Protein AF-0000000071341445 (afdb_homodimer)

Nearest PDB structures (foldseek):
  3dup-assembly1_B  TM=9.628E-01  e=1.852E-35  Rhodospirillum rubrum ATCC 11170
  2fkb-assembly2_B  TM=7.463E-01  e=1.684E-09  Escherichia coli K-12
  2o5f-assembly2_B  TM=7.519E-01  e=2.477E-07  Deinococcus radiodurans R1 = ATCC 13939 = DSM 20539
  3qsj-assembly1_A  TM=7.128E-01  e=9.137E-06  Alicyclobacillus acidocaldarius subsp. acidocaldarius DSM 446
  8zb3-assembly2_F  TM=3.598E-01  e=3.616E-08  Mycobacteroides abscessus

Sequence (594 aa):
MASWSEKMLQLLRRMNNFHLPGSSLESCLRFEVAGEQVGWISPRVESILGRFPAVFRPYGSTITFSSGLDTFESRSVAVDEVLQELRREATFTCLIGWRDEQYAVMPRYCDPPLMYMERAATSLFGVKRYGVHVNGYTQDSSGNLNMWLARRSLTKQTYPGRLDNMAAGGLAAGCSVRHTMVKECEEEACIPPGLAEQARPVGTVSYTYEDDEGIFPECQFVFDLELPLNFQPHIGDGEVQAFYYYPIEKVKDLLVSEEFKPNCAMVVLDFLIRHAIIEPDSEPYYHEFVAGLHRSLMASWSEKMLQLLRRMNNFHLPGSSLESCLRFEVAGEQVGWISPRVESILGRFPAVFRPYGSTITFSSGLDTFESRSVAVDEVLQELRREATFTCLIGWRDEQYAVMPRYCDPPLMYMERAATSLFGVKRYGVHVNGYTQDSSGNLNMWLARRSLTKQTYPGRLDNMAAGGLAAGCSVRHTMVKECEEEACIPPGLAEQARPVGTVSYTYEDDEGIFPECQFVFDLELPLNFQPHIGDGEVQAFYYYPIEKVKDLLVSEEFKPNCAMVVLDFLIRHAIIEPDSEPYYHEFVAGLHRSL

Secondary structure (DSSP, 8-state):
---HHHHHHHHHHHHTGGGSTTSGGGGPEEEEETTEEEEEE-HHHHHHHTT-TTTEEEETTEEEE-TT--SHHHHHHHHHHHHHHHHHTT--GGGGG--S-EEEE-SSTTSPPSEEEEGGGGGGTT--EEEEEEEEEEE-TT--EEEEEEEE-TT-SSSTT-EE-SEEEE--TT--HHHHHHHHHHHHH---HHHHTT-EEEEEEEEEEEETTEEEEEEEEEEEEE--TT------SSSEEEEEEEEHHHHHHHTTTT-B-HHHHHHHHHHHHHTTSS-TTT-TTHHHHHHHTB---/---HHHHHHHHHHHHTGGGSTTSGGGGPEEEEETTEEEEEE-HHHHHHHTT-TTTEEEETTEEEE-TT--SHHHHHHHHHHHHHHHHHTT--GGGGG--S-EEEE-SSTTSPPSEEEEGGGGGGTT--EEEEEEEEEEE-TT--EEEEEEEE-TT-SSSTT-EE-SEEEE--TT--HHHHHHHHHHHHH---HHHHTT-EEEEEEEEEEEETTEEEEEEEEEEEEE--TT------SSSEEEEEEEEHHHHHHHTTTT-B-HHHHHHHHHHHHHTTSS-TTT-TTHHHHHHHTB---

Foldseek 3Di:
DDDLLRLLLVLLCQLFVCPDPPHQVVQWAFEDEPRAGFFTAGPVLVVVCVVPCQAWDDDVRYIYGDPVQNAQVSNQVSVAVVLVVCLVVPVAVLSVPFDVFWAFGDRDPPDHGRYIDGPSCCQNGGGEWEKEAEWEWAADPVRFIKTKWFFFDQPDPPLHRFIAHLFMDTDTPPDDHLRRQLVRCCAAFVDDSVQSSQWDFDAWFWHWHADPRHIYTYIYTYTYGHDDPPDGTDGHNRRTDDMDMGTLVVVSVVLSVPRHDSLRSLSSLVVCVVSVVDPPVVNPCNVVSVDSRHDDD/DDDLLRLLLVLLCQQFVCPDPPHQVVQWAFEDEPRAGFFTAGPVLVVVCVVPCQAWDDDVRYIYGDPVQNAQVSNQVSVAVVLVVCLVVPVAVLSVPFDVFWAFGDRDPPDHGRYIDGPSCCQNGGGEWEKEAEWEWAADPVRFIKTKWFFFDQPDPPLHRFIAHLWMDTDTPPDDHLRRQLVRCCAAFVDDSVQSSQWDFDAWFWHWHADPRHIYTYIYTYTYGHDDPPDGTDGHNRRTDDMDMGTLVVVSVVLSVPRHDSLRSLSSLVVCVVSVVDPPVVNPCSVVSVDSRHDDD

Structure (mmCIF, N/CA/C/O backbone):
data_AF-0000000071341445-model_v1
#
loop_
_entity.id
_entity.type
_entity.pdbx_description
1 polymer 'Nudix hydrolase 24, chloroplastic-like'
#
loop_
_atom_site.group_PDB
_atom_site.id
_atom_site.type_symbol
_atom_site.label_atom_id
_atom_site.label_alt_id
_atom_site.label_comp_id
_atom_site.label_asym_id
_atom_site.label_entity_id
_atom_site.label_seq_id
_atom_site.pdbx_PDB_ins_code
_atom_site.Cartn_x
_atom_site.Cartn_y
_atom_site.Cartn_z
_atom_site.occupancy
_atom_site.B_iso_or_equiv
_atom_site.auth_seq_id
_atom_site.auth_comp_id
_atom_site.auth_asym_id
_atom_site.auth_atom_id
_atom_site.pdbx_PDB_model_num
ATOM 1 N N . MET A 1 1 ? 1.6 15.547 -25.422 1 74.88 1 MET A N 1
ATOM 2 C CA . MET A 1 1 ? 1.187 15.859 -24.062 1 74.88 1 MET A CA 1
ATOM 3 C C . MET A 1 1 ? 1.1 14.602 -23.219 1 74.88 1 MET A C 1
ATOM 5 O O . MET A 1 1 ? 0.694 13.547 -23.703 1 74.88 1 MET A O 1
ATOM 9 N N . ALA A 1 2 ? 1.54 14.609 -21.922 1 88.12 2 ALA A N 1
ATOM 10 C CA . ALA A 1 2 ? 1.554 13.422 -21.078 1 88.12 2 ALA A CA 1
ATOM 11 C C . ALA A 1 2 ? 0.137 12.93 -20.797 1 88.12 2 ALA A C 1
ATOM 13 O O . ALA A 1 2 ? -0.788 13.727 -20.641 1 88.12 2 ALA A O 1
ATOM 14 N N . SER A 1 3 ? -0.118 11.68 -20.922 1 94.88 3 SER A N 1
ATOM 15 C CA . SER A 1 3 ? -1.413 11.062 -20.641 1 94.88 3 SER A CA 1
ATOM 16 C C . SER A 1 3 ? -1.804 11.25 -19.172 1 94.88 3 SER A C 1
ATOM 18 O O . SER A 1 3 ? -0.981 11.656 -18.359 1 94.88 3 SER A O 1
ATOM 20 N N . TRP A 1 4 ? -3.055 11.117 -18.875 1 96.94 4 TRP A N 1
ATOM 21 C CA . TRP A 1 4 ? -3.547 11.148 -17.5 1 96.94 4 TRP A CA 1
ATOM 22 C C . TRP A 1 4 ? -2.709 10.242 -16.594 1 96.94 4 TRP A C 1
ATOM 24 O O . TRP A 1 4 ? -2.277 10.656 -15.523 1 96.94 4 TRP A O 1
ATOM 34 N N . SER A 1 5 ? -2.465 9.023 -17.078 1 97.62 5 SER A N 1
ATOM 35 C CA . SER A 1 5 ? -1.729 8.016 -16.328 1 97.62 5 SER A CA 1
ATOM 36 C C . SER A 1 5 ? -0.308 8.477 -16.031 1 97.62 5 SER A C 1
ATOM 38 O O . SER A 1 5 ? 0.187 8.305 -14.914 1 97.62 5 SER A O 1
ATOM 40 N N . GLU A 1 6 ? 0.341 9.062 -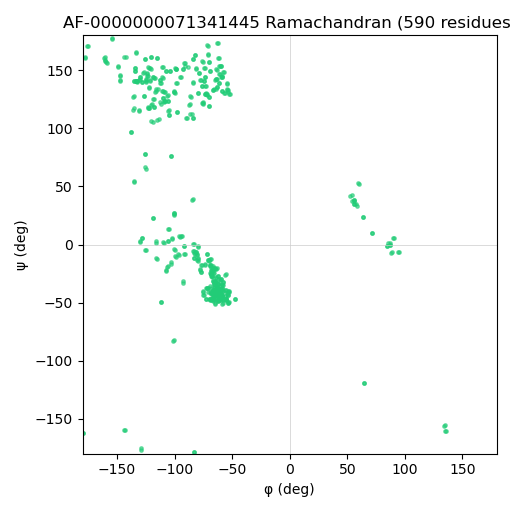16.953 1 97.5 6 GLU A N 1
ATOM 41 C CA . GLU A 1 6 ? 1.712 9.539 -16.781 1 97.5 6 GLU A CA 1
ATOM 42 C C . GLU A 1 6 ? 1.779 10.688 -15.781 1 97.5 6 GLU A C 1
ATOM 44 O O . GLU A 1 6 ? 2.688 10.742 -14.945 1 97.5 6 GLU A O 1
ATOM 49 N N . LYS A 1 7 ? 0.829 11.586 -15.891 1 97.62 7 LYS A N 1
ATOM 50 C CA . LYS A 1 7 ? 0.79 12.719 -14.969 1 97.62 7 LYS A CA 1
ATOM 51 C C . LYS A 1 7 ? 0.553 12.25 -13.531 1 97.62 7 LYS A C 1
ATOM 53 O O . LYS A 1 7 ? 1.172 12.766 -12.602 1 97.62 7 LYS A O 1
ATOM 58 N N . MET A 1 8 ? -0.357 11.281 -13.406 1 97.56 8 MET A N 1
ATOM 59 C CA . MET A 1 8 ? -0.639 10.742 -12.078 1 97.56 8 MET A CA 1
ATOM 60 C C . MET A 1 8 ? 0.59 10.047 -11.5 1 97.56 8 MET A C 1
ATOM 62 O O . MET A 1 8 ? 0.887 10.188 -10.312 1 97.56 8 MET A O 1
ATOM 66 N N . LEU A 1 9 ? 1.291 9.312 -12.344 1 97.44 9 LEU A N 1
ATOM 67 C CA . LEU A 1 9 ? 2.516 8.648 -11.914 1 97.44 9 LEU A CA 1
ATOM 68 C C . LEU A 1 9 ? 3.555 9.664 -11.461 1 97.44 9 LEU A C 1
ATOM 70 O O . LEU A 1 9 ? 4.254 9.445 -10.469 1 97.44 9 LEU A O 1
ATOM 74 N N . GLN A 1 10 ? 3.664 10.742 -12.148 1 96.81 10 GLN A N 1
ATOM 75 C CA . GLN A 1 10 ? 4.605 11.797 -11.789 1 96.81 10 GLN A CA 1
ATOM 76 C C . GLN A 1 10 ? 4.277 12.383 -10.414 1 96.81 10 GLN A C 1
ATOM 78 O O . GLN A 1 10 ? 5.176 12.688 -9.633 1 96.81 10 GLN A O 1
ATOM 83 N N . LEU A 1 11 ? 2.994 12.547 -10.172 1 96.94 11 LEU A N 1
ATOM 84 C CA . LEU A 1 11 ? 2.574 13.031 -8.859 1 96.94 11 LEU A CA 1
ATOM 85 C C . LEU A 1 11 ? 3.02 12.07 -7.766 1 96.94 11 LEU A C 1
ATOM 87 O O . LEU A 1 11 ? 3.572 12.492 -6.746 1 96.94 11 LEU A O 1
ATOM 91 N N . LEU A 1 12 ? 2.811 10.789 -7.984 1 97.31 12 LEU A N 1
ATOM 92 C CA . LEU A 1 12 ? 3.191 9.789 -6.996 1 97.31 12 LEU A CA 1
ATOM 93 C C . LEU A 1 12 ? 4.703 9.781 -6.785 1 97.31 12 LEU A C 1
ATOM 95 O O . LEU A 1 12 ? 5.176 9.672 -5.652 1 97.31 12 LEU A O 1
ATOM 99 N N . ARG A 1 13 ? 5.445 9.906 -7.848 1 97.25 13 ARG A N 1
ATOM 100 C CA . ARG A 1 13 ? 6.898 9.938 -7.75 1 97.25 13 ARG A CA 1
ATOM 101 C C . ARG A 1 13 ? 7.367 11.148 -6.957 1 97.25 13 ARG A C 1
ATOM 103 O O . ARG A 1 13 ? 8.281 11.047 -6.137 1 97.25 13 ARG A O 1
ATOM 110 N N . ARG A 1 14 ? 6.707 12.242 -7.203 1 96.81 14 ARG A N 1
ATOM 111 C CA . ARG A 1 14 ? 7.043 13.461 -6.477 1 96.81 14 ARG A CA 1
ATOM 112 C C . ARG A 1 14 ? 6.801 13.297 -4.98 1 96.81 14 ARG A C 1
ATOM 114 O O . ARG A 1 14 ? 7.637 13.688 -4.164 1 96.81 14 ARG A O 1
ATOM 121 N N . MET A 1 15 ? 5.711 12.641 -4.609 1 97.75 15 MET A N 1
ATOM 122 C CA . MET A 1 15 ? 5.324 12.516 -3.207 1 97.75 15 MET A CA 1
ATOM 123 C C . MET A 1 15 ? 6.113 11.398 -2.527 1 97.75 15 MET A C 1
ATOM 125 O O . MET A 1 15 ? 6.055 11.25 -1.306 1 97.75 15 MET A O 1
ATOM 129 N N . ASN A 1 16 ? 6.875 10.609 -3.326 1 98.38 16 ASN A N 1
ATOM 130 C CA . ASN A 1 16 ? 7.73 9.562 -2.779 1 98.38 16 ASN A CA 1
ATOM 131 C C . ASN A 1 16 ? 9.203 9.812 -3.109 1 98.38 16 ASN A C 1
ATOM 133 O O . ASN A 1 16 ? 10.008 8.883 -3.113 1 98.38 16 ASN A O 1
ATOM 137 N N . ASN A 1 17 ? 9.57 11.008 -3.379 1 98.12 17 ASN A N 1
ATOM 138 C CA . ASN A 1 17 ? 10.875 11.32 -3.953 1 98.12 17 ASN A CA 1
ATOM 139 C C . ASN A 1 17 ? 12 11.07 -2.959 1 98.12 17 ASN A C 1
ATOM 141 O O . ASN A 1 17 ? 13.156 10.891 -3.354 1 98.12 17 ASN A O 1
ATOM 145 N N . PHE A 1 18 ? 11.773 10.977 -1.702 1 98.19 18 PHE A N 1
ATOM 146 C CA . PHE A 1 18 ? 12.805 10.773 -0.686 1 98.19 18 PHE A CA 1
ATOM 147 C C . PHE A 1 18 ? 13.492 9.43 -0.87 1 98.19 18 PHE A C 1
ATOM 149 O O . PHE A 1 18 ? 14.672 9.281 -0.536 1 98.19 18 PHE A O 1
ATOM 156 N N . HIS A 1 19 ? 12.789 8.422 -1.435 1 93.62 19 HIS A N 1
ATOM 157 C CA . HIS A 1 19 ? 13.336 7.082 -1.572 1 93.62 19 HIS A CA 1
ATOM 158 C C . HIS A 1 19 ? 13.812 6.82 -3 1 93.62 19 HIS A C 1
ATOM 160 O O . HIS A 1 19 ? 14.133 5.688 -3.355 1 93.62 19 HIS A O 1
ATOM 166 N N . LEU A 1 20 ? 13.773 7.777 -3.824 1 94.44 20 LEU A N 1
ATOM 167 C CA . LEU A 1 20 ? 14.234 7.648 -5.203 1 94.44 20 LEU A CA 1
ATOM 168 C C . LEU A 1 20 ? 15.711 8.023 -5.324 1 94.44 20 LEU A C 1
ATOM 170 O O . LEU A 1 20 ? 16.25 8.734 -4.465 1 94.44 20 LEU A O 1
ATOM 174 N N . PRO A 1 21 ? 16.328 7.5 -6.355 1 91.69 21 PRO A N 1
ATOM 175 C CA . PRO A 1 21 ? 17.719 7.902 -6.574 1 91.69 21 PRO A CA 1
ATOM 176 C C . PRO A 1 21 ? 17.891 9.414 -6.664 1 91.69 21 PRO A C 1
ATOM 178 O O . PRO A 1 21 ? 17.062 10.102 -7.266 1 91.69 21 PRO A O 1
ATOM 181 N N . GLY A 1 22 ? 18.906 9.859 -6.066 1 92.25 22 GLY A N 1
ATOM 182 C CA . GLY A 1 22 ? 19.188 11.289 -6.105 1 92.25 22 GLY A CA 1
ATOM 183 C C . GLY A 1 22 ? 18.625 12.039 -4.914 1 92.25 22 GLY A C 1
ATOM 184 O O . GLY A 1 22 ? 18.875 13.227 -4.746 1 92.25 22 GLY A O 1
ATOM 185 N N . SER A 1 23 ? 17.859 11.359 -4.082 1 95.56 23 SER A N 1
ATOM 186 C CA . SER A 1 23 ? 17.312 11.984 -2.881 1 95.56 23 SER A CA 1
ATOM 187 C C . SER A 1 23 ? 18.406 12.219 -1.84 1 95.56 23 SER A C 1
ATOM 189 O O . SER A 1 23 ? 19.531 11.766 -2.012 1 95.56 23 SER A O 1
ATOM 191 N N . SER A 1 24 ? 18.109 12.922 -0.779 1 95.38 24 SER A N 1
ATOM 192 C CA . SER A 1 24 ? 19.078 13.219 0.275 1 95.38 24 SER A CA 1
ATOM 193 C C . SER A 1 24 ? 19.25 12.039 1.221 1 95.38 24 SER A C 1
ATOM 195 O O . SER A 1 24 ? 20.062 12.086 2.139 1 95.38 24 SER A O 1
ATOM 197 N N . LEU A 1 25 ? 18.5 10.969 0.991 1 96.12 25 LEU A N 1
ATOM 198 C CA . LEU A 1 25 ? 18.453 9.844 1.92 1 96.12 25 LEU A CA 1
ATOM 199 C C . LEU A 1 25 ? 19.859 9.336 2.217 1 96.12 25 LEU A C 1
ATOM 201 O O . LEU A 1 25 ? 20.203 9.086 3.375 1 96.12 25 LEU A O 1
ATOM 205 N N . GLU A 1 26 ? 20.688 9.273 1.223 1 93.31 26 GLU A N 1
ATOM 206 C CA . GLU A 1 26 ? 22.016 8.695 1.367 1 93.31 26 GLU A CA 1
ATOM 207 C C . GLU A 1 26 ? 22.906 9.555 2.26 1 93.31 26 GLU A C 1
ATOM 209 O O . GLU A 1 26 ? 23.828 9.055 2.9 1 93.31 26 GLU A O 1
ATOM 214 N N . SER A 1 27 ? 22.578 10.828 2.301 1 96.06 27 SER A N 1
ATOM 215 C CA . SER A 1 27 ? 23.406 11.75 3.074 1 96.06 27 SER A CA 1
ATOM 216 C C . SER A 1 27 ? 22.781 12.047 4.434 1 96.06 27 SER A C 1
ATOM 218 O O . SER A 1 27 ? 23.375 12.742 5.258 1 96.06 27 SER A O 1
ATOM 220 N N . CYS A 1 28 ? 21.609 11.539 4.668 1 97.81 28 CYS A N 1
ATOM 221 C CA . CYS A 1 28 ? 20.922 11.828 5.914 1 97.81 28 CYS A CA 1
ATOM 222 C C . CYS A 1 28 ? 21.422 10.93 7.039 1 97.81 28 CYS A C 1
ATOM 224 O O . CYS A 1 28 ? 21.922 9.836 6.789 1 97.81 28 CYS A O 1
ATOM 226 N N . LEU A 1 29 ? 21.328 11.461 8.195 1 97.81 29 LEU A N 1
ATOM 227 C CA . LEU A 1 29 ? 21.562 10.672 9.406 1 97.81 29 LEU A CA 1
ATOM 228 C C . LEU A 1 29 ? 20.234 10.219 10.016 1 97.81 29 LEU A C 1
ATOM 230 O O . LEU A 1 29 ? 19.203 10.875 9.836 1 97.81 29 LEU A O 1
ATOM 234 N N . ARG A 1 30 ? 20.281 9.094 10.688 1 98.06 30 ARG A N 1
ATOM 235 C CA . ARG A 1 30 ? 19.109 8.648 11.43 1 98.06 30 ARG A CA 1
ATOM 236 C C . ARG A 1 30 ? 18.906 9.492 12.688 1 98.06 30 ARG A C 1
ATOM 238 O O . ARG A 1 30 ? 19.859 9.805 13.398 1 98.06 30 ARG A O 1
ATOM 245 N N . PHE A 1 31 ? 17.734 10.008 12.922 1 98.44 31 PHE A N 1
ATOM 246 C CA . PHE A 1 31 ? 17.375 10.602 14.203 1 98.44 31 PHE A CA 1
ATOM 247 C C . PHE A 1 31 ? 16.859 9.539 15.172 1 98.44 31 PHE A C 1
ATOM 249 O O . PHE A 1 31 ? 15.812 8.93 14.938 1 98.44 31 PHE A O 1
ATOM 256 N N . GLU A 1 32 ? 17.594 9.281 16.188 1 97.75 32 GLU A N 1
ATOM 257 C CA . GLU A 1 32 ? 17.266 8.195 17.109 1 97.75 32 GLU A CA 1
ATOM 258 C C . GLU A 1 32 ? 16.953 8.734 18.5 1 97.75 32 GLU A C 1
ATOM 260 O O . GLU A 1 32 ? 17.625 9.641 19 1 97.75 32 GLU A O 1
ATOM 265 N N . VAL A 1 33 ? 15.891 8.273 19.047 1 96.25 33 VAL A N 1
ATOM 266 C CA . VAL A 1 33 ? 15.484 8.57 20.422 1 96.25 33 VAL A CA 1
ATOM 267 C C . VAL A 1 33 ? 15.383 7.27 21.219 1 96.25 33 VAL A C 1
ATOM 269 O O . VAL A 1 33 ? 14.609 6.379 20.875 1 96.25 33 VAL A O 1
ATOM 272 N N . ALA A 1 34 ? 16.156 7.148 22.266 1 92 34 ALA A N 1
ATOM 273 C CA . ALA A 1 34 ? 16.156 5.961 23.125 1 92 34 ALA A CA 1
ATOM 274 C C . ALA A 1 34 ? 16.422 4.703 22.297 1 92 34 ALA A C 1
ATOM 276 O O . ALA A 1 34 ? 15.727 3.695 22.453 1 92 34 ALA A O 1
ATOM 277 N N . GLY A 1 35 ? 17.281 4.812 21.344 1 92.06 35 GLY A N 1
ATOM 278 C CA . GLY A 1 35 ? 17.734 3.674 20.562 1 92.06 35 GLY A CA 1
ATOM 279 C C . GLY A 1 35 ? 16.828 3.346 19.406 1 92.06 35 GLY A C 1
ATOM 280 O O . GLY A 1 35 ? 17.109 2.424 18.625 1 92.06 35 GLY A O 1
ATOM 281 N N . GLU A 1 36 ? 15.781 4.102 19.203 1 96 36 GLU A N 1
ATOM 282 C CA . GLU A 1 36 ? 14.828 3.842 18.141 1 96 36 GLU A CA 1
ATOM 283 C C . GLU A 1 36 ? 14.844 4.965 17.109 1 96 36 GLU A C 1
ATOM 285 O O . GLU A 1 36 ? 14.812 6.145 17.469 1 96 36 GLU A O 1
ATOM 290 N N . GLN A 1 37 ? 14.867 4.609 15.883 1 97.62 37 GLN A N 1
ATOM 291 C CA . GLN A 1 37 ? 14.836 5.629 14.844 1 97.62 37 GLN A CA 1
ATOM 292 C C . GLN A 1 37 ? 13.453 6.258 14.727 1 97.62 37 GLN A C 1
ATOM 294 O O . GLN A 1 37 ? 12.453 5.547 14.594 1 97.62 37 GLN A O 1
ATOM 299 N N . VAL A 1 38 ? 13.406 7.582 14.734 1 98.31 38 VAL A N 1
ATOM 300 C CA . VAL A 1 38 ? 12.117 8.266 14.711 1 98.31 38 VAL A CA 1
ATOM 301 C C . VAL A 1 38 ? 12.07 9.234 13.531 1 98.31 38 VAL A C 1
ATOM 303 O O . VAL A 1 38 ? 11.031 9.836 13.25 1 98.31 38 VAL A O 1
ATOM 306 N N . GLY A 1 39 ? 13.219 9.344 12.836 1 98.31 39 GLY A N 1
ATOM 307 C CA . GLY A 1 39 ? 13.234 10.266 11.711 1 98.31 39 GLY A CA 1
ATOM 308 C C . GLY A 1 39 ? 14.57 10.305 10.984 1 98.31 39 GLY A C 1
ATOM 309 O O . GLY A 1 39 ? 15.367 9.367 11.094 1 98.31 39 GLY A O 1
ATOM 310 N N . TRP A 1 40 ? 14.742 11.391 10.203 1 98.31 40 TRP A N 1
ATOM 311 C CA . TRP A 1 40 ? 15.938 11.617 9.391 1 98.31 40 TRP A CA 1
ATOM 312 C C . TRP A 1 40 ? 16.438 13.047 9.555 1 98.31 40 TRP A C 1
ATOM 314 O O . TRP A 1 40 ? 15.641 13.992 9.609 1 98.31 40 TRP A O 1
ATOM 324 N N . ILE A 1 41 ? 17.719 13.164 9.609 1 98.06 41 ILE A N 1
ATOM 325 C CA . ILE A 1 41 ? 18.328 14.477 9.734 1 98.06 41 ILE A CA 1
ATOM 326 C C . ILE A 1 41 ? 19.203 14.758 8.516 1 98.06 41 ILE A C 1
ATOM 328 O O . ILE A 1 41 ? 20.156 14.023 8.242 1 98.06 41 ILE A O 1
ATOM 332 N N . SER A 1 42 ? 18.875 15.789 7.77 1 97.06 42 SER A N 1
ATOM 333 C CA . SER A 1 42 ? 19.703 16.188 6.633 1 97.06 42 SER A CA 1
ATOM 334 C C . SER A 1 42 ? 21.016 16.797 7.094 1 97.06 42 SER A C 1
ATOM 336 O O . SER A 1 42 ? 21.125 17.25 8.234 1 97.06 42 SER A O 1
ATOM 338 N N . PRO A 1 43 ? 21.969 16.891 6.195 1 95.19 43 PRO A N 1
ATOM 339 C CA . PRO A 1 43 ? 23.25 17.484 6.559 1 95.19 43 PRO A CA 1
ATOM 340 C C . PRO A 1 43 ? 23.125 18.938 7.012 1 95.19 43 PRO A C 1
ATOM 342 O O . PRO A 1 43 ? 23.797 19.359 7.953 1 95.19 43 PRO A O 1
ATOM 345 N N . ARG A 1 44 ? 22.312 19.625 6.395 1 95.44 44 ARG A N 1
ATOM 346 C CA . ARG A 1 44 ? 22.109 21.031 6.766 1 95.44 44 ARG A CA 1
ATOM 347 C C . ARG A 1 44 ? 21.578 21.141 8.195 1 95.44 44 ARG A C 1
ATOM 349 O O . ARG A 1 44 ? 22.078 21.938 8.984 1 95.44 44 ARG A O 1
ATOM 356 N N . VAL A 1 45 ? 20.594 20.375 8.516 1 97.38 45 VAL A N 1
ATOM 357 C CA . VAL A 1 45 ? 20 20.406 9.844 1 97.38 45 VAL A CA 1
ATOM 358 C C . VAL A 1 45 ? 21.016 19.891 10.875 1 97.38 45 VAL A C 1
ATOM 360 O O . VAL A 1 45 ? 21.109 20.438 11.977 1 97.38 45 VAL A O 1
ATOM 363 N N . GLU A 1 46 ? 21.734 18.875 10.484 1 96.94 46 GLU A N 1
ATOM 364 C CA . GLU A 1 46 ? 22.766 18.344 11.367 1 96.94 46 GLU A CA 1
ATOM 365 C C . GLU A 1 46 ? 23.766 19.422 11.773 1 96.94 46 GLU A C 1
ATOM 367 O O . GLU A 1 46 ? 24.125 19.516 12.945 1 96.94 46 GLU A O 1
ATOM 372 N N . SER A 1 47 ? 24.188 20.203 10.805 1 96.62 47 SER A N 1
ATOM 373 C CA . SER A 1 47 ? 25.141 21.281 11.047 1 96.62 47 SER A CA 1
ATOM 374 C C . SER A 1 47 ? 24.594 22.281 12.055 1 96.62 47 SER A C 1
ATOM 376 O O . SER A 1 47 ? 25.312 22.719 12.953 1 96.62 47 SER A O 1
ATOM 378 N N . ILE A 1 48 ? 23.391 22.578 12 1 97.44 48 ILE A N 1
ATOM 379 C CA . ILE A 1 48 ? 22.75 23.562 12.875 1 97.44 48 ILE A CA 1
ATOM 380 C C . ILE A 1 48 ? 22.562 22.953 14.266 1 97.44 48 ILE A C 1
ATOM 382 O O . ILE A 1 48 ? 22.797 23.625 15.273 1 97.44 48 ILE A O 1
ATOM 386 N N . LEU A 1 49 ? 22.156 21.656 14.336 1 97.06 49 LEU A N 1
ATOM 387 C CA . LEU A 1 49 ? 21.938 21 15.617 1 97.06 49 LEU A CA 1
ATOM 388 C C . LEU A 1 49 ? 23.234 20.859 16.406 1 97.06 49 LEU A C 1
ATOM 390 O O . LEU A 1 49 ? 23.219 20.734 17.625 1 97.06 49 LEU A O 1
ATOM 394 N N . GLY A 1 50 ? 24.312 20.953 15.656 1 96.12 50 GLY A N 1
ATOM 395 C CA . GLY A 1 50 ? 25.625 20.906 16.281 1 96.12 50 GLY A CA 1
ATOM 396 C C . GLY A 1 50 ? 25.859 22.078 17.219 1 96.12 50 GLY A C 1
ATOM 397 O O . GLY A 1 50 ? 26.719 22 18.109 1 96.12 50 GLY A O 1
ATOM 398 N N . ARG A 1 51 ? 25.141 23.141 17.078 1 96.69 51 ARG A N 1
ATOM 399 C CA . ARG A 1 51 ? 25.25 24.312 17.922 1 96.69 51 ARG A CA 1
ATOM 400 C C . ARG A 1 51 ? 24.672 24.047 19.312 1 96.69 51 ARG A C 1
ATOM 402 O O . ARG A 1 51 ? 24.859 24.828 20.234 1 96.69 51 ARG A O 1
ATOM 409 N N . PHE A 1 52 ? 24.047 22.922 19.453 1 97.81 52 PHE A N 1
ATOM 410 C CA . PHE A 1 52 ? 23.375 22.594 20.703 1 97.81 52 PHE A CA 1
ATOM 411 C C . PHE A 1 52 ? 23.859 21.25 21.25 1 97.81 52 PHE A C 1
ATOM 413 O O . PHE A 1 52 ? 23.062 20.344 21.469 1 97.81 52 PHE A O 1
ATOM 420 N N . PRO A 1 53 ? 25.094 21.172 21.641 1 95.75 53 PRO A N 1
ATOM 421 C CA . PRO A 1 53 ? 25.672 19.891 22.078 1 95.75 53 PRO A CA 1
ATOM 422 C C . PRO A 1 53 ? 25.094 19.406 23.391 1 95.75 53 PRO A C 1
ATOM 424 O O . PRO A 1 53 ? 25.219 18.219 23.734 1 95.75 53 PRO A O 1
ATOM 427 N N . ALA A 1 54 ? 24.469 20.281 24.125 1 96.62 54 ALA A N 1
ATOM 428 C CA . ALA A 1 54 ? 23.844 19.875 25.375 1 96.62 54 ALA A CA 1
ATOM 429 C C . ALA A 1 54 ? 22.562 19.078 25.109 1 96.62 54 ALA A C 1
ATOM 431 O O . ALA A 1 54 ? 22.078 18.359 25.984 1 96.62 54 ALA A O 1
ATOM 432 N N . VAL A 1 55 ? 22.047 19.172 23.938 1 98.12 55 VAL A N 1
ATOM 433 C CA . VAL A 1 55 ? 20.781 18.531 23.625 1 98.12 55 VAL A CA 1
ATOM 434 C C . VAL A 1 55 ? 21.016 17.375 22.641 1 98.12 55 VAL A C 1
ATOM 436 O O . VAL A 1 55 ? 20.562 16.25 22.875 1 98.12 55 VAL A O 1
ATOM 439 N N . PHE A 1 56 ? 21.75 17.641 21.547 1 97.94 56 PHE A N 1
ATOM 440 C CA . PHE A 1 56 ? 21.938 16.672 20.469 1 97.94 56 PHE A CA 1
ATOM 441 C C . PHE A 1 56 ? 23.391 16.219 20.406 1 97.94 56 PHE A C 1
ATOM 443 O O . PHE A 1 56 ? 24.312 17.016 20.562 1 97.94 56 PHE A O 1
ATOM 450 N N . ARG A 1 57 ? 23.531 14.953 20.141 1 95.12 57 ARG A N 1
ATOM 451 C CA . ARG A 1 57 ? 24.875 14.383 20.016 1 95.12 57 ARG A CA 1
ATOM 452 C C . ARG A 1 57 ? 24.969 13.461 18.812 1 95.12 57 ARG A C 1
ATOM 454 O O . ARG A 1 57 ? 24.109 12.578 18.625 1 95.12 57 ARG A O 1
ATOM 461 N N . PRO A 1 58 ? 25.938 13.688 17.984 1 93 58 PRO A N 1
ATOM 462 C CA . PRO A 1 58 ? 26.172 12.727 16.891 1 93 58 PRO A CA 1
ATOM 463 C C . PRO A 1 58 ? 26.797 11.422 17.391 1 93 58 PRO A C 1
ATOM 465 O O . PRO A 1 58 ? 27.625 11.438 18.297 1 93 58 PRO A O 1
ATOM 468 N N . TYR A 1 59 ? 26.344 10.344 16.938 1 91.31 59 TYR A N 1
ATOM 469 C CA . TYR A 1 59 ? 26.891 9.016 17.203 1 91.31 59 TYR A CA 1
ATOM 470 C C . TYR A 1 59 ? 26.906 8.172 15.93 1 91.31 59 TYR A C 1
ATOM 472 O O . TYR A 1 59 ? 25.938 7.488 15.617 1 91.31 59 TYR A O 1
ATOM 480 N N . GLY A 1 60 ? 28.125 8.156 15.25 1 90.81 60 GLY A N 1
ATOM 481 C CA . GLY A 1 60 ? 28.188 7.453 13.977 1 90.81 60 GLY A CA 1
ATOM 482 C C . GLY A 1 60 ? 27.312 8.07 12.914 1 90.81 60 GLY A C 1
ATOM 483 O O . GLY A 1 60 ? 27.453 9.25 12.586 1 90.81 60 GLY A O 1
ATOM 484 N N . SER A 1 61 ? 26.328 7.25 12.414 1 94 61 SER A N 1
ATOM 485 C CA . SER A 1 61 ? 25.406 7.711 11.375 1 94 61 SER A CA 1
ATOM 486 C C . SER A 1 61 ? 24.062 8.109 11.969 1 94 61 SER A C 1
ATOM 488 O O . SER A 1 61 ? 23.031 8.031 11.297 1 94 61 SER A O 1
ATOM 490 N N . THR A 1 62 ? 24.109 8.508 13.273 1 96.94 62 THR A N 1
ATOM 491 C CA . THR A 1 62 ? 22.875 8.867 13.953 1 96.94 62 THR A CA 1
ATOM 492 C C . THR A 1 62 ? 23.047 10.172 14.734 1 96.94 62 THR A C 1
ATOM 494 O O . THR A 1 62 ? 24.172 10.555 15.07 1 96.94 62 THR A O 1
ATOM 497 N N . ILE A 1 63 ? 22.031 10.93 14.875 1 97.44 63 ILE A N 1
ATOM 498 C CA . ILE A 1 63 ? 21.922 12.008 15.852 1 97.44 63 ILE A CA 1
ATOM 499 C C . ILE A 1 63 ? 20.984 11.578 16.984 1 97.44 63 ILE A C 1
ATOM 501 O O . ILE A 1 63 ? 19.875 11.102 16.734 1 97.44 63 ILE A O 1
ATOM 505 N N . THR A 1 64 ? 21.484 11.617 18.188 1 96.94 64 THR A N 1
ATOM 506 C CA . THR A 1 64 ? 20.703 11.234 19.359 1 96.94 64 THR A CA 1
ATOM 507 C C . THR A 1 64 ? 20.781 12.312 20.438 1 96.94 64 THR A C 1
ATOM 509 O O . THR A 1 64 ? 21.266 13.414 20.172 1 96.94 64 THR A O 1
ATOM 512 N N . PHE A 1 65 ? 20.156 12.039 21.578 1 96.62 65 PHE A N 1
ATOM 513 C CA . PHE A 1 65 ? 20.109 13.008 22.672 1 96.62 65 PHE A CA 1
ATOM 514 C C . PHE A 1 65 ? 21.312 12.852 23.578 1 96.62 65 PHE A C 1
ATOM 516 O O . PHE A 1 65 ? 21.875 11.75 23.719 1 96.62 65 PHE A O 1
ATOM 523 N N . SER A 1 66 ? 21.656 13.922 24.188 1 94.31 66 SER A N 1
ATOM 524 C CA . SER A 1 66 ? 22.672 13.883 25.234 1 94.31 66 SER A CA 1
ATOM 525 C C . SER A 1 66 ? 22.188 13.047 26.422 1 94.31 66 SER A C 1
ATOM 527 O O . SER A 1 66 ? 20.984 12.93 26.656 1 94.31 66 SER A O 1
ATOM 529 N N . SER A 1 67 ? 23.078 12.43 27.156 1 89.62 67 SER A N 1
ATOM 530 C CA . SER A 1 67 ? 22.812 11.438 28.203 1 89.62 67 SER A CA 1
ATOM 531 C C . SER A 1 67 ? 21.875 11.992 29.266 1 89.62 67 SER A 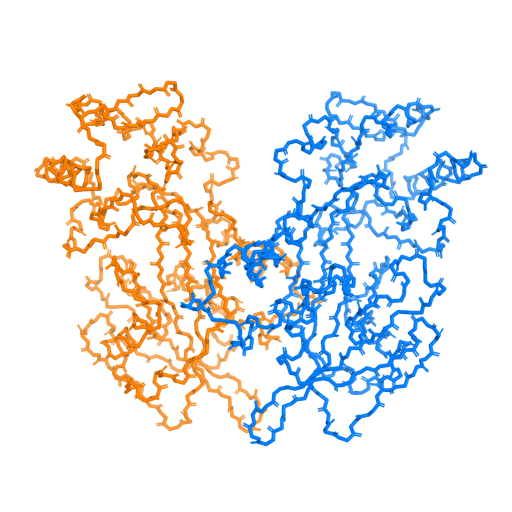C 1
ATOM 533 O O . SER A 1 67 ? 21.109 11.242 29.875 1 89.62 67 SER A O 1
ATOM 535 N N . GLY A 1 68 ? 21.812 13.18 29.469 1 90.38 68 GLY A N 1
ATOM 536 C CA . GLY A 1 68 ? 20.953 13.75 30.5 1 90.38 68 GLY A CA 1
ATOM 537 C C . GLY A 1 68 ? 19.5 13.859 30.078 1 90.38 68 GLY A C 1
ATOM 538 O O . GLY A 1 68 ? 18.609 14.039 30.906 1 90.38 68 GLY A O 1
ATOM 539 N N . LEU A 1 69 ? 19.203 13.688 28.859 1 95.44 69 LEU A N 1
ATOM 540 C CA . LEU A 1 69 ? 17.859 13.797 28.328 1 95.44 69 LEU A CA 1
ATOM 541 C C . LEU A 1 69 ? 17.266 12.422 28.062 1 95.44 69 LEU A C 1
ATOM 543 O O . LEU A 1 69 ? 17.094 12.023 26.906 1 95.44 69 LEU A O 1
ATOM 547 N N . ASP A 1 70 ? 16.828 11.727 29.172 1 94.38 70 ASP A N 1
ATOM 548 C CA . ASP A 1 70 ? 16.453 10.32 29.047 1 94.38 70 ASP A CA 1
ATOM 549 C C . ASP A 1 70 ? 14.969 10.117 29.344 1 94.38 70 ASP A C 1
ATOM 551 O O . ASP A 1 70 ? 14.492 8.984 29.391 1 94.38 70 ASP A O 1
ATOM 555 N N . THR A 1 71 ? 14.289 11.219 29.594 1 96.81 71 THR A N 1
ATOM 556 C CA . THR A 1 71 ? 12.859 11.109 29.828 1 96.81 71 THR A CA 1
ATOM 557 C C . THR A 1 71 ? 12.07 11.828 28.734 1 96.81 71 THR A C 1
ATOM 559 O O . THR A 1 71 ? 12.617 12.688 28.031 1 96.81 71 THR A O 1
ATOM 562 N N . PHE A 1 72 ? 10.789 11.445 28.625 1 97.06 72 PHE A N 1
ATOM 563 C CA . PHE A 1 72 ? 9.859 12.094 27.703 1 97.06 72 PHE A CA 1
ATOM 564 C C . PHE A 1 72 ? 9.844 13.602 27.922 1 97.06 72 PHE A C 1
ATOM 566 O O . PHE A 1 72 ? 9.977 14.367 26.953 1 97.06 72 PHE A O 1
ATOM 573 N N . GLU A 1 73 ? 9.711 14.047 29.125 1 97.5 73 GLU A N 1
ATOM 574 C CA . GLU A 1 73 ? 9.586 15.461 29.469 1 97.5 73 GLU A CA 1
ATOM 575 C C . GLU A 1 73 ? 10.883 16.219 29.172 1 97.5 73 GLU A C 1
ATOM 577 O O . GLU A 1 73 ? 10.859 17.312 28.594 1 97.5 73 GLU A O 1
ATOM 582 N N . SER A 1 74 ? 11.984 15.648 29.594 1 97.81 74 SER A N 1
ATOM 583 C CA . SER A 1 74 ? 13.266 16.328 29.422 1 97.81 74 SER A CA 1
ATOM 584 C C . SER A 1 74 ? 13.578 16.531 27.938 1 97.81 74 SER A C 1
ATOM 586 O O . SER A 1 74 ? 14.062 17.578 27.547 1 97.81 74 SER A O 1
ATOM 588 N N . ARG A 1 75 ? 13.242 15.547 27.141 1 98.12 75 ARG A N 1
ATOM 589 C CA . ARG A 1 75 ? 13.484 15.648 25.703 1 98.12 75 ARG A CA 1
ATOM 590 C C . ARG A 1 75 ? 12.562 16.688 25.062 1 98.12 75 ARG A C 1
ATOM 592 O O . ARG A 1 75 ? 13.016 17.531 24.297 1 98.12 75 ARG A O 1
ATOM 599 N N . SER A 1 76 ? 11.266 16.609 25.422 1 98.31 76 SER A N 1
ATOM 600 C CA . SER A 1 76 ? 10.281 17.516 24.844 1 98.31 76 SER A CA 1
ATOM 601 C C . SER A 1 76 ? 10.625 18.969 25.156 1 98.31 76 SER A C 1
ATOM 603 O O . SER A 1 76 ? 10.57 19.828 24.281 1 98.31 76 SER A O 1
ATOM 605 N N . VAL A 1 77 ? 10.992 19.219 26.375 1 98.12 77 VAL A N 1
ATOM 606 C CA . VAL A 1 77 ? 11.297 20.578 26.812 1 98.12 77 VAL A CA 1
ATOM 607 C C . VAL A 1 77 ? 12.578 21.062 26.141 1 98.12 77 VAL A C 1
ATOM 609 O O . VAL A 1 77 ? 12.625 22.188 25.641 1 98.12 77 VAL A O 1
ATOM 612 N N . ALA A 1 78 ? 13.617 20.219 26.141 1 98.38 78 ALA A N 1
ATOM 613 C CA . ALA A 1 78 ? 14.906 20.594 25.578 1 98.38 78 ALA A CA 1
ATOM 614 C C . ALA A 1 78 ? 14.766 20.922 24.094 1 98.38 78 ALA A C 1
ATOM 616 O O . ALA A 1 78 ? 15.305 21.922 23.609 1 98.38 78 ALA A O 1
ATOM 617 N N . VAL A 1 79 ? 14.078 20.109 23.344 1 98.38 79 VAL A N 1
ATOM 618 C CA . VAL A 1 79 ? 13.898 20.312 21.922 1 98.38 79 VAL A CA 1
ATOM 619 C C . VAL A 1 79 ? 13.078 21.578 21.672 1 98.38 79 VAL A C 1
ATOM 621 O O . VAL A 1 79 ? 13.383 22.359 20.781 1 98.38 79 VAL A O 1
ATOM 624 N N . ASP A 1 80 ? 12.07 21.75 22.484 1 98.38 80 ASP A N 1
ATOM 625 C CA . ASP A 1 80 ? 11.25 22.938 22.344 1 98.38 80 ASP A CA 1
ATOM 626 C C . ASP A 1 80 ? 12.094 24.203 22.531 1 98.38 80 ASP A C 1
ATOM 628 O O . ASP A 1 80 ? 11.922 25.188 21.797 1 98.38 80 ASP A O 1
ATOM 632 N N . GLU A 1 81 ? 12.953 24.203 23.484 1 98.25 81 GLU A N 1
ATOM 633 C CA . GLU A 1 81 ? 13.828 25.344 23.734 1 98.25 81 GLU A CA 1
ATOM 634 C C . GLU A 1 81 ? 14.734 25.625 22.547 1 98.25 81 GLU A C 1
ATOM 636 O O . GLU A 1 81 ? 14.898 26.781 22.141 1 98.25 81 GLU A O 1
ATOM 641 N N . VAL A 1 82 ? 15.258 24.578 22.016 1 98.38 82 VAL A N 1
ATOM 642 C CA . VAL A 1 82 ? 16.109 24.703 20.844 1 98.38 82 VAL A CA 1
ATOM 643 C C . VAL A 1 82 ? 15.305 25.281 19.688 1 98.38 82 VAL A C 1
ATOM 645 O O . VAL A 1 82 ? 15.758 26.203 19.016 1 98.38 82 VAL A O 1
ATOM 648 N N . LEU A 1 83 ? 14.117 24.766 19.484 1 98.44 83 LEU A N 1
ATOM 649 C CA . LEU A 1 83 ? 13.289 25.188 18.359 1 98.44 83 LEU A CA 1
ATOM 650 C C . LEU A 1 83 ? 12.867 26.641 18.5 1 98.44 83 LEU A C 1
ATOM 652 O O . LEU A 1 83 ? 12.797 27.375 17.516 1 98.44 83 LEU A O 1
ATOM 656 N N . GLN A 1 84 ? 12.594 27.031 19.719 1 97.88 84 GLN A N 1
ATOM 657 C CA . GLN A 1 84 ? 12.242 28.422 19.969 1 97.88 84 GLN A CA 1
ATOM 658 C C . GLN A 1 84 ? 13.406 29.359 19.625 1 97.88 84 GLN A C 1
ATOM 660 O O . GLN A 1 84 ? 13.195 30.438 19.062 1 97.88 84 GLN A O 1
ATOM 665 N N . GLU A 1 85 ? 14.547 28.953 20.016 1 97.81 85 GLU A N 1
ATOM 666 C CA . GLU A 1 85 ? 15.727 29.75 19.688 1 97.81 85 GLU A CA 1
ATOM 667 C C . GLU A 1 85 ? 15.906 29.859 18.172 1 97.81 85 GLU A C 1
ATOM 669 O O . GLU A 1 85 ? 16.141 30.938 17.641 1 97.81 85 GLU A O 1
ATOM 674 N N . LEU A 1 86 ? 15.797 28.734 17.516 1 97.88 86 LEU A N 1
ATOM 675 C CA . LEU A 1 86 ? 15.953 28.703 16.062 1 97.88 86 LEU A CA 1
ATOM 676 C C . LEU A 1 86 ? 14.875 29.531 15.383 1 97.88 86 LEU A C 1
ATOM 678 O O . LEU A 1 86 ? 15.117 30.156 14.344 1 97.88 86 LEU A O 1
ATOM 682 N N . ARG A 1 87 ? 13.672 29.438 15.945 1 97.44 87 ARG A N 1
ATOM 683 C CA . ARG A 1 87 ? 12.57 30.25 15.422 1 97.44 87 ARG A CA 1
ATOM 684 C C . ARG A 1 87 ? 12.867 31.734 15.547 1 97.44 87 ARG A C 1
ATOM 686 O O . ARG A 1 87 ? 12.68 32.5 14.594 1 97.44 87 ARG A O 1
ATOM 693 N N . ARG A 1 88 ? 13.359 32.156 16.656 1 96.44 88 ARG A N 1
ATOM 694 C CA . ARG A 1 88 ? 13.703 33.562 16.906 1 96.44 88 ARG A CA 1
ATOM 695 C C . ARG A 1 88 ? 14.797 34.031 15.953 1 96.44 88 ARG A C 1
ATOM 697 O O . ARG A 1 88 ? 14.773 35.188 15.492 1 96.44 88 ARG A O 1
ATOM 704 N N . GLU A 1 89 ? 15.688 33.156 15.609 1 95.88 89 GLU A N 1
ATOM 705 C CA . GLU A 1 89 ? 16.797 33.469 14.711 1 95.88 89 GLU A CA 1
ATOM 706 C C . GLU A 1 89 ? 16.375 33.375 13.25 1 95.88 89 GLU A C 1
ATOM 708 O O . GLU A 1 89 ? 17.141 33.75 12.352 1 95.88 89 GLU A O 1
ATOM 713 N N . ALA A 1 90 ? 15.156 32.938 13.023 1 94.19 90 ALA A N 1
ATOM 714 C CA . ALA A 1 90 ? 14.656 32.719 11.672 1 94.19 90 ALA A CA 1
ATOM 715 C C . ALA A 1 90 ? 15.602 31.828 10.867 1 94.19 90 ALA A C 1
ATOM 717 O O . ALA A 1 90 ? 15.906 32.125 9.711 1 94.19 90 ALA A O 1
ATOM 718 N N . THR A 1 91 ? 16.094 30.797 11.555 1 94.12 91 THR A N 1
ATOM 719 C CA . THR A 1 91 ? 17.062 29.891 10.945 1 94.12 91 THR A CA 1
ATOM 720 C C . THR A 1 91 ? 16.391 29.047 9.852 1 94.12 91 THR A C 1
ATOM 722 O O . THR A 1 91 ? 17.016 28.766 8.828 1 94.12 91 THR A O 1
ATOM 725 N N . PHE A 1 92 ? 15.188 28.609 10.148 1 95.62 92 PHE A N 1
ATOM 726 C CA . PHE A 1 92 ? 14.445 27.766 9.211 1 95.62 92 PHE A CA 1
ATOM 727 C C . PHE A 1 92 ? 13.102 28.422 8.867 1 95.62 92 PHE A C 1
ATOM 729 O O . PHE A 1 92 ? 12.375 28.859 9.75 1 95.62 92 PHE A O 1
ATOM 736 N N . THR A 1 93 ? 12.75 28.438 7.59 1 93.31 93 THR A N 1
ATOM 737 C CA . THR A 1 93 ? 11.523 29.062 7.113 1 93.31 93 THR A CA 1
ATOM 738 C C . THR A 1 93 ? 10.297 28.328 7.656 1 93.31 93 THR A C 1
ATOM 740 O O . THR A 1 93 ? 9.258 28.953 7.91 1 93.31 93 THR A O 1
ATOM 743 N N . CYS A 1 94 ? 10.406 27.031 7.871 1 93.19 94 CYS A N 1
ATOM 744 C CA . CYS A 1 94 ? 9.258 26.266 8.32 1 93.19 94 CYS A CA 1
ATOM 745 C C . CYS A 1 94 ? 8.844 26.656 9.734 1 93.19 94 CYS A C 1
ATOM 747 O O . CYS A 1 94 ? 7.688 26.5 10.109 1 93.19 94 CYS A O 1
ATOM 749 N N . LEU A 1 95 ? 9.734 27.234 10.508 1 95.06 95 LEU A N 1
ATOM 750 C CA . LEU A 1 95 ? 9.438 27.578 11.891 1 95.06 95 LEU A CA 1
ATOM 751 C C . LEU A 1 95 ? 8.648 28.891 11.961 1 95.06 95 LEU A C 1
ATOM 753 O O . LEU A 1 95 ? 8.086 29.219 13.008 1 95.06 95 LEU A O 1
ATOM 757 N N . ILE A 1 96 ? 8.625 29.594 10.852 1 89.62 96 ILE A N 1
ATOM 758 C CA . ILE A 1 96 ? 7.789 30.781 10.766 1 89.62 96 ILE A CA 1
ATOM 759 C C . ILE A 1 96 ? 6.316 30.406 10.906 1 89.62 96 ILE A C 1
ATOM 761 O O . ILE A 1 96 ? 5.535 31.125 11.523 1 89.62 96 ILE A O 1
ATOM 765 N N . GLY A 1 97 ? 5.938 29.266 10.383 1 88.5 97 GLY A N 1
ATOM 766 C CA . GLY A 1 97 ? 4.57 28.781 10.453 1 88.5 97 GLY A CA 1
ATOM 767 C C . GLY A 1 97 ? 4.27 28.031 11.75 1 88.5 97 GLY A C 1
ATOM 768 O O . GLY A 1 97 ? 3.592 27 11.734 1 88.5 97 GLY A O 1
ATOM 769 N N . TRP A 1 98 ? 4.855 28.578 12.844 1 93.38 98 TRP A N 1
ATOM 770 C CA . TRP A 1 98 ? 4.617 28 14.164 1 93.38 98 TRP A CA 1
ATOM 771 C C . TRP A 1 98 ? 3.125 27.891 14.453 1 93.38 98 TRP A C 1
ATOM 773 O O . TRP A 1 98 ? 2.369 28.844 14.195 1 93.38 98 TRP A O 1
ATOM 783 N N . ARG A 1 99 ? 2.574 26.766 14.945 1 90.75 99 ARG A N 1
ATOM 784 C CA . ARG A 1 99 ? 1.142 26.516 15.062 1 90.75 99 ARG A CA 1
ATOM 785 C C . ARG A 1 99 ? 0.731 26.375 16.531 1 90.75 99 ARG A C 1
ATOM 787 O O . ARG A 1 99 ? -0.461 26.359 16.844 1 90.75 99 ARG A O 1
ATOM 794 N N . ASP A 1 100 ? 1.719 26.266 17.406 1 94.44 100 ASP A N 1
ATOM 795 C CA . ASP A 1 100 ? 1.447 25.922 18.797 1 94.44 100 ASP A CA 1
ATOM 796 C C . ASP A 1 100 ? 0.671 24.609 18.891 1 94.44 100 ASP A C 1
ATOM 798 O O . ASP A 1 100 ? -0.342 24.531 19.594 1 94.44 100 ASP A O 1
ATOM 802 N N . GLU A 1 101 ? 0.964 23.656 18.078 1 95.19 101 GLU A N 1
ATOM 803 C CA . GLU A 1 101 ? 0.418 22.312 18.031 1 95.19 101 GLU A CA 1
ATOM 804 C C . GLU A 1 101 ? 1.529 21.266 18.062 1 95.19 101 GLU A C 1
ATOM 806 O O . GLU A 1 101 ? 2.477 21.328 17.281 1 95.19 101 GLU A O 1
ATOM 811 N N . GLN A 1 102 ? 1.386 20.328 18.984 1 97.56 102 GLN A N 1
ATOM 812 C CA . GLN A 1 102 ? 2.426 19.312 19.156 1 97.56 102 GLN A CA 1
ATOM 813 C C . GLN A 1 102 ? 2.064 18.016 18.438 1 97.56 102 GLN A C 1
ATOM 815 O O . GLN A 1 102 ? 0.898 17.625 18.406 1 97.56 102 GLN A O 1
ATOM 820 N N . TYR A 1 103 ? 3.043 17.469 17.844 1 98.12 103 TYR A N 1
ATOM 821 C CA . TYR A 1 103 ? 2.938 16.125 17.281 1 98.12 103 TYR A CA 1
ATOM 822 C C . TYR A 1 103 ? 3.711 15.117 18.109 1 98.12 103 TYR A C 1
ATOM 824 O O . TYR A 1 103 ? 4.699 15.461 18.766 1 98.12 103 TYR A O 1
ATOM 832 N N . ALA A 1 104 ? 3.217 13.898 18.109 1 98.06 104 ALA A N 1
ATOM 833 C CA . ALA A 1 104 ? 3.902 12.82 18.812 1 98.06 104 ALA A CA 1
ATOM 834 C C . ALA A 1 104 ? 5.062 12.281 17.984 1 98.06 104 ALA A C 1
ATOM 836 O O . ALA A 1 104 ? 4.922 12.055 16.781 1 98.06 104 ALA A O 1
ATOM 837 N N . VAL A 1 105 ? 6.176 12.172 18.578 1 98.31 105 VAL A N 1
ATOM 838 C CA . VAL A 1 105 ? 7.352 11.57 17.953 1 98.31 105 VAL A CA 1
ATOM 839 C C . VAL A 1 105 ? 7.484 10.109 18.391 1 98.31 105 VAL A C 1
ATOM 841 O O . VAL A 1 105 ? 7.699 9.828 19.578 1 98.31 105 VAL A O 1
ATOM 844 N N . MET A 1 106 ? 7.336 9.25 17.516 1 97.69 106 MET A N 1
ATOM 845 C CA . MET A 1 106 ? 7.355 7.816 17.797 1 97.69 106 MET A CA 1
ATOM 846 C C . MET A 1 106 ? 7.898 7.031 16.609 1 97.69 106 MET A C 1
ATOM 848 O O . MET A 1 106 ? 7.793 7.473 15.469 1 97.69 106 MET A O 1
ATOM 852 N N . PRO A 1 107 ? 8.492 5.832 16.859 1 97.44 107 PRO A N 1
ATOM 853 C CA . PRO A 1 107 ? 9.008 5.031 15.75 1 97.44 107 PRO A CA 1
ATOM 854 C C . PRO A 1 107 ? 7.898 4.539 14.82 1 97.44 107 PRO A C 1
ATOM 856 O O . PRO A 1 107 ? 8.039 4.625 13.594 1 97.44 107 PRO A O 1
ATOM 859 N N . ARG A 1 108 ? 6.91 3.959 15.391 1 97.12 108 ARG A N 1
ATOM 860 C CA . ARG A 1 108 ? 5.699 3.533 14.695 1 97.12 108 ARG A CA 1
ATOM 861 C C . ARG A 1 108 ? 4.453 4.109 15.352 1 97.12 108 ARG A C 1
ATOM 863 O O . ARG A 1 108 ? 4.473 4.449 16.547 1 97.12 108 ARG A O 1
ATOM 870 N N . TYR A 1 109 ? 3.361 4.137 14.547 1 96.5 109 TYR A N 1
ATOM 871 C CA . TYR A 1 109 ? 2.123 4.695 15.078 1 96.5 109 TYR A CA 1
ATOM 872 C C . TYR A 1 109 ? 1.661 3.922 16.312 1 96.5 109 TYR A C 1
ATOM 874 O O . TYR A 1 109 ? 1.045 4.492 17.219 1 96.5 109 TYR A O 1
ATOM 882 N N . CYS A 1 110 ? 2.018 2.586 16.328 1 94.81 110 CYS A N 1
ATOM 883 C CA . CYS A 1 110 ? 1.564 1.723 17.422 1 94.81 110 CYS A CA 1
ATOM 884 C C . CYS A 1 110 ? 2.449 1.884 18.656 1 94.81 110 CYS A C 1
ATOM 886 O O . CYS A 1 110 ? 2.123 1.379 19.734 1 94.81 110 CYS A O 1
ATOM 888 N N . ASP A 1 111 ? 3.49 2.588 18.594 1 96.44 111 ASP A N 1
ATOM 889 C CA . ASP A 1 111 ? 4.445 2.715 19.703 1 96.44 111 ASP A CA 1
ATOM 890 C C . ASP A 1 111 ? 4.109 3.918 20.578 1 96.44 111 ASP A C 1
ATOM 892 O O . ASP A 1 111 ? 3.506 4.887 20.109 1 96.44 111 ASP A O 1
ATOM 896 N N . PRO A 1 112 ? 4.438 3.832 21.812 1 95.81 112 PRO A N 1
ATOM 897 C CA . PRO A 1 112 ? 4.273 5.023 22.641 1 95.81 112 PRO A CA 1
ATOM 898 C C . PRO A 1 112 ? 5.164 6.184 22.203 1 95.81 112 PRO A C 1
ATOM 900 O O . PRO A 1 112 ? 6.305 5.965 21.797 1 95.81 112 PRO A O 1
ATOM 903 N N . PRO A 1 113 ? 4.625 7.414 22.281 1 97.38 113 PRO A N 1
ATOM 904 C CA . PRO A 1 113 ? 5.465 8.562 21.938 1 97.38 113 PRO A CA 1
ATOM 905 C C . PRO A 1 113 ? 6.699 8.68 22.828 1 97.38 113 PRO A C 1
ATOM 907 O O . PRO A 1 113 ? 6.629 8.398 24.031 1 97.38 113 PRO A O 1
ATOM 910 N N . LEU A 1 114 ? 7.82 9.18 22.266 1 98 114 LEU A N 1
ATOM 911 C CA . LEU A 1 114 ? 9.078 9.359 22.969 1 98 114 LEU A CA 1
ATOM 912 C C . LEU A 1 114 ? 9.297 10.828 23.328 1 98 114 LEU A C 1
ATOM 914 O O . LEU A 1 114 ? 10.141 11.148 24.172 1 98 114 LEU A O 1
ATOM 918 N N . MET A 1 115 ? 8.57 11.672 22.703 1 98 115 MET A N 1
ATOM 919 C CA . MET A 1 115 ? 8.531 13.109 22.984 1 98 115 MET A CA 1
ATOM 920 C C . MET A 1 115 ? 7.48 13.797 22.125 1 98 115 MET A C 1
ATOM 922 O O . MET A 1 115 ? 6.887 13.172 21.234 1 98 115 MET A O 1
ATOM 926 N N . TYR A 1 116 ? 7.234 15.023 22.406 1 98.31 116 TYR A N 1
ATOM 927 C CA . TYR A 1 116 ? 6.395 15.883 21.578 1 98.31 116 TYR A CA 1
ATOM 928 C C . TYR A 1 116 ? 7.227 16.953 20.875 1 98.31 116 TYR A C 1
ATOM 930 O O . TYR A 1 116 ? 8.305 17.312 21.359 1 98.31 116 TYR A O 1
ATOM 938 N N . MET A 1 117 ? 6.777 17.375 19.797 1 98.12 117 MET A N 1
ATOM 939 C CA . MET A 1 117 ? 7.48 18.375 19 1 98.12 117 MET A CA 1
ATOM 940 C C . MET A 1 117 ? 6.492 19.281 18.25 1 98.12 117 MET A C 1
ATOM 942 O O . MET A 1 117 ? 5.457 18.812 17.781 1 98.12 117 MET A O 1
ATOM 946 N N . GLU A 1 118 ? 6.848 20.516 18.219 1 98.06 118 GLU A N 1
ATOM 947 C CA . GLU A 1 118 ? 6.039 21.453 17.438 1 98.06 118 GLU A CA 1
ATOM 948 C C . GLU A 1 118 ? 5.875 20.969 16 1 98.06 118 GLU A C 1
ATOM 950 O O . GLU A 1 118 ? 6.855 20.609 15.344 1 98.06 118 GLU A O 1
ATOM 955 N N . ARG A 1 119 ? 4.672 20.969 15.5 1 96.69 119 ARG A N 1
ATOM 956 C CA . ARG A 1 119 ? 4.328 20.422 14.195 1 96.69 119 ARG A CA 1
ATOM 957 C C . ARG A 1 119 ? 5.172 21.062 13.094 1 96.69 119 ARG A C 1
ATOM 959 O O . ARG A 1 119 ? 5.621 20.375 12.172 1 96.69 119 ARG A O 1
ATOM 966 N N . ALA A 1 120 ? 5.43 22.328 13.172 1 95.75 120 ALA A N 1
ATOM 967 C CA . ALA A 1 120 ? 6.137 23.062 12.125 1 95.75 120 ALA A CA 1
ATOM 968 C C . ALA A 1 120 ? 7.59 22.625 12.031 1 95.75 120 ALA A C 1
ATOM 970 O O . ALA A 1 120 ? 8.258 22.875 11.023 1 95.75 120 ALA A O 1
ATOM 971 N N . ALA A 1 121 ? 8.109 21.969 13.039 1 97.94 121 ALA A N 1
ATOM 972 C CA . ALA A 1 121 ? 9.531 21.609 13.109 1 97.94 121 ALA A CA 1
ATOM 973 C C . ALA A 1 121 ? 9.75 20.156 12.695 1 97.94 121 ALA A C 1
ATOM 975 O O . ALA A 1 121 ? 10.891 19.75 12.461 1 97.94 121 ALA A O 1
ATOM 976 N N . THR A 1 122 ? 8.68 19.406 12.539 1 98.12 122 THR A N 1
ATOM 977 C CA . THR A 1 122 ? 8.805 17.953 12.375 1 98.12 122 THR A CA 1
ATOM 978 C C . THR A 1 122 ? 9.562 17.625 11.086 1 98.12 122 THR A C 1
ATOM 980 O O . THR A 1 122 ? 10.297 16.641 11.031 1 98.12 122 THR A O 1
ATOM 983 N N . SER A 1 123 ? 9.43 18.438 10.062 1 97.94 123 SER A N 1
ATOM 984 C CA . SER A 1 123 ? 10.078 18.188 8.781 1 97.94 123 SER A CA 1
ATOM 985 C C . SER A 1 123 ? 11.594 18.312 8.891 1 97.94 123 SER A C 1
ATOM 987 O O . SER A 1 123 ? 12.328 17.688 8.125 1 97.94 123 SER A O 1
ATOM 989 N N . LEU A 1 124 ? 12.094 19.109 9.844 1 98.25 124 LEU A N 1
ATOM 990 C CA . LEU A 1 124 ? 13.523 19.281 10.055 1 98.25 124 LEU A CA 1
ATOM 991 C C . LEU A 1 124 ? 14.148 17.984 10.586 1 98.25 124 LEU A C 1
ATOM 993 O O . LEU A 1 124 ? 15.328 17.719 10.344 1 98.25 124 LEU A O 1
ATOM 997 N N . PHE A 1 125 ? 13.297 17.219 11.258 1 98.5 125 PHE A N 1
ATOM 998 C CA . PHE A 1 125 ? 13.797 16.016 11.914 1 98.5 125 PHE A CA 1
ATOM 999 C C . PHE A 1 125 ? 13.297 14.758 11.211 1 98.5 125 PHE A C 1
ATOM 1001 O O . PHE A 1 125 ? 13.531 13.641 11.672 1 98.5 125 PHE A O 1
ATOM 1008 N N . GLY A 1 126 ? 12.531 14.945 10.102 1 98.38 126 GLY A N 1
ATOM 1009 C CA . GLY A 1 126 ? 11.992 13.812 9.367 1 98.38 126 GLY A CA 1
ATOM 1010 C C . GLY A 1 126 ? 11.125 12.906 10.219 1 98.38 126 GLY A C 1
ATOM 1011 O O . GLY A 1 126 ? 11.164 11.688 10.078 1 98.38 126 GLY A O 1
ATOM 1012 N N . VAL A 1 127 ? 10.438 13.5 11.117 1 97.94 127 VAL A N 1
ATOM 1013 C CA . VAL A 1 127 ? 9.531 12.789 12.008 1 97.94 127 VAL A CA 1
ATOM 1014 C C . VAL A 1 127 ? 8.234 12.461 11.258 1 97.94 127 VAL A C 1
ATOM 1016 O O . VAL A 1 127 ? 7.73 13.281 10.492 1 97.94 127 VAL A O 1
ATOM 1019 N N . LYS A 1 128 ? 7.695 11.219 11.555 1 98.19 128 LYS A N 1
ATOM 1020 C CA . LYS A 1 128 ? 6.465 10.781 10.906 1 98.19 128 LYS A CA 1
ATOM 1021 C C . LYS A 1 128 ? 5.277 11.633 11.344 1 98.19 128 LYS A C 1
ATOM 1023 O O . LYS A 1 128 ? 5.129 11.945 12.523 1 98.19 128 LYS A O 1
ATOM 1028 N N . ARG A 1 129 ? 4.539 12.039 10.367 1 97.94 129 ARG A N 1
ATOM 1029 C CA . ARG A 1 129 ? 3.322 12.812 10.602 1 97.94 129 ARG A CA 1
ATOM 1030 C C . ARG A 1 129 ? 2.08 12 10.25 1 97.94 129 ARG A C 1
ATOM 1032 O O . ARG A 1 129 ? 2.082 11.242 9.273 1 97.94 129 ARG A O 1
ATOM 1039 N N . TYR A 1 130 ? 1.075 12.211 11.016 1 98.31 130 TYR A N 1
ATOM 1040 C CA . TYR A 1 130 ? -0.179 11.5 10.805 1 98.31 130 TYR A CA 1
ATOM 1041 C C . TYR A 1 130 ? -1.338 12.469 10.633 1 98.31 130 TYR A C 1
ATOM 1043 O O . TYR A 1 130 ? -1.331 13.562 11.211 1 98.31 130 TYR A O 1
ATOM 1051 N N . GLY A 1 131 ? -2.285 12.148 9.867 1 98.38 131 GLY A N 1
ATOM 1052 C CA . GLY A 1 131 ? -3.475 12.953 9.633 1 98.38 131 GLY A CA 1
ATOM 1053 C C . GLY A 1 131 ? -4.676 12.133 9.195 1 98.38 131 GLY A C 1
ATOM 1054 O O . GLY A 1 131 ? -4.602 10.906 9.125 1 98.38 131 GLY A O 1
ATOM 1055 N N . VAL A 1 132 ? -5.793 12.805 9.031 1 98.75 132 VAL A N 1
ATOM 1056 C CA . VAL A 1 132 ? -7.035 12.18 8.586 1 98.75 132 VAL A CA 1
ATOM 1057 C C . VAL A 1 132 ? -7.559 12.898 7.344 1 98.75 132 VAL A C 1
ATOM 1059 O O . VAL A 1 132 ? -7.422 14.117 7.219 1 98.75 132 VAL A O 1
ATOM 1062 N N . HIS A 1 133 ? -8.055 12.188 6.441 1 98.88 133 HIS A N 1
ATOM 1063 C CA . HIS A 1 133 ? -8.727 12.711 5.262 1 98.88 133 HIS A CA 1
ATOM 1064 C C . HIS A 1 133 ? -10.102 12.062 5.078 1 98.88 133 HIS A C 1
ATOM 1066 O O . HIS A 1 133 ? -10.258 10.859 5.285 1 98.88 133 HIS A O 1
ATOM 1072 N N . VAL A 1 134 ? -11.086 12.836 4.695 1 98.88 134 VAL A N 1
ATOM 1073 C CA . VAL A 1 134 ? -12.453 12.344 4.52 1 98.88 134 VAL A CA 1
ATOM 1074 C C . VAL A 1 134 ? -12.914 12.617 3.088 1 98.88 134 VAL A C 1
ATOM 1076 O O . VAL A 1 134 ? -12.961 13.766 2.648 1 98.88 134 VAL A O 1
ATOM 1079 N N . ASN A 1 135 ? -13.188 11.586 2.389 1 98.88 135 ASN A N 1
ATOM 1080 C CA . ASN A 1 135 ? -13.883 11.703 1.112 1 98.88 135 ASN A CA 1
ATOM 1081 C C . ASN A 1 135 ? -15.391 11.773 1.302 1 98.88 135 ASN A C 1
ATOM 1083 O O . ASN A 1 135 ? -16.016 10.789 1.71 1 98.88 135 ASN A O 1
ATOM 1087 N N . GLY A 1 136 ? -15.977 12.906 1.074 1 98.75 136 GLY A N 1
ATOM 1088 C CA . GLY A 1 136 ? -17.422 13.008 1.022 1 98.75 136 GLY A CA 1
ATOM 1089 C C . GLY A 1 136 ? -18 12.727 -0.354 1 98.75 136 GLY A C 1
ATOM 1090 O O . GLY A 1 136 ? -17.625 13.375 -1.333 1 98.75 136 GLY A O 1
ATOM 1091 N N . TYR A 1 137 ? -18.859 11.711 -0.476 1 98.56 137 TYR A N 1
ATOM 1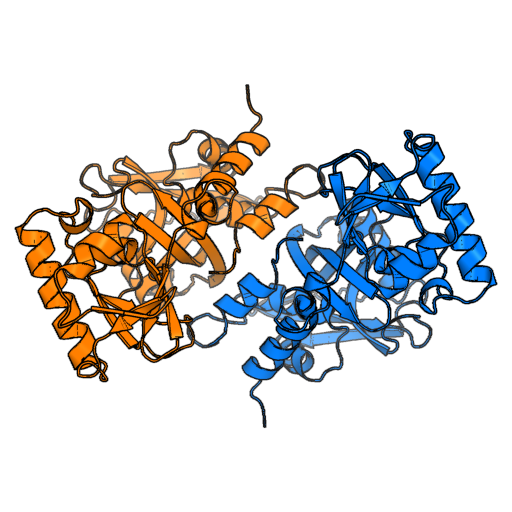092 C CA . TYR A 1 137 ? -19.375 11.352 -1.794 1 98.56 137 TYR A CA 1
ATOM 1093 C C . TYR A 1 137 ? -20.844 10.93 -1.713 1 98.56 137 TYR A C 1
ATOM 1095 O O . TYR A 1 137 ? -21.375 10.727 -0.62 1 98.56 137 TYR A O 1
ATOM 1103 N N . THR A 1 138 ? -21.5 10.938 -2.787 1 97.38 138 THR A N 1
ATOM 1104 C CA . THR A 1 138 ? -22.844 10.422 -2.928 1 97.38 138 THR A CA 1
ATOM 1105 C C . THR A 1 138 ? -22.953 9.484 -4.129 1 97.38 138 THR A C 1
ATOM 1107 O O . THR A 1 138 ? -22.188 9.602 -5.082 1 97.38 138 THR A O 1
ATOM 1110 N N . GLN A 1 139 ? -23.672 8.516 -3.967 1 94.31 139 GLN A N 1
ATOM 1111 C CA . GLN A 1 139 ? -24.062 7.645 -5.07 1 94.31 139 GLN A CA 1
ATOM 1112 C C . GLN A 1 139 ? -25.547 7.754 -5.371 1 94.31 139 GLN A C 1
ATOM 1114 O O . GLN A 1 139 ? -26.391 7.516 -4.496 1 94.31 139 GLN A O 1
ATOM 1119 N N . ASP A 1 140 ? -25.906 8.125 -6.57 1 89.62 140 ASP A N 1
ATOM 1120 C CA . ASP A 1 140 ? -27.328 8.281 -6.895 1 89.62 140 ASP A CA 1
ATOM 1121 C C . ASP A 1 140 ? -27.953 6.938 -7.25 1 89.62 140 ASP A C 1
ATOM 1123 O O . ASP A 1 140 ? -27.297 5.898 -7.188 1 89.62 140 ASP A O 1
ATOM 1127 N N . SER A 1 141 ? -29.234 7.008 -7.578 1 87.56 141 SER A N 1
ATOM 1128 C CA . SER A 1 141 ? -30 5.785 -7.805 1 87.56 141 SER A CA 1
ATOM 1129 C C . SER A 1 141 ? -29.5 5.035 -9.031 1 87.56 141 SER A C 1
ATOM 1131 O O . SER A 1 141 ? -29.703 3.828 -9.156 1 87.56 141 SER A O 1
ATOM 1133 N N . SER A 1 142 ? -28.812 5.719 -9.906 1 88.44 142 SER A N 1
ATOM 1134 C CA . SER A 1 142 ? -28.297 5.098 -11.117 1 88.44 142 SER A CA 1
ATOM 1135 C C . SER A 1 142 ? -26.875 4.57 -10.898 1 88.44 142 SER A C 1
ATOM 1137 O O . SER A 1 142 ? -26.266 3.994 -11.805 1 88.44 142 SER A O 1
ATOM 1139 N N . GLY A 1 143 ? -26.375 4.777 -9.727 1 87.31 143 GLY A N 1
ATOM 1140 C CA . GLY A 1 143 ? -25.047 4.273 -9.406 1 87.31 143 GLY A CA 1
ATOM 1141 C C . GLY A 1 143 ? -23.938 5.262 -9.719 1 87.31 143 GLY A C 1
ATOM 1142 O O . GLY A 1 143 ? -22.766 4.953 -9.555 1 87.31 143 GLY A O 1
ATOM 1143 N N . ASN A 1 144 ? -24.344 6.441 -10.117 1 92.88 144 ASN A N 1
ATOM 1144 C CA . ASN A 1 144 ? -23.344 7.465 -10.422 1 92.88 144 ASN A CA 1
ATOM 1145 C C . ASN A 1 144 ? -22.75 8.07 -9.148 1 92.88 144 ASN A C 1
ATOM 1147 O O . ASN A 1 144 ? -23.484 8.344 -8.195 1 92.88 144 ASN A O 1
ATOM 1151 N N . LEU A 1 145 ? -21.453 8.219 -9.18 1 96.94 145 LEU A N 1
ATOM 1152 C CA . LEU A 1 145 ? -20.734 8.734 -8.016 1 96.94 145 LEU A CA 1
ATOM 1153 C C . LEU A 1 145 ? -20.422 10.219 -8.18 1 96.94 145 LEU A C 1
ATOM 1155 O O . LEU A 1 145 ? -20.016 10.656 -9.25 1 96.94 145 LEU A O 1
ATOM 1159 N N . ASN A 1 146 ? -20.734 10.977 -7.207 1 97.88 146 ASN A N 1
ATOM 1160 C CA . ASN A 1 146 ? -20.328 12.367 -7.07 1 97.88 146 ASN A CA 1
ATOM 1161 C C . ASN A 1 146 ? -19.516 12.602 -5.797 1 97.88 146 ASN A C 1
ATOM 1163 O O . ASN A 1 146 ? -19.688 11.875 -4.816 1 97.88 146 ASN A O 1
ATOM 1167 N N . MET A 1 147 ? -18.656 13.547 -5.832 1 98.44 147 MET A N 1
ATOM 1168 C CA . MET A 1 147 ? -17.781 13.789 -4.691 1 98.44 147 MET A CA 1
ATOM 1169 C C . MET A 1 147 ? -17.75 15.266 -4.328 1 98.44 147 MET A C 1
ATOM 1171 O O . MET A 1 147 ? -17.781 16.125 -5.207 1 98.44 147 MET A O 1
ATOM 1175 N N . TRP A 1 148 ? -17.75 15.555 -3.102 1 98.5 148 TRP A N 1
ATOM 1176 C CA . TRP A 1 148 ? -17.547 16.906 -2.578 1 98.5 148 TRP A CA 1
ATOM 1177 C C . TRP A 1 148 ? -16.062 17.219 -2.42 1 98.5 148 TRP A C 1
ATOM 1179 O O . TRP A 1 148 ? -15.312 16.438 -1.823 1 98.5 148 TRP A O 1
ATOM 1189 N N . LEU A 1 149 ? -15.633 18.312 -2.979 1 98.38 149 LEU A N 1
ATOM 1190 C CA . LEU A 1 149 ? -14.273 18.828 -2.811 1 98.38 149 LEU A CA 1
ATOM 1191 C C . LEU A 1 149 ? -14.289 20.188 -2.109 1 98.38 149 LEU A C 1
ATOM 1193 O O . LEU A 1 149 ? -15.219 20.969 -2.289 1 98.38 149 LEU A O 1
ATOM 1197 N N . ALA A 1 150 ? -13.359 20.391 -1.316 1 98.31 150 ALA A N 1
ATOM 1198 C CA . ALA A 1 150 ? -13.156 21.719 -0.718 1 98.31 150 ALA A CA 1
ATOM 1199 C C . ALA A 1 150 ? -12.062 22.484 -1.451 1 98.31 150 ALA A C 1
ATOM 1201 O O . ALA A 1 150 ? -11.203 21.891 -2.102 1 98.31 150 ALA A O 1
ATOM 1202 N N . ARG A 1 151 ? -12.125 23.719 -1.447 1 98 151 ARG A N 1
ATOM 1203 C CA . ARG A 1 151 ? -11.039 24.594 -1.857 1 98 151 ARG A CA 1
ATOM 1204 C C . ARG A 1 151 ? -10.438 25.312 -0.657 1 98 151 ARG A C 1
ATOM 1206 O O . ARG A 1 151 ? -11.148 25.984 0.094 1 98 151 ARG A O 1
ATOM 1213 N N . ARG A 1 152 ? -9.188 25.172 -0.467 1 97.94 152 ARG A N 1
ATOM 1214 C CA . ARG A 1 152 ? -8.492 25.766 0.663 1 97.94 152 ARG A CA 1
ATOM 1215 C C . ARG A 1 152 ? -8.523 27.297 0.58 1 97.94 152 ARG A C 1
ATOM 1217 O O . ARG A 1 152 ? -8.391 27.859 -0.503 1 97.94 152 ARG A O 1
ATOM 1224 N N . SER A 1 153 ? -8.672 27.922 1.719 1 97.12 153 SER A N 1
ATOM 1225 C CA . SER A 1 153 ? -8.617 29.375 1.785 1 97.12 153 SER A CA 1
ATOM 1226 C C . SER A 1 153 ? -7.27 29.906 1.308 1 97.12 153 SER A C 1
ATOM 1228 O O . SER A 1 153 ? -6.25 29.234 1.431 1 97.12 153 SER A O 1
ATOM 1230 N N . LEU A 1 154 ? -7.285 31.172 0.81 1 96 154 LEU A N 1
ATOM 1231 C CA . LEU A 1 154 ? -6.059 31.797 0.336 1 96 154 LEU A CA 1
ATOM 1232 C C . LEU A 1 154 ? -5.137 32.125 1.502 1 96 154 LEU A C 1
ATOM 1234 O O . LEU A 1 154 ? -3.947 32.406 1.305 1 96 154 LEU A O 1
ATOM 1238 N N . THR A 1 155 ? -5.66 32.062 2.701 1 91.81 155 THR A N 1
ATOM 1239 C CA . THR A 1 155 ? -4.887 32.469 3.875 1 91.81 155 THR A CA 1
ATOM 1240 C C . THR A 1 155 ? -4.164 31.25 4.469 1 91.81 155 THR A C 1
ATOM 1242 O O . THR A 1 155 ? -3.355 31.391 5.391 1 91.81 155 THR A O 1
ATOM 1245 N N . LYS A 1 156 ? -4.496 30.062 3.93 1 90.94 156 LYS A N 1
ATOM 1246 C CA . LYS A 1 156 ? -3.801 28.891 4.422 1 90.94 156 LYS A CA 1
ATOM 1247 C C . LYS A 1 156 ? -2.293 29 4.215 1 90.94 156 LYS A C 1
ATOM 1249 O O . LYS A 1 156 ? -1.84 29.516 3.189 1 90.94 156 LYS A O 1
ATOM 1254 N N . GLN A 1 157 ? -1.553 28.5 5.105 1 83.88 157 GLN A N 1
ATOM 1255 C CA . GLN A 1 157 ? -0.096 28.562 5.055 1 83.88 157 GLN A CA 1
ATOM 1256 C C . GLN A 1 157 ? 0.454 27.656 3.951 1 83.88 157 GLN A C 1
ATOM 1258 O O . GLN A 1 157 ? 1.451 28 3.309 1 83.88 157 GLN A O 1
ATOM 1263 N N . THR A 1 158 ? -0.191 26.531 3.793 1 87.31 158 THR A N 1
ATOM 1264 C CA . THR A 1 158 ? 0.289 25.562 2.818 1 87.31 158 THR A CA 1
ATOM 1265 C C . THR A 1 158 ? -0.76 25.312 1.738 1 87.31 158 THR A C 1
ATOM 1267 O O . THR A 1 158 ? -1.924 25.047 2.045 1 87.31 158 THR A O 1
ATOM 1270 N N . TYR A 1 159 ? -0.318 25.516 0.443 1 94 159 TYR A N 1
ATOM 1271 C CA . TYR A 1 159 ? -1.123 25.25 -0.745 1 94 159 TYR A CA 1
ATOM 1272 C C . TYR A 1 159 ? -2.396 26.094 -0.738 1 94 159 TYR A C 1
ATOM 1274 O O . TYR A 1 159 ? -3.498 25.562 -0.897 1 94 159 TYR A O 1
ATOM 1282 N N . PRO A 1 160 ? -2.266 27.359 -0.567 1 95.94 160 PRO A N 1
ATOM 1283 C CA . PRO A 1 160 ? -3.449 28.219 -0.583 1 95.94 160 PRO A CA 1
ATOM 1284 C C . PRO A 1 160 ? -4.219 28.141 -1.898 1 95.94 160 PRO A C 1
ATOM 1286 O O . PRO A 1 160 ? -3.615 28.125 -2.973 1 95.94 160 PRO A O 1
ATOM 1289 N N . GLY A 1 161 ? -5.492 27.984 -1.816 1 97.06 161 GLY A N 1
ATOM 1290 C CA . GLY A 1 161 ? -6.359 28.031 -2.98 1 97.06 161 GLY A CA 1
ATOM 1291 C C . GLY A 1 161 ? -6.453 26.719 -3.719 1 97.06 161 GLY A C 1
ATOM 1292 O O . GLY A 1 161 ? -7.215 26.594 -4.68 1 97.06 161 GLY A O 1
ATOM 1293 N N . ARG A 1 162 ? -5.77 25.719 -3.283 1 97.75 162 ARG A N 1
ATOM 1294 C CA . ARG A 1 162 ? -5.793 24.422 -3.961 1 97.75 162 ARG A CA 1
ATOM 1295 C C . ARG A 1 162 ? -6.996 23.594 -3.52 1 97.75 162 ARG A C 1
ATOM 1297 O O . ARG A 1 162 ? -7.625 23.891 -2.504 1 97.75 162 ARG A O 1
ATOM 1304 N N . LEU A 1 163 ? -7.316 22.656 -4.336 1 98.12 163 LEU A N 1
ATOM 1305 C CA . LEU A 1 163 ? -8.398 21.734 -4.008 1 98.12 163 LEU A CA 1
ATOM 1306 C C . LEU A 1 163 ? -7.969 20.75 -2.924 1 98.12 163 LEU A C 1
ATOM 1308 O O . LEU A 1 163 ? -6.805 20.344 -2.875 1 98.12 163 LEU A O 1
ATOM 1312 N N . ASP A 1 164 ? -8.883 20.406 -2.062 1 98.06 164 ASP A N 1
ATOM 1313 C CA . ASP A 1 164 ? -8.719 19.516 -0.915 1 98.06 164 ASP A CA 1
ATOM 1314 C C . ASP A 1 164 ? -9.852 18.5 -0.843 1 98.06 164 ASP A C 1
ATOM 1316 O O . ASP A 1 164 ? -10.82 18.594 -1.607 1 98.06 164 ASP A O 1
ATOM 1320 N N . ASN A 1 165 ? -9.688 17.453 -0.042 1 98.31 165 ASN A N 1
ATOM 1321 C CA . ASN A 1 165 ? -10.82 16.594 0.306 1 98.31 165 ASN A CA 1
ATOM 1322 C C . ASN A 1 165 ? -11.883 17.375 1.087 1 98.31 165 ASN A C 1
ATOM 1324 O O . ASN A 1 165 ? -11.688 18.547 1.414 1 98.31 165 ASN A O 1
ATOM 1328 N N . MET A 1 166 ? -13 16.75 1.337 1 98.38 166 MET A N 1
ATOM 1329 C CA . MET A 1 166 ? -14.109 17.438 2.002 1 98.38 166 MET A CA 1
ATOM 1330 C C . MET A 1 166 ? -13.68 17.969 3.363 1 98.38 166 MET A C 1
ATOM 1332 O O . MET A 1 166 ? -14.031 19.078 3.74 1 98.38 166 MET A O 1
ATOM 1336 N N . ALA A 1 167 ? -12.969 17.156 4.066 1 98.19 167 ALA A N 1
ATOM 1337 C CA . ALA A 1 167 ? -12.344 17.531 5.332 1 98.19 167 ALA A CA 1
ATOM 1338 C C . ALA A 1 167 ? -11.023 16.781 5.535 1 98.19 167 ALA A C 1
ATOM 1340 O O . ALA A 1 167 ? -10.875 15.641 5.098 1 98.19 167 ALA A O 1
ATOM 1341 N N . ALA A 1 168 ? -10.109 17.438 6.133 1 98.25 168 ALA A N 1
ATOM 1342 C CA . ALA A 1 168 ? -8.812 16.844 6.43 1 98.25 168 ALA A CA 1
ATOM 1343 C C . ALA A 1 168 ? -8.086 17.609 7.523 1 98.25 168 ALA A C 1
ATOM 1345 O O . ALA A 1 168 ? -8.336 18.812 7.723 1 98.25 168 ALA A O 1
ATOM 1346 N N . GLY A 1 169 ? -7.145 16.938 8.188 1 96.94 169 GLY A N 1
ATOM 1347 C CA . GLY A 1 169 ? -6.348 17.609 9.195 1 96.94 169 GLY A CA 1
ATOM 1348 C C . GLY A 1 169 ? -5.289 16.719 9.82 1 96.94 169 GLY A C 1
ATOM 1349 O O . GLY A 1 169 ? -5.383 15.492 9.75 1 96.94 169 GLY A O 1
ATOM 1350 N N . GLY A 1 170 ? -4.355 17.344 10.406 1 96.88 170 GLY A N 1
ATOM 1351 C CA . GLY A 1 170 ? -3.301 16.625 11.094 1 96.88 170 GLY A CA 1
ATOM 1352 C C . GLY A 1 170 ? -3.752 16.016 12.414 1 96.88 170 GLY A C 1
ATOM 1353 O O . GLY A 1 170 ? -4.707 16.5 13.031 1 96.88 170 GLY A O 1
ATOM 1354 N N . LEU A 1 171 ? -3.133 14.977 12.766 1 97.69 171 LEU A N 1
ATOM 1355 C CA . LEU A 1 171 ? -3.395 14.32 14.039 1 97.69 171 LEU A CA 1
ATOM 1356 C C . LEU A 1 171 ? -2.492 14.891 15.133 1 97.69 171 LEU A C 1
ATOM 1358 O O . LEU A 1 171 ? -1.297 14.586 15.172 1 97.69 171 LEU A O 1
ATOM 1362 N N . ALA A 1 172 ? -3.053 15.617 16.016 1 95.88 172 ALA A N 1
ATOM 1363 C CA . ALA A 1 172 ? -2.305 16.203 17.125 1 95.88 172 ALA A CA 1
ATOM 1364 C C . ALA A 1 172 ? -1.982 15.156 18.188 1 95.88 172 ALA A C 1
ATOM 1366 O O . ALA A 1 172 ? -2.67 14.141 18.297 1 95.88 172 ALA A O 1
ATOM 1367 N N . ALA A 1 173 ? -0.979 15.453 18.938 1 95 173 ALA A N 1
ATOM 1368 C CA . ALA A 1 173 ? -0.58 14.547 20 1 95 173 ALA A CA 1
ATOM 1369 C C . ALA A 1 173 ? -1.741 14.281 20.969 1 95 173 ALA A C 1
ATOM 1371 O O . ALA A 1 173 ? -2.439 15.211 21.375 1 95 173 ALA A O 1
ATOM 1372 N N . GLY A 1 174 ? -1.942 13.008 21.219 1 92.44 174 GLY A N 1
ATOM 1373 C CA . GLY A 1 174 ? -2.928 12.641 22.219 1 92.44 174 GLY A CA 1
ATOM 1374 C C . GLY A 1 174 ? -4.328 12.484 21.656 1 92.44 174 GLY A C 1
ATOM 1375 O O . GLY A 1 174 ? -5.246 12.07 22.359 1 92.44 174 GLY A O 1
ATOM 1376 N N . CYS A 1 175 ? -4.586 12.789 20.438 1 95.31 175 CYS A N 1
ATOM 1377 C CA . CYS A 1 175 ? -5.91 12.688 19.828 1 95.31 175 CYS A CA 1
ATOM 1378 C C . CYS A 1 175 ? -6.07 11.359 19.094 1 95.31 175 CYS A C 1
ATOM 1380 O O . CYS A 1 175 ? -5.105 10.828 18.531 1 95.31 175 CYS A O 1
ATOM 1382 N N . SER A 1 176 ? -7.262 10.852 19.156 1 97.31 176 SER A N 1
ATOM 1383 C CA . SER A 1 176 ? -7.551 9.641 18.391 1 97.31 176 SER A CA 1
ATOM 1384 C C . SER A 1 176 ? -7.871 9.969 16.938 1 97.31 176 SER A C 1
ATOM 1386 O O . SER A 1 176 ? -8.18 11.117 16.609 1 97.31 176 SER A O 1
ATOM 1388 N N . VAL A 1 177 ? -7.801 8.969 16.109 1 98.5 177 VAL A N 1
ATOM 1389 C CA . VAL A 1 177 ? -8.047 9.133 14.688 1 98.5 177 VAL A CA 1
ATOM 1390 C C . VAL A 1 177 ? -9.508 9.523 14.461 1 98.5 177 VAL A C 1
ATOM 1392 O O . VAL A 1 177 ? -9.789 10.508 13.766 1 98.5 177 VAL A O 1
ATOM 1395 N N . ARG A 1 178 ? -10.43 8.875 15.07 1 98.31 178 ARG A N 1
ATOM 1396 C CA . ARG A 1 178 ? -11.852 9.125 14.891 1 98.31 178 ARG A CA 1
ATOM 1397 C C . ARG A 1 178 ? -12.242 10.5 15.422 1 98.31 178 ARG A C 1
ATOM 1399 O O . ARG A 1 178 ? -13 11.227 14.773 1 98.31 178 ARG A O 1
ATOM 1406 N N . HIS A 1 179 ? -11.75 10.797 16.578 1 97.88 179 HIS A N 1
ATOM 1407 C CA . HIS A 1 179 ? -12.031 12.117 17.141 1 97.88 179 HIS A CA 1
ATOM 1408 C C . HIS A 1 179 ? -11.555 13.227 16.219 1 97.88 179 HIS A C 1
ATOM 1410 O O . HIS A 1 179 ? -12.281 14.195 15.984 1 97.88 179 HIS A O 1
ATOM 1416 N N . THR A 1 180 ? -10.336 13.055 15.758 1 98.25 180 THR A N 1
ATOM 1417 C CA . THR A 1 180 ? -9.781 14.055 14.852 1 98.25 180 THR A CA 1
ATOM 1418 C C . THR A 1 180 ? -10.633 14.172 13.586 1 98.25 180 THR A C 1
ATOM 1420 O O . THR A 1 180 ? -10.93 15.281 13.133 1 98.25 180 THR A O 1
ATOM 1423 N N . MET A 1 181 ? -11.055 13.039 13.07 1 98.69 181 MET A N 1
ATOM 1424 C CA . MET A 1 181 ? -11.875 13.016 11.867 1 98.69 181 MET A CA 1
ATOM 1425 C C . MET A 1 181 ? -13.188 13.766 12.086 1 98.69 181 MET A C 1
ATOM 1427 O O . MET A 1 181 ? -13.547 14.633 11.289 1 98.69 181 MET A O 1
ATOM 1431 N N . VAL A 1 182 ? -13.859 13.516 13.172 1 98.62 182 VAL A N 1
ATOM 1432 C CA . VAL A 1 182 ? -15.141 14.156 13.477 1 98.62 182 VAL A CA 1
ATOM 1433 C C . VAL A 1 182 ? -14.93 15.656 13.688 1 98.62 182 VAL A C 1
ATOM 1435 O O . VAL A 1 182 ? -15.703 16.469 13.172 1 98.62 182 VAL A O 1
ATOM 1438 N N . LYS A 1 183 ? -13.906 15.984 14.414 1 97.94 183 LYS A N 1
ATOM 1439 C CA . LYS A 1 183 ? -13.578 17.375 14.68 1 97.94 183 LYS A CA 1
ATOM 1440 C C . LYS A 1 183 ? -13.352 18.156 13.383 1 97.94 183 LYS A C 1
ATOM 1442 O O . LYS A 1 183 ? -13.906 19.234 13.195 1 97.94 183 LYS A O 1
ATOM 1447 N N . GLU A 1 184 ? -12.5 17.625 12.469 1 98.12 184 GLU A N 1
ATOM 1448 C CA . GLU A 1 184 ? -12.195 18.297 11.203 1 98.12 184 GLU A CA 1
ATOM 1449 C C . GLU A 1 184 ? -13.445 18.453 10.344 1 98.12 184 GLU A C 1
ATOM 1451 O O . GLU A 1 184 ? -13.625 19.453 9.664 1 98.12 184 GLU A O 1
ATOM 1456 N N . CYS A 1 185 ? -14.336 17.453 10.352 1 98.31 185 CYS A N 1
ATOM 1457 C CA . CYS A 1 185 ? -15.594 17.516 9.617 1 98.31 185 CYS A CA 1
ATOM 1458 C C . CYS A 1 185 ? -16.453 18.688 10.109 1 98.31 185 CYS A C 1
ATOM 1460 O O . CYS A 1 185 ? -17.016 19.422 9.305 1 98.31 185 CYS A O 1
ATOM 1462 N N . GLU A 1 186 ? -16.5 18.812 11.383 1 97.62 186 GLU A N 1
ATOM 1463 C CA . GLU A 1 186 ? -17.281 19.906 11.977 1 97.62 186 GLU A CA 1
ATOM 1464 C C . GLU A 1 186 ? -16.641 21.266 11.703 1 97.62 186 GLU A C 1
ATOM 1466 O O . GLU A 1 186 ? -17.328 22.188 11.273 1 97.62 186 GLU A O 1
ATOM 1471 N N . GLU A 1 187 ? -15.336 21.406 11.906 1 97.25 187 GLU A N 1
ATOM 1472 C CA . GLU A 1 187 ? -14.625 22.672 11.797 1 97.25 187 GLU A CA 1
ATOM 1473 C C . GLU A 1 187 ? -14.586 23.156 10.352 1 97.25 187 GLU A C 1
ATOM 1475 O O . GLU A 1 187 ? -14.805 24.344 10.086 1 97.25 187 GLU A O 1
ATOM 1480 N N . GLU A 1 188 ? -14.328 22.234 9.406 1 97.25 188 GLU A N 1
ATOM 1481 C CA . GLU A 1 188 ? -14.07 22.672 8.031 1 97.25 188 GLU A CA 1
ATOM 1482 C C . GLU A 1 188 ? -15.352 22.672 7.207 1 97.25 188 GLU A C 1
ATOM 1484 O O . GLU A 1 188 ? -15.523 23.516 6.324 1 97.25 188 GLU A O 1
ATOM 1489 N N . ALA A 1 189 ? -16.312 21.766 7.488 1 97.62 189 ALA A N 1
ATOM 1490 C CA . ALA A 1 189 ? -17.438 21.594 6.578 1 97.62 189 ALA A CA 1
ATOM 1491 C C . ALA A 1 189 ? -18.766 21.641 7.332 1 97.62 189 ALA A C 1
ATOM 1493 O O . ALA A 1 189 ? -19.828 21.375 6.754 1 97.62 189 ALA A O 1
ATOM 1494 N N . CYS A 1 190 ? -18.781 21.875 8.656 1 97.56 190 CYS A N 1
ATOM 1495 C CA . CYS A 1 190 ? -19.953 21.969 9.508 1 97.56 190 CYS A CA 1
ATOM 1496 C C . CYS A 1 190 ? -20.812 20.703 9.391 1 97.56 190 CYS A C 1
ATOM 1498 O O . CYS A 1 190 ? -22.031 20.781 9.344 1 97.56 190 CYS A O 1
ATOM 1500 N N . ILE A 1 191 ? -20.203 19.578 9.219 1 97.75 191 ILE A N 1
ATOM 1501 C CA . ILE A 1 191 ? -20.891 18.297 9.25 1 97.75 191 ILE A CA 1
ATOM 1502 C C . ILE A 1 191 ? -21.234 17.922 10.688 1 97.75 191 ILE A C 1
ATOM 1504 O O . ILE A 1 191 ? -20.344 17.828 11.539 1 97.75 191 ILE A O 1
ATOM 1508 N N . PRO A 1 192 ? -22.5 17.703 10.977 1 96.62 192 PRO A N 1
ATOM 1509 C CA . PRO A 1 192 ? -22.844 17.328 12.344 1 96.62 192 PRO A CA 1
ATOM 1510 C C . PRO A 1 192 ? -22.172 16.047 12.797 1 96.62 192 PRO A C 1
ATOM 1512 O O . PRO A 1 192 ? -22.016 15.109 12.008 1 96.62 192 PRO A O 1
ATOM 1515 N N . PRO A 1 193 ? -21.797 15.977 14.039 1 97.12 193 PRO A N 1
ATOM 1516 C CA . PRO A 1 193 ? -21.094 14.797 14.555 1 97.12 193 PRO A CA 1
ATOM 1517 C C . PRO A 1 193 ? -21.828 13.492 14.258 1 97.12 193 PRO A C 1
ATOM 1519 O O . PRO A 1 193 ? -21.203 12.484 13.93 1 97.12 193 PRO A O 1
ATOM 1522 N N . GLY A 1 194 ? -23.172 13.5 14.391 1 96.88 194 GLY A N 1
ATOM 1523 C CA . GLY A 1 194 ? -23.938 12.297 14.109 1 96.88 194 GLY A CA 1
ATOM 1524 C C . GLY A 1 194 ? -23.734 11.781 12.695 1 96.88 194 GLY A C 1
ATOM 1525 O O . GLY A 1 194 ? -23.656 10.57 12.484 1 96.88 194 GLY A O 1
ATOM 1526 N N . LEU A 1 195 ? -23.672 12.688 11.719 1 97.44 195 LEU A N 1
ATOM 1527 C CA . LEU A 1 195 ? -23.438 12.32 10.328 1 97.44 195 LEU A CA 1
ATOM 1528 C C . LEU A 1 195 ? -21.969 11.961 10.109 1 97.44 195 LEU A C 1
ATOM 1530 O O . LEU A 1 195 ? -21.656 10.969 9.453 1 97.44 195 LEU A O 1
ATOM 1534 N N . ALA A 1 196 ? -21.031 12.75 10.68 1 98.25 196 ALA A N 1
ATOM 1535 C CA . ALA A 1 196 ? -19.594 12.508 10.547 1 98.25 196 ALA A CA 1
ATOM 1536 C C . ALA A 1 196 ? -19.219 11.125 11.078 1 98.25 196 ALA A C 1
ATOM 1538 O O . ALA A 1 196 ? -18.344 10.461 10.516 1 98.25 196 ALA A O 1
ATOM 1539 N N . GLU A 1 197 ? -19.891 10.68 12.094 1 97.81 197 GLU A N 1
ATOM 1540 C CA . GLU A 1 197 ? -19.594 9.406 12.742 1 97.81 197 GLU A CA 1
ATOM 1541 C C . GLU A 1 197 ? -19.938 8.234 11.836 1 97.81 197 GLU A C 1
ATOM 1543 O O . GLU A 1 197 ? -19.516 7.102 12.094 1 97.81 197 GLU A O 1
ATOM 1548 N N . GLN A 1 198 ? -20.641 8.484 10.781 1 97.31 198 GLN A N 1
ATOM 1549 C CA . GLN A 1 198 ? -20.984 7.426 9.836 1 97.31 198 GLN A CA 1
ATOM 1550 C C . GLN A 1 198 ? -19.844 7.188 8.844 1 97.31 198 GLN A C 1
ATOM 1552 O O . GLN A 1 198 ? -19.891 6.23 8.07 1 97.31 198 GLN A O 1
ATOM 1557 N N . ALA A 1 199 ? -18.812 8.062 8.891 1 98.5 199 ALA A N 1
ATOM 1558 C CA . ALA A 1 199 ? -17.656 7.859 8.016 1 98.5 199 ALA A CA 1
ATOM 1559 C C . ALA A 1 199 ? -16.969 6.531 8.32 1 98.5 199 ALA A C 1
ATOM 1561 O O . ALA A 1 199 ? -16.828 6.152 9.484 1 98.5 199 ALA A O 1
ATOM 1562 N N . ARG A 1 200 ? -16.562 5.836 7.32 1 98.25 200 ARG A N 1
ATOM 1563 C CA . ARG A 1 200 ? -15.93 4.527 7.469 1 98.25 200 ARG A CA 1
ATOM 1564 C C . ARG A 1 200 ? -14.438 4.605 7.156 1 98.25 200 ARG A C 1
ATOM 1566 O O . ARG A 1 200 ? -14.047 5.074 6.086 1 98.25 200 ARG A O 1
ATOM 1573 N N . PRO A 1 201 ? -13.594 4.168 8.164 1 98.81 201 PRO A N 1
ATOM 1574 C CA . PRO A 1 201 ? -12.18 4.051 7.809 1 98.81 201 PRO A CA 1
ATOM 1575 C C . PRO A 1 201 ? -11.922 3.006 6.723 1 98.81 201 PRO A C 1
ATOM 1577 O O . PRO A 1 201 ? -12.484 1.91 6.773 1 98.81 201 PRO A O 1
ATOM 1580 N N . VAL A 1 202 ? -11.109 3.344 5.758 1 98.81 202 VAL A N 1
ATOM 1581 C CA . VAL A 1 202 ? -10.969 2.455 4.609 1 98.81 202 VAL A CA 1
ATOM 1582 C C . VAL A 1 202 ? -9.492 2.156 4.359 1 98.81 202 VAL A C 1
ATOM 1584 O O . VAL A 1 202 ? -9.141 1.533 3.354 1 98.81 202 VAL A O 1
ATOM 1587 N N . GLY A 1 203 ? -8.586 2.59 5.184 1 98.75 203 GLY A N 1
ATOM 1588 C CA . GLY A 1 203 ? -7.156 2.361 5.031 1 98.75 203 GLY A CA 1
ATOM 1589 C C . GLY A 1 203 ? -6.324 3.602 5.285 1 98.75 203 GLY A C 1
ATOM 1590 O O . GLY A 1 203 ? -6.758 4.516 5.992 1 98.75 203 GLY A O 1
ATOM 1591 N N . THR A 1 204 ? -5.09 3.6 4.793 1 98.88 204 THR A N 1
ATOM 1592 C CA . THR A 1 204 ? -4.176 4.734 4.895 1 98.88 204 THR A CA 1
ATOM 1593 C C . THR A 1 204 ? -3.488 5 3.561 1 98.88 204 THR A C 1
ATOM 1595 O O . THR A 1 204 ? -3.422 4.113 2.705 1 98.88 204 THR A O 1
ATOM 1598 N N . VAL A 1 205 ? -3.139 6.164 3.338 1 98.88 205 VAL A N 1
ATOM 1599 C CA . VAL A 1 205 ? -2.189 6.578 2.311 1 98.88 205 VAL A CA 1
ATOM 1600 C C . VAL A 1 205 ? -0.896 7.059 2.963 1 98.88 205 VAL A C 1
ATOM 1602 O O . VAL A 1 205 ? -0.926 7.879 3.883 1 98.88 205 VAL A O 1
ATOM 1605 N N . SER A 1 206 ? 0.259 6.504 2.562 1 98.81 206 SER A N 1
ATOM 1606 C CA . SER A 1 206 ? 1.527 6.852 3.195 1 98.81 206 SER A CA 1
ATOM 1607 C C . SER A 1 206 ? 2.615 7.094 2.156 1 98.81 206 SER A C 1
ATOM 1609 O O . SER A 1 206 ? 2.67 6.41 1.134 1 98.81 206 SER A O 1
ATOM 1611 N N . TYR A 1 207 ? 3.428 8.047 2.379 1 98.75 207 TYR A N 1
ATOM 1612 C CA . TYR A 1 207 ? 4.465 8.516 1.468 1 98.75 207 TYR A CA 1
ATOM 1613 C C . TYR A 1 207 ? 5.527 9.312 2.215 1 98.75 207 TYR A C 1
ATOM 1615 O O . TYR A 1 207 ? 5.305 9.734 3.354 1 98.75 207 TYR A O 1
ATOM 1623 N N . THR A 1 208 ? 6.691 9.477 1.641 1 98.75 208 THR A N 1
ATOM 1624 C CA . THR A 1 208 ? 7.742 10.359 2.145 1 98.75 208 THR A CA 1
ATOM 1625 C C . THR A 1 208 ? 8.281 11.25 1.028 1 98.75 208 THR A C 1
ATOM 1627 O O . THR A 1 208 ? 8.797 10.75 0.026 1 98.75 208 THR A O 1
ATOM 1630 N N . TYR A 1 209 ? 8.086 12.477 1.149 1 98.31 209 TYR A N 1
ATOM 1631 C CA . TYR A 1 209 ? 8.695 13.391 0.192 1 98.31 209 TYR A CA 1
ATOM 1632 C C . TYR A 1 209 ? 9.617 14.383 0.896 1 98.31 209 TYR A C 1
ATOM 1634 O O . TYR A 1 209 ? 9.602 14.492 2.123 1 98.31 209 TYR A O 1
ATOM 1642 N N . GLU A 1 210 ? 10.469 14.977 0.192 1 97.94 210 GLU A N 1
ATOM 1643 C CA . GLU A 1 210 ? 11.344 16.031 0.695 1 97.94 210 GLU A CA 1
ATOM 1644 C C . GLU A 1 210 ? 11.305 17.266 -0.211 1 97.94 210 GLU A C 1
ATOM 1646 O O . GLU A 1 210 ? 11.008 17.156 -1.404 1 97.94 210 GLU A O 1
ATOM 1651 N N . ASP A 1 211 ? 11.375 18.359 0.287 1 95.19 211 ASP A N 1
ATOM 1652 C CA . ASP A 1 211 ? 11.531 19.641 -0.419 1 95.19 211 ASP A CA 1
ATOM 1653 C C . ASP A 1 211 ? 12.43 20.594 0.363 1 95.19 211 ASP A C 1
ATOM 1655 O O . ASP A 1 211 ? 13.234 20.156 1.188 1 95.19 211 ASP A O 1
ATOM 1659 N N . ASP A 1 212 ? 12.344 21.906 0.089 1 92.44 212 ASP A N 1
ATOM 1660 C CA . ASP A 1 212 ? 13.242 22.875 0.701 1 92.44 212 ASP A CA 1
ATOM 1661 C C . ASP A 1 212 ? 12.945 23.031 2.189 1 92.44 212 ASP A C 1
ATOM 1663 O O . ASP A 1 212 ? 13.773 23.547 2.941 1 92.44 212 ASP A O 1
ATOM 1667 N N . GLU A 1 213 ? 11.773 22.5 2.58 1 93.38 213 GLU A N 1
ATOM 1668 C CA . GLU A 1 213 ? 11.367 22.672 3.969 1 93.38 213 GLU A CA 1
ATOM 1669 C C . GLU A 1 213 ? 11.734 21.469 4.816 1 93.38 213 GLU A C 1
ATOM 1671 O O . GLU A 1 213 ? 11.594 21.484 6.039 1 93.38 213 GLU A O 1
ATOM 1676 N N . GLY A 1 214 ? 12.188 20.391 4.168 1 96.69 214 GLY A N 1
ATOM 1677 C CA . GLY A 1 214 ? 12.656 19.25 4.93 1 96.69 214 GLY A CA 1
ATOM 1678 C C . GLY A 1 214 ? 12.133 17.922 4.398 1 96.69 214 GLY A C 1
ATOM 1679 O O . GLY A 1 214 ? 11.945 17.766 3.191 1 96.69 214 GLY A O 1
ATOM 1680 N N . ILE A 1 215 ? 12.086 16.922 5.293 1 98.31 215 ILE A N 1
ATOM 1681 C CA . ILE A 1 215 ? 11.656 15.57 4.984 1 98.31 215 ILE A CA 1
ATOM 1682 C C . ILE A 1 215 ? 10.297 15.305 5.625 1 98.31 215 ILE A C 1
ATOM 1684 O O . ILE A 1 215 ? 10.102 15.562 6.816 1 98.31 215 ILE A O 1
ATOM 1688 N N . PHE A 1 216 ? 9.352 14.766 4.832 1 98.31 216 PHE A N 1
ATOM 1689 C CA . PHE A 1 216 ? 7.973 14.641 5.289 1 98.31 216 PHE A CA 1
ATOM 1690 C C . PHE A 1 216 ? 7.488 13.195 5.156 1 98.31 216 PHE A C 1
ATOM 1692 O O . PHE A 1 216 ? 6.781 12.859 4.207 1 98.31 216 PHE A O 1
ATOM 1699 N N . PRO A 1 217 ? 7.852 12.297 6.051 1 98.56 217 PRO A N 1
ATOM 1700 C CA . PRO A 1 217 ? 7.145 11.016 6.125 1 98.56 217 PRO A CA 1
ATOM 1701 C C . PRO A 1 217 ? 5.727 11.148 6.668 1 98.56 217 PRO A C 1
ATOM 1703 O O . PRO A 1 217 ? 5.535 11.602 7.801 1 98.56 217 PRO A O 1
ATOM 1706 N N . GLU A 1 218 ? 4.715 10.773 5.879 1 98.56 218 GLU A N 1
ATOM 1707 C CA . GLU A 1 218 ? 3.338 11.031 6.297 1 98.56 218 GLU A CA 1
ATOM 1708 C C . GLU A 1 218 ? 2.471 9.789 6.105 1 98.56 218 GLU A C 1
ATOM 1710 O O . GLU A 1 218 ? 2.652 9.039 5.148 1 98.56 218 GLU A O 1
ATOM 1715 N N . CYS A 1 219 ? 1.629 9.547 7.004 1 98.69 219 CYS A N 1
ATOM 1716 C CA . CYS A 1 219 ? 0.555 8.562 6.934 1 98.69 219 CYS A CA 1
ATOM 1717 C C . CYS A 1 219 ? -0.802 9.219 7.156 1 98.69 219 CYS A C 1
ATOM 1719 O O . CYS A 1 219 ? -1.052 9.797 8.219 1 98.69 219 CYS A O 1
ATOM 1721 N N . GLN A 1 220 ? -1.658 9.172 6.191 1 98.88 220 GLN A N 1
ATOM 1722 C CA . GLN A 1 220 ? -2.998 9.75 6.258 1 98.88 220 GLN A CA 1
ATOM 1723 C C . GLN A 1 220 ? -4.055 8.664 6.422 1 98.88 220 GLN A C 1
ATOM 1725 O O . GLN A 1 220 ? -4.199 7.797 5.562 1 98.88 220 GLN A O 1
ATOM 1730 N N . PHE A 1 221 ? -4.742 8.664 7.535 1 98.94 221 PHE A N 1
ATOM 1731 C CA . PHE A 1 221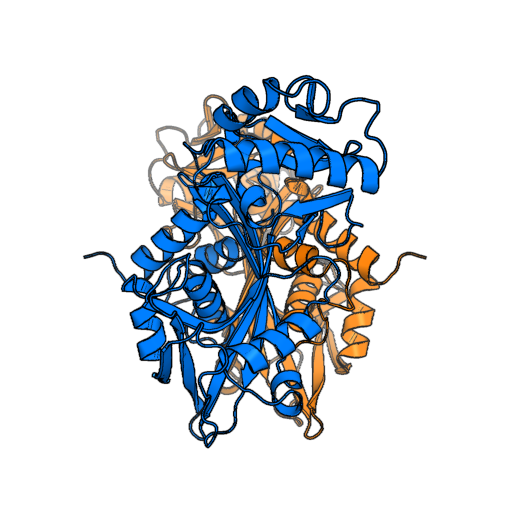 ? -5.891 7.777 7.691 1 98.94 221 PHE A CA 1
ATOM 1732 C C . PHE A 1 221 ? -7.059 8.258 6.836 1 98.94 221 PHE A C 1
ATOM 1734 O O . PHE A 1 221 ? -7.453 9.422 6.91 1 98.94 221 PHE A O 1
ATOM 1741 N N . VAL A 1 222 ? -7.633 7.395 6.055 1 98.94 222 VAL A N 1
ATOM 1742 C CA . VAL A 1 222 ? -8.609 7.785 5.043 1 98.94 222 VAL A CA 1
ATOM 1743 C C . VAL A 1 222 ? -10 7.289 5.445 1 98.94 222 VAL A C 1
ATOM 1745 O O . VAL A 1 222 ? -10.164 6.133 5.84 1 98.94 222 VAL A O 1
ATOM 1748 N N . PHE A 1 223 ? -10.984 8.156 5.367 1 98.94 223 PHE A N 1
ATOM 1749 C CA . PHE A 1 223 ? -12.383 7.836 5.625 1 98.94 223 PHE A CA 1
ATOM 1750 C C . PHE A 1 223 ? -13.242 8.148 4.406 1 98.94 223 PHE A C 1
ATOM 1752 O O . PHE A 1 223 ? -12.992 9.125 3.695 1 98.94 223 PHE A O 1
ATOM 1759 N N . ASP A 1 224 ? -14.18 7.32 4.16 1 98.81 224 ASP A N 1
ATOM 1760 C CA . ASP A 1 224 ? -15.242 7.613 3.203 1 98.81 224 ASP A CA 1
ATOM 1761 C C . ASP A 1 224 ? -16.547 7.918 3.916 1 98.81 224 ASP A C 1
ATOM 1763 O O . ASP A 1 224 ? -16.969 7.176 4.809 1 98.81 224 ASP A O 1
ATOM 1767 N N . LEU A 1 225 ? -17.125 8.977 3.594 1 98.75 225 LEU A N 1
ATOM 1768 C CA . LEU A 1 225 ? -18.422 9.375 4.141 1 98.75 225 LEU A CA 1
ATOM 1769 C C . LEU A 1 225 ? -19.469 9.508 3.035 1 98.75 225 LEU A C 1
ATOM 1771 O O . LEU A 1 225 ? -19.406 10.445 2.234 1 98.75 225 LEU A O 1
ATOM 1775 N N . GLU A 1 226 ? -20.375 8.586 2.92 1 97.5 226 GLU A N 1
ATOM 1776 C CA . GLU A 1 226 ? -21.5 8.711 1.989 1 97.5 226 GLU A CA 1
ATOM 1777 C C . GLU A 1 226 ? -22.547 9.68 2.521 1 97.5 226 GLU A C 1
ATOM 1779 O O . GLU A 1 226 ? -23.109 9.469 3.602 1 97.5 226 GLU A O 1
ATOM 1784 N N . LEU A 1 227 ? -22.812 10.688 1.789 1 97.5 227 LEU A N 1
ATOM 1785 C CA . LEU A 1 227 ? -23.703 11.758 2.227 1 97.5 227 LEU A CA 1
ATOM 1786 C C . LEU A 1 227 ? -25.062 11.641 1.545 1 97.5 227 LEU A C 1
ATOM 1788 O O . LEU A 1 227 ? -25.156 11.148 0.419 1 97.5 227 LEU A O 1
ATOM 1792 N N . PRO A 1 228 ? -26.109 12.086 2.252 1 94.31 228 PRO A N 1
ATOM 1793 C CA . PRO A 1 228 ? -27.406 12.164 1.583 1 94.31 228 PRO A CA 1
ATOM 1794 C C . PRO A 1 228 ? -27.391 13.086 0.364 1 94.31 228 PRO A C 1
ATOM 1796 O O . PRO A 1 228 ? -26.625 14.047 0.319 1 94.31 228 PRO A O 1
ATOM 1799 N N . LEU A 1 229 ? -28.281 12.812 -0.562 1 92.12 229 LEU A N 1
ATOM 1800 C CA . LEU A 1 229 ? -28.328 13.562 -1.813 1 92.12 229 LEU A CA 1
ATOM 1801 C C . LEU A 1 229 ? -28.641 15.031 -1.557 1 92.12 229 LEU A C 1
ATOM 1803 O O . LEU A 1 229 ? -28.203 15.898 -2.32 1 92.12 229 LEU A O 1
ATOM 1807 N N . ASN A 1 230 ? -29.344 15.359 -0.459 1 91.44 230 ASN A N 1
ATOM 1808 C CA . ASN A 1 230 ? -29.75 16.734 -0.181 1 91.44 230 ASN A CA 1
ATOM 1809 C C . ASN A 1 230 ? -28.766 17.422 0.751 1 91.44 230 ASN A C 1
ATOM 1811 O O . ASN A 1 230 ? -28.969 18.578 1.141 1 91.44 230 ASN A O 1
ATOM 1815 N N . PHE A 1 231 ? -27.672 16.781 1.028 1 94.81 231 PHE A N 1
ATOM 1816 C CA . PHE A 1 231 ? -26.688 17.359 1.938 1 94.81 231 PHE A CA 1
ATOM 1817 C C . PHE A 1 231 ? -25.922 18.484 1.258 1 94.81 231 PHE A C 1
ATOM 1819 O O . PHE A 1 231 ? -25.609 18.406 0.07 1 94.81 231 PHE A O 1
ATOM 1826 N N . GLN A 1 232 ? -25.656 19.562 2.029 1 95.44 232 GLN A N 1
ATOM 1827 C CA . GLN A 1 232 ? -24.812 20.672 1.591 1 95.44 232 GLN A CA 1
ATOM 1828 C C . GLN A 1 232 ? -23.844 21.094 2.689 1 95.44 232 GLN A C 1
ATOM 1830 O O . GLN A 1 232 ? -24.266 21.531 3.764 1 95.44 232 GLN A O 1
ATOM 1835 N N . PRO A 1 233 ? -22.609 20.922 2.404 1 96.56 233 PRO A N 1
ATOM 1836 C CA . PRO A 1 233 ? -21.656 21.391 3.412 1 96.56 233 PRO A CA 1
ATOM 1837 C C . PRO A 1 233 ? -21.609 22.922 3.52 1 96.56 233 PRO A C 1
ATOM 1839 O O . PRO A 1 233 ? -21.969 23.625 2.574 1 96.56 233 PRO A O 1
ATOM 1842 N N . HIS A 1 234 ? -21.172 23.406 4.664 1 96.75 234 HIS A N 1
ATOM 1843 C CA . HIS A 1 234 ? -20.984 24.844 4.918 1 96.75 234 HIS A CA 1
ATOM 1844 C C . HIS A 1 234 ? -19.578 25.125 5.434 1 96.75 234 HIS A C 1
ATOM 1846 O O . HIS A 1 234 ? -19 24.312 6.145 1 96.75 234 HIS A O 1
ATOM 1852 N N . ILE A 1 235 ? -19.141 26.297 5.051 1 96 235 ILE A N 1
ATOM 1853 C CA . ILE A 1 235 ? -17.828 26.719 5.496 1 96 235 ILE A CA 1
ATOM 1854 C C . ILE A 1 235 ? -17.844 27.016 6.992 1 96 235 ILE A C 1
ATOM 1856 O O . ILE A 1 235 ? -18.688 27.781 7.461 1 96 235 ILE A O 1
ATOM 1860 N N . GLY A 1 236 ? -16.969 26.438 7.727 1 93.88 236 GLY A N 1
ATOM 1861 C CA . GLY A 1 236 ? -16.969 26.578 9.172 1 93.88 236 GLY A CA 1
ATOM 1862 C C . GLY A 1 236 ? -15.93 27.562 9.672 1 93.88 236 GLY A C 1
ATOM 1863 O O . GLY A 1 236 ? -16.172 28.781 9.703 1 93.88 236 GLY A O 1
ATOM 1864 N N . ASP A 1 237 ? -14.727 27.25 9.844 1 91.44 237 ASP A N 1
ATOM 1865 C CA . ASP A 1 237 ? -13.719 28.016 10.555 1 91.44 237 ASP A CA 1
ATOM 1866 C C . ASP A 1 237 ? -12.922 28.906 9.594 1 91.44 237 ASP A C 1
ATOM 1868 O O . ASP A 1 237 ? -11.883 29.453 9.961 1 91.44 237 ASP A O 1
ATOM 1872 N N . GLY A 1 238 ? -13.328 28.969 8.375 1 91.19 238 GLY A N 1
ATOM 1873 C CA . GLY A 1 238 ? -12.695 29.859 7.418 1 91.19 238 GLY A CA 1
ATOM 1874 C C . GLY A 1 238 ? -11.492 29.234 6.73 1 91.19 238 GLY A C 1
ATOM 1875 O O . GLY A 1 238 ? -10.891 29.859 5.852 1 91.19 238 GLY A O 1
ATOM 1876 N N . GLU A 1 239 ? -11.094 28.016 7.004 1 93.31 239 GLU A N 1
ATOM 1877 C CA . GLU A 1 239 ? -9.961 27.359 6.375 1 93.31 239 GLU A CA 1
ATOM 1878 C C . GLU A 1 239 ? -10.312 26.875 4.973 1 93.31 239 GLU A C 1
ATOM 1880 O O . GLU A 1 239 ? -9.422 26.547 4.184 1 93.31 239 GLU A O 1
ATOM 1885 N N . VAL A 1 240 ? -11.578 26.812 4.75 1 96.31 240 VAL A N 1
ATOM 1886 C CA . VAL A 1 240 ? -12.117 26.453 3.445 1 96.31 240 VAL A CA 1
ATOM 1887 C C . VAL A 1 240 ? -12.82 27.672 2.826 1 96.31 240 VAL A C 1
ATOM 1889 O O . VAL A 1 240 ? -13.484 28.438 3.527 1 96.31 240 VAL A O 1
ATOM 1892 N N . GLN A 1 241 ? -12.641 27.875 1.554 1 96.81 241 GLN A N 1
ATOM 1893 C CA . GLN A 1 241 ? -13.273 29.047 0.957 1 96.81 241 GLN A CA 1
ATOM 1894 C C . GLN A 1 241 ? -14.453 28.641 0.078 1 96.81 241 GLN A C 1
ATOM 1896 O O . GLN A 1 241 ? -15.336 29.469 -0.194 1 96.81 241 GLN A O 1
ATOM 1901 N N . ALA A 1 242 ? -14.477 27.422 -0.384 1 97.69 242 ALA A N 1
ATOM 1902 C CA . ALA A 1 242 ? -15.594 26.984 -1.212 1 97.69 242 ALA A CA 1
ATOM 1903 C C . ALA A 1 242 ? -15.688 25.453 -1.22 1 97.69 242 ALA A C 1
ATOM 1905 O O . ALA A 1 242 ? -14.711 24.766 -0.924 1 97.69 242 ALA A O 1
ATOM 1906 N N . PHE A 1 243 ? -16.875 25 -1.514 1 98.25 243 PHE A N 1
ATOM 1907 C CA . PHE A 1 243 ? -17.109 23.578 -1.771 1 98.25 243 PHE A CA 1
ATOM 1908 C C . PHE A 1 243 ? -17.625 23.375 -3.186 1 98.25 243 PHE A C 1
ATOM 1910 O O . PHE A 1 243 ? -18.375 24.203 -3.707 1 98.25 243 PHE A O 1
ATOM 1917 N N . TYR A 1 244 ? -17.219 22.297 -3.803 1 98.06 244 TYR A N 1
ATOM 1918 C CA . TYR A 1 244 ? -17.688 21.891 -5.121 1 98.06 244 TYR A CA 1
ATOM 1919 C C . TYR A 1 244 ? -18.25 20.484 -5.086 1 98.06 244 TYR A C 1
ATOM 1921 O O . TYR A 1 244 ? -17.781 19.625 -4.332 1 98.06 244 TYR A O 1
ATOM 1929 N N . TYR A 1 245 ? -19.266 20.328 -5.805 1 97.69 245 TYR A N 1
ATOM 1930 C CA . TYR A 1 245 ? -19.891 19.016 -5.996 1 97.69 245 TYR A CA 1
ATOM 1931 C C . TYR A 1 245 ? -19.75 18.562 -7.438 1 97.69 245 TYR A C 1
ATOM 1933 O O . TYR A 1 245 ? -20.422 19.078 -8.336 1 97.69 245 TYR A O 1
ATOM 1941 N N . TYR A 1 246 ? -18.875 17.547 -7.691 1 97.75 246 TYR A N 1
ATOM 1942 C CA . TYR A 1 246 ? -18.531 17.172 -9.062 1 97.75 246 TYR A CA 1
ATOM 1943 C C . TYR A 1 246 ? -18.828 15.695 -9.305 1 97.75 246 TYR A C 1
ATOM 1945 O O . TYR A 1 246 ? -18.641 14.859 -8.414 1 97.75 246 TYR A O 1
ATOM 1953 N N . PRO A 1 247 ? -19.281 15.367 -10.609 1 97.94 247 PRO A N 1
ATOM 1954 C CA . PRO A 1 247 ? -19.234 13.953 -10.992 1 97.94 247 PRO A CA 1
ATOM 1955 C C . PRO A 1 247 ? -17.828 13.367 -10.891 1 97.94 247 PRO A C 1
ATOM 1957 O O . PRO A 1 247 ? -16.844 14.062 -11.141 1 97.94 247 PRO A O 1
ATOM 1960 N N . ILE A 1 248 ? -17.734 12.148 -10.602 1 98.31 248 ILE A N 1
ATOM 1961 C CA . ILE A 1 248 ? -16.469 11.508 -10.273 1 98.31 248 ILE A CA 1
ATOM 1962 C C . ILE A 1 248 ? -15.516 11.617 -11.461 1 98.31 248 ILE A C 1
ATOM 1964 O O . ILE A 1 248 ? -14.297 11.727 -11.281 1 98.31 248 ILE A O 1
ATOM 1968 N N . GLU A 1 249 ? -16.031 11.648 -12.672 1 97.5 249 GLU A N 1
ATOM 1969 C CA . GLU A 1 249 ? -15.188 11.758 -13.852 1 97.5 249 GLU A CA 1
ATOM 1970 C C . GLU A 1 249 ? -14.484 13.109 -13.906 1 97.5 249 GLU A C 1
ATOM 1972 O O . GLU A 1 249 ? -13.328 13.195 -14.328 1 97.5 249 GLU A O 1
ATOM 1977 N N . LYS A 1 250 ? -15.203 14.117 -13.539 1 97.69 250 LYS A N 1
ATOM 1978 C CA . LYS A 1 250 ? -14.578 15.438 -13.469 1 97.69 250 LYS A CA 1
ATOM 1979 C C . LYS A 1 250 ? -13.5 15.484 -12.391 1 97.69 250 LYS A C 1
ATOM 1981 O O . LYS A 1 250 ? -12.438 16.078 -12.594 1 97.69 250 LYS A O 1
ATOM 1986 N N . VAL A 1 251 ? -13.766 14.867 -11.266 1 98.06 251 VAL A N 1
ATOM 1987 C CA . VAL A 1 251 ? -12.781 14.797 -10.188 1 98.06 251 VAL A CA 1
ATOM 1988 C C . VAL A 1 251 ? -11.523 14.102 -10.695 1 98.06 251 VAL A C 1
ATOM 1990 O O . VAL A 1 251 ? -10.406 14.57 -10.453 1 98.06 251 VAL A O 1
ATOM 1993 N N . LYS A 1 252 ? -11.703 12.977 -11.391 1 97.44 252 LYS A N 1
ATOM 1994 C CA . LYS A 1 252 ? -10.586 12.234 -11.977 1 97.44 252 LYS A CA 1
ATOM 1995 C C . LYS A 1 252 ? -9.734 13.133 -12.867 1 97.44 252 LYS A C 1
ATOM 1997 O O . LYS A 1 252 ? -8.5 13.109 -12.781 1 97.44 252 LYS A O 1
ATOM 2002 N N . ASP A 1 253 ? -10.359 13.945 -13.641 1 96.44 253 ASP A N 1
ATOM 2003 C CA . ASP A 1 253 ? -9.648 14.836 -14.555 1 96.44 253 ASP A CA 1
ATOM 2004 C C . ASP A 1 253 ? -8.898 15.922 -13.789 1 96.44 253 ASP A C 1
ATOM 2006 O O . ASP A 1 253 ? -7.785 16.297 -14.164 1 96.44 253 ASP A O 1
ATOM 2010 N N . LEU A 1 254 ? -9.453 16.391 -12.719 1 96.06 254 LEU A N 1
ATOM 2011 C CA . LEU A 1 254 ? -8.867 17.469 -11.93 1 96.06 254 LEU A CA 1
ATOM 2012 C C . LEU A 1 254 ? -7.598 17 -11.227 1 96.06 254 LEU A C 1
ATOM 2014 O O . LEU A 1 254 ? -6.742 17.812 -10.875 1 96.06 254 LEU A O 1
ATOM 2018 N N . LEU A 1 255 ? -7.473 15.734 -10.992 1 95.12 255 LEU A N 1
ATOM 2019 C CA . LEU A 1 255 ? -6.344 15.188 -10.25 1 95.12 255 LEU A CA 1
ATOM 2020 C C . LEU A 1 255 ? -5.023 15.547 -10.922 1 95.12 255 LEU A C 1
ATOM 2022 O O . LEU A 1 255 ? -4.016 15.766 -10.25 1 95.12 255 LEU A O 1
ATOM 2026 N N . VAL A 1 256 ? -5.047 15.641 -12.258 1 91.75 256 VAL A N 1
ATOM 2027 C CA . VAL A 1 256 ? -3.783 15.805 -12.969 1 91.75 256 VAL A CA 1
ATOM 2028 C C . VAL A 1 256 ? -3.643 17.234 -13.453 1 91.75 256 VAL A C 1
ATOM 2030 O O . VAL A 1 256 ? -2.729 17.562 -14.227 1 91.75 256 VAL A O 1
ATOM 2033 N N . SER A 1 257 ? -4.598 18.172 -13.141 1 88.69 257 SER A N 1
ATOM 2034 C CA . SER A 1 257 ? -4.531 19.578 -13.531 1 88.69 257 SER A CA 1
ATOM 2035 C C . SER A 1 257 ? -3.682 20.391 -12.562 1 88.69 257 SER A C 1
ATOM 2037 O O . SER A 1 257 ? -3.459 21.578 -12.766 1 88.69 257 SER A O 1
ATOM 2039 N N . GLU A 1 258 ? -3.08 19.891 -11.523 1 83.56 258 GLU A N 1
ATOM 2040 C CA . GLU A 1 258 ? -2.264 20.562 -10.508 1 83.56 258 GLU A CA 1
ATOM 2041 C C . GLU A 1 258 ? -3.119 21.438 -9.594 1 83.56 258 GLU A C 1
ATOM 2043 O O . GLU A 1 258 ? -2.592 22.266 -8.852 1 83.56 258 GLU A O 1
ATOM 2048 N N . GLU A 1 259 ? -4.391 21.344 -9.68 1 93.69 259 GLU A N 1
ATOM 2049 C CA . GLU A 1 259 ? -5.289 22.125 -8.836 1 93.69 259 GLU A CA 1
ATOM 2050 C C . GLU A 1 259 ? -5.371 21.531 -7.426 1 93.69 259 GLU A C 1
ATOM 2052 O O . GLU A 1 259 ? -5.699 22.234 -6.469 1 93.69 259 GLU A O 1
ATOM 2057 N N . PHE A 1 260 ? -5.098 20.297 -7.238 1 96.38 260 PHE A N 1
ATOM 2058 C CA . PHE A 1 260 ? -5.215 19.625 -5.949 1 96.38 260 PHE A CA 1
ATOM 2059 C C . PHE A 1 260 ? -3.967 19.844 -5.105 1 96.38 260 PHE A C 1
ATOM 2061 O O . PHE A 1 260 ? -2.852 19.859 -5.629 1 96.38 260 PHE A O 1
ATOM 2068 N N . LYS A 1 261 ? -4.188 20.078 -3.82 1 97.06 261 LYS A N 1
ATOM 2069 C CA . LYS A 1 261 ? -3.088 19.734 -2.924 1 97.06 261 LYS A CA 1
ATOM 2070 C C . LYS A 1 261 ? -2.611 18.297 -3.15 1 97.06 261 LYS A C 1
ATOM 2072 O O . LYS A 1 261 ? -3.418 17.375 -3.164 1 97.06 261 LYS A O 1
ATOM 2077 N N . PRO A 1 262 ? -1.339 18.094 -3.312 1 97.12 262 PRO A N 1
ATOM 2078 C CA . PRO A 1 262 ? -0.836 16.797 -3.801 1 97.12 262 PRO A CA 1
ATOM 2079 C C . PRO A 1 262 ? -1.298 15.625 -2.945 1 97.12 262 PRO A C 1
ATOM 2081 O O . PRO A 1 262 ? -1.717 14.594 -3.48 1 97.12 262 PRO A O 1
ATOM 2084 N N . ASN A 1 263 ? -1.214 15.695 -1.621 1 97.38 263 ASN A N 1
ATOM 2085 C CA . ASN A 1 263 ? -1.599 14.555 -0.795 1 97.38 263 ASN A CA 1
ATOM 2086 C C . ASN A 1 263 ? -3.096 14.281 -0.885 1 97.38 263 ASN A C 1
ATOM 2088 O O . ASN A 1 263 ? -3.527 13.125 -0.779 1 97.38 263 ASN A O 1
ATOM 2092 N N . CYS A 1 264 ? -3.914 15.328 -1.08 1 98.38 264 CYS A N 1
ATOM 2093 C CA . CYS A 1 264 ? -5.348 15.148 -1.275 1 98.38 264 CYS A CA 1
ATOM 2094 C C . CYS A 1 264 ? -5.629 14.414 -2.58 1 98.38 264 CYS A C 1
ATOM 2096 O O . CYS A 1 264 ? -6.539 13.586 -2.646 1 98.38 264 CYS A O 1
ATOM 2098 N N . ALA A 1 265 ? -4.836 14.789 -3.574 1 98.38 265 ALA A N 1
ATOM 2099 C CA . ALA A 1 265 ? -4.961 14.086 -4.848 1 98.38 265 ALA A CA 1
ATOM 2100 C C . ALA A 1 265 ? -4.672 12.594 -4.68 1 98.38 265 ALA A C 1
ATOM 2102 O O . ALA A 1 265 ? -5.355 11.758 -5.273 1 98.38 265 ALA A O 1
ATOM 2103 N N . MET A 1 266 ? -3.709 12.25 -3.879 1 98.5 266 MET A N 1
ATOM 2104 C CA . MET A 1 266 ? -3.375 10.852 -3.625 1 98.5 266 MET A CA 1
ATOM 2105 C C . MET A 1 266 ? -4.527 10.133 -2.936 1 98.5 266 MET A C 1
ATOM 2107 O O . MET A 1 266 ? -4.848 8.992 -3.275 1 98.5 266 MET A O 1
ATOM 2111 N N . VAL A 1 267 ? -5.137 10.789 -2.01 1 98.81 267 VAL A N 1
ATOM 2112 C CA . VAL A 1 267 ? -6.266 10.211 -1.288 1 98.81 267 VAL A CA 1
ATOM 2113 C C . VAL A 1 267 ? -7.426 9.977 -2.25 1 98.81 267 VAL A C 1
ATOM 2115 O O . VAL A 1 267 ? -8.102 8.945 -2.176 1 98.81 267 VAL A O 1
ATOM 2118 N N . VAL A 1 268 ? -7.648 10.914 -3.178 1 98.75 268 VAL A N 1
ATOM 2119 C CA . VAL A 1 268 ? -8.703 10.75 -4.172 1 98.75 268 VAL A CA 1
ATOM 2120 C C . VAL A 1 268 ? -8.359 9.602 -5.113 1 98.75 268 VAL A C 1
ATOM 2122 O O . VAL A 1 268 ? -9.227 8.828 -5.504 1 98.75 268 VAL A O 1
ATOM 2125 N N . LEU A 1 269 ? -7.102 9.516 -5.512 1 98.81 269 LEU A N 1
ATOM 2126 C CA . LEU A 1 269 ? -6.684 8.398 -6.344 1 98.81 269 LEU A CA 1
ATOM 2127 C C . LEU A 1 269 ? -7.016 7.066 -5.676 1 98.81 269 LEU A C 1
ATOM 2129 O O . LEU A 1 269 ? -7.535 6.152 -6.324 1 98.81 269 LEU A O 1
ATOM 2133 N N . ASP A 1 270 ? -6.676 6.961 -4.422 1 98.88 270 ASP A N 1
ATOM 2134 C CA . ASP A 1 270 ? -7.02 5.773 -3.646 1 98.88 270 ASP A CA 1
ATOM 2135 C C . ASP A 1 270 ? -8.516 5.477 -3.729 1 98.88 270 ASP A C 1
ATOM 2137 O O . ASP A 1 270 ? -8.914 4.32 -3.889 1 98.88 270 ASP A O 1
ATOM 2141 N N . PHE A 1 271 ? -9.344 6.496 -3.615 1 98.88 271 PHE A N 1
ATOM 2142 C CA . PHE A 1 271 ? -10.789 6.371 -3.703 1 98.88 271 PHE A CA 1
ATOM 2143 C C . PHE A 1 271 ? -11.203 5.84 -5.07 1 98.88 271 PHE A C 1
ATOM 2145 O O . PHE A 1 271 ? -12.039 4.938 -5.164 1 98.88 271 PHE A O 1
ATOM 2152 N N . LEU A 1 272 ? -10.656 6.426 -6.137 1 98.75 272 LEU A N 1
ATOM 2153 C CA . LEU A 1 272 ? -10.992 6.031 -7.5 1 98.75 272 LEU A CA 1
ATOM 2154 C C . LEU A 1 272 ? -10.68 4.555 -7.73 1 98.75 272 LEU A C 1
ATOM 2156 O O . LEU A 1 272 ? -11.422 3.865 -8.438 1 98.75 272 LEU A O 1
ATOM 2160 N N . ILE A 1 273 ? -9.625 4.062 -7.121 1 98.75 273 ILE A N 1
ATOM 2161 C CA . ILE A 1 273 ? -9.227 2.666 -7.27 1 98.75 273 ILE A CA 1
ATOM 2162 C C . ILE A 1 273 ? -10.195 1.769 -6.5 1 98.75 273 ILE A C 1
ATOM 2164 O O . ILE A 1 273 ? -10.742 0.817 -7.059 1 98.75 273 ILE A O 1
ATOM 2168 N N . ARG A 1 274 ? -10.492 2.117 -5.277 1 98.56 274 ARG A N 1
ATOM 2169 C CA . ARG A 1 274 ? -11.336 1.287 -4.418 1 98.56 274 ARG A CA 1
ATOM 2170 C C . ARG A 1 274 ? -12.758 1.21 -4.957 1 98.56 274 ARG A C 1
ATOM 2172 O O . ARG A 1 274 ? -13.469 0.231 -4.711 1 98.56 274 ARG A O 1
ATOM 2179 N N . HIS A 1 275 ? -13.141 2.213 -5.734 1 97.88 275 HIS A N 1
ATOM 2180 C CA . HIS A 1 275 ? -14.508 2.275 -6.23 1 97.88 275 HIS A CA 1
ATOM 2181 C C . HIS A 1 275 ? -14.578 1.904 -7.707 1 97.88 275 HIS A C 1
ATOM 2183 O O . HIS A 1 275 ? -15.562 2.207 -8.383 1 97.88 275 HIS A O 1
ATOM 2189 N N . ALA A 1 276 ? -13.5 1.33 -8.25 1 97.56 276 ALA A N 1
ATOM 2190 C CA . ALA A 1 276 ? -13.43 0.713 -9.578 1 97.56 276 ALA A CA 1
ATOM 2191 C C . ALA A 1 276 ? -13.672 1.742 -10.672 1 97.56 276 ALA A C 1
ATOM 2193 O O . ALA A 1 276 ? -14.227 1.417 -11.727 1 97.56 276 ALA A O 1
ATOM 2194 N N . ILE A 1 277 ? -13.391 3.035 -10.305 1 97.94 277 ILE A N 1
ATOM 2195 C CA . ILE A 1 277 ? -13.398 4.051 -11.352 1 97.94 277 ILE A CA 1
ATOM 2196 C C . ILE A 1 277 ? -12.164 3.881 -12.242 1 97.94 277 ILE A C 1
ATOM 2198 O O . ILE A 1 277 ? -12.219 4.145 -13.445 1 97.94 277 ILE A O 1
ATOM 2202 N N . ILE A 1 278 ? -11.039 3.529 -11.609 1 97.25 278 ILE A N 1
ATOM 2203 C CA . ILE A 1 278 ? -9.812 3.109 -12.273 1 97.25 278 ILE A CA 1
ATOM 2204 C C . ILE A 1 278 ? -9.703 1.586 -12.242 1 97.25 278 ILE A C 1
ATOM 2206 O O . ILE A 1 278 ? -9.875 0.966 -11.188 1 97.25 278 ILE A O 1
ATOM 2210 N N . GLU A 1 279 ? -9.406 0.989 -13.43 1 97.81 279 GLU A N 1
ATOM 2211 C CA . GLU A 1 279 ? -9.398 -0.468 -13.516 1 97.81 279 GLU A CA 1
ATOM 2212 C C . GLU A 1 279 ? -8.039 -0.985 -13.984 1 97.81 279 GLU A C 1
ATOM 2214 O O . GLU A 1 279 ? -7.344 -0.313 -14.75 1 97.81 279 GLU A O 1
ATOM 2219 N N . PRO A 1 280 ? -7.691 -2.176 -13.594 1 98.19 280 PRO A N 1
ATOM 2220 C CA . PRO A 1 280 ? -6.355 -2.697 -13.898 1 98.19 280 PRO A CA 1
ATOM 2221 C C . PRO A 1 280 ? -6.125 -2.912 -15.391 1 98.19 280 PRO A C 1
ATOM 2223 O O . PRO A 1 280 ? -5.008 -2.73 -15.875 1 98.19 280 PRO A O 1
ATOM 2226 N N . ASP A 1 281 ? -7.133 -3.301 -16.188 1 97.88 281 ASP A N 1
ATOM 2227 C CA . ASP A 1 281 ? -6.941 -3.609 -17.594 1 97.88 281 ASP A CA 1
ATOM 2228 C C . ASP A 1 281 ? -6.832 -2.334 -18.438 1 97.88 281 ASP A C 1
ATOM 2230 O O . ASP A 1 281 ? -6.27 -2.348 -19.531 1 97.88 281 ASP A O 1
ATOM 2234 N N . SER A 1 282 ? -7.355 -1.206 -17.906 1 97.31 282 SER A N 1
ATOM 2235 C CA . SER A 1 282 ? -7.336 0.028 -18.688 1 97.31 282 SER A CA 1
ATOM 2236 C C . SER A 1 282 ? -6.289 1 -18.156 1 97.31 282 SER A C 1
ATOM 2238 O O . SER A 1 282 ? -5.922 1.959 -18.844 1 97.31 282 SER A O 1
ATOM 2240 N N . GLU A 1 283 ? -5.832 0.875 -16.984 1 98 283 GLU A N 1
ATOM 2241 C CA . GLU A 1 283 ? -4.816 1.741 -16.391 1 98 283 GLU A CA 1
ATOM 2242 C C . GLU A 1 283 ? -3.457 1.046 -16.328 1 98 283 GLU A C 1
ATOM 2244 O O . GLU A 1 283 ? -3.236 0.167 -15.5 1 98 283 GLU A O 1
ATOM 2249 N N . PRO A 1 284 ? -2.543 1.515 -17.109 1 96.81 284 PRO A N 1
ATOM 2250 C CA . PRO A 1 284 ? -1.267 0.803 -17.219 1 96.81 284 PRO A CA 1
ATOM 2251 C C . PRO A 1 284 ? -0.472 0.81 -15.914 1 96.81 284 PRO A C 1
ATOM 2253 O O . PRO A 1 284 ? 0.234 -0.156 -15.617 1 96.81 284 PRO A O 1
ATOM 2256 N N . TYR A 1 285 ? -0.582 1.875 -15.125 1 98.12 285 TYR A N 1
ATOM 2257 C CA . TYR A 1 285 ? 0.23 2 -13.914 1 98.12 285 TYR A CA 1
ATOM 2258 C C . TYR A 1 285 ? -0.576 1.635 -12.672 1 98.12 285 TYR A C 1
ATOM 2260 O O . TYR A 1 285 ? -0.321 2.156 -11.586 1 98.12 285 TYR A O 1
ATOM 2268 N N . TYR A 1 286 ? -1.608 0.753 -12.867 1 98.56 286 TYR A N 1
ATOM 2269 C CA . TYR A 1 286 ? -2.535 0.406 -11.797 1 98.56 286 TYR A CA 1
ATOM 2270 C C . TYR A 1 286 ? -1.786 -0.075 -10.555 1 98.56 286 TYR A C 1
ATOM 2272 O O . TYR A 1 286 ? -1.989 0.447 -9.461 1 98.56 286 TYR A O 1
ATOM 2280 N N . HIS A 1 287 ? -0.877 -1.009 -10.727 1 98.12 287 HIS A N 1
ATOM 2281 C CA . HIS A 1 287 ? -0.117 -1.529 -9.594 1 98.12 287 HIS A CA 1
ATOM 2282 C C . HIS A 1 287 ? 0.794 -0.459 -9 1 98.12 287 HIS A C 1
ATOM 2284 O O . HIS A 1 287 ? 0.92 -0.351 -7.781 1 98.12 287 HIS A O 1
ATOM 2290 N N . GLU A 1 288 ? 1.492 0.339 -9.844 1 97.94 288 GLU A N 1
ATOM 2291 C CA . GLU A 1 288 ? 2.367 1.408 -9.367 1 97.94 288 GLU A CA 1
ATOM 2292 C C . GLU A 1 288 ? 1.594 2.426 -8.531 1 97.94 288 GLU A C 1
ATOM 2294 O O . GLU A 1 288 ? 2.119 2.961 -7.555 1 97.94 288 GLU A O 1
ATOM 2299 N N . PHE A 1 289 ? 0.348 2.654 -8.992 1 98.69 289 PHE A N 1
ATOM 2300 C CA . PHE A 1 289 ? -0.493 3.572 -8.234 1 98.69 289 PHE A CA 1
ATOM 2301 C C . PHE A 1 289 ? -0.74 3.041 -6.824 1 98.69 289 PHE A C 1
ATOM 2303 O O . PHE A 1 289 ? -0.491 3.74 -5.84 1 98.69 289 PHE A O 1
ATOM 2310 N N . VAL A 1 290 ? -1.137 1.749 -6.73 1 98.81 290 VAL A N 1
ATOM 2311 C CA . VAL A 1 290 ? -1.524 1.179 -5.445 1 98.81 290 VAL A CA 1
ATOM 2312 C C . VAL A 1 290 ? -0.307 1.1 -4.527 1 98.81 290 VAL A C 1
ATOM 2314 O O . VAL A 1 290 ? -0.355 1.552 -3.381 1 98.81 290 VAL A O 1
ATOM 2317 N N . ALA A 1 291 ? 0.788 0.585 -5.02 1 98.06 291 ALA A N 1
ATOM 2318 C CA . ALA A 1 291 ? 2 0.475 -4.215 1 98.06 291 ALA A CA 1
ATOM 2319 C C . ALA A 1 291 ? 2.514 1.854 -3.807 1 98.06 291 ALA A C 1
ATOM 2321 O O . ALA A 1 291 ? 2.986 2.039 -2.684 1 98.06 291 ALA A O 1
ATOM 2322 N N . GLY A 1 292 ? 2.387 2.805 -4.734 1 98.25 292 GLY A N 1
ATOM 2323 C CA . GLY A 1 292 ? 2.865 4.152 -4.473 1 98.25 292 GLY A CA 1
ATOM 2324 C C . GLY A 1 292 ? 2.055 4.883 -3.418 1 98.25 292 GLY A C 1
ATOM 2325 O O . GLY A 1 292 ? 2.545 5.82 -2.7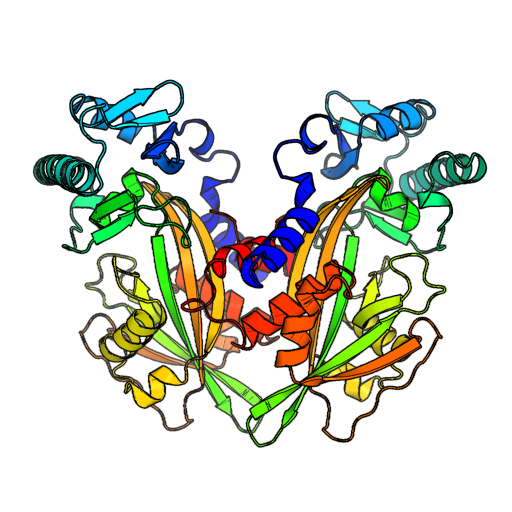89 1 98.25 292 GLY A O 1
ATOM 2326 N N . LEU A 1 293 ? 0.845 4.465 -3.209 1 98.81 293 LEU A N 1
ATOM 2327 C CA . LEU A 1 293 ? -0.047 5.098 -2.242 1 98.81 293 LEU A CA 1
ATOM 2328 C C . LEU A 1 293 ? 0.214 4.566 -0.836 1 98.81 293 LEU A C 1
ATOM 2330 O O . LEU A 1 293 ? -0.283 5.125 0.145 1 98.81 293 LEU A O 1
ATOM 2334 N N . HIS A 1 294 ? 1.026 3.453 -0.721 1 98.69 294 HIS A N 1
ATOM 2335 C CA . HIS A 1 294 ? 1.111 2.76 0.56 1 98.69 294 HIS A CA 1
ATOM 2336 C C . HIS A 1 294 ? 2.555 2.414 0.904 1 98.69 294 HIS A C 1
ATOM 2338 O O . HIS A 1 294 ? 2.854 1.276 1.275 1 98.69 294 HIS A O 1
ATOM 2344 N N . ARG A 1 295 ? 3.383 3.406 0.896 1 97.56 295 ARG A N 1
ATOM 2345 C CA . ARG A 1 295 ? 4.805 3.203 1.163 1 97.56 295 ARG A CA 1
ATOM 2346 C C . ARG A 1 295 ? 5.062 3.061 2.66 1 97.56 295 ARG A C 1
ATOM 2348 O O . ARG A 1 295 ? 4.371 3.668 3.477 1 97.56 295 ARG A O 1
ATOM 2355 N N . SER A 1 296 ? 6.039 2.283 2.957 1 94.56 296 SER A N 1
ATOM 2356 C CA . SER A 1 296 ? 6.496 2.217 4.34 1 94.56 296 SER A CA 1
ATOM 2357 C C . SER A 1 296 ? 7.184 3.512 4.758 1 94.56 296 SER A C 1
ATOM 2359 O O . SER A 1 296 ? 7.836 4.168 3.941 1 94.56 296 SER A O 1
ATOM 2361 N N . LEU A 1 297 ? 7.035 3.758 5.984 1 95.12 297 LEU A N 1
ATOM 2362 C CA . LEU A 1 297 ? 7.645 4.973 6.508 1 95.12 297 LEU A CA 1
ATOM 2363 C C . LEU A 1 297 ? 8.898 4.652 7.312 1 95.12 297 LEU A C 1
ATOM 2365 O O . LEU A 1 297 ? 8.961 3.619 7.984 1 95.12 297 LEU A O 1
ATOM 2369 N N . MET B 1 1 ? -0.709 -15.836 25.344 1 75.12 1 MET B N 1
ATOM 2370 C CA . MET B 1 1 ? -1.014 -16.156 23.953 1 75.12 1 MET B CA 1
ATOM 2371 C C . MET B 1 1 ? -1.018 -14.906 23.094 1 75.12 1 MET B C 1
ATOM 2373 O O . MET B 1 1 ? -1.451 -13.836 23.547 1 75.12 1 MET B O 1
ATOM 2377 N N . ALA B 1 2 ? -0.449 -14.93 21.875 1 87.75 2 ALA B N 1
ATOM 2378 C CA . ALA B 1 2 ? -0.348 -13.75 21.031 1 87.75 2 ALA B CA 1
ATOM 2379 C C . ALA B 1 2 ? -1.73 -13.242 20.625 1 87.75 2 ALA B C 1
ATOM 2381 O O . ALA B 1 2 ? -2.648 -14.031 20.391 1 87.75 2 ALA B O 1
ATOM 2382 N N . SER B 1 3 ? -1.971 -12 20.719 1 94.75 3 SER B N 1
ATOM 2383 C CA . SER B 1 3 ? -3.23 -11.375 20.328 1 94.75 3 SER B CA 1
ATOM 2384 C C . SER B 1 3 ? -3.498 -11.555 18.844 1 94.75 3 SER B C 1
ATOM 2386 O O . SER B 1 3 ? -2.613 -11.977 18.094 1 94.75 3 SER B O 1
ATOM 2388 N N . TRP B 1 4 ? -4.719 -11.406 18.438 1 96.88 4 TRP B N 1
ATOM 2389 C CA . TRP B 1 4 ? -5.094 -11.43 17.031 1 96.88 4 TRP B CA 1
ATOM 2390 C C . TRP B 1 4 ? -4.176 -10.539 16.203 1 96.88 4 TRP B C 1
ATOM 2392 O O . TRP B 1 4 ? -3.662 -10.961 15.156 1 96.88 4 TRP B O 1
ATOM 2402 N N . SER B 1 5 ? -3.959 -9.32 16.703 1 97.56 5 SER B N 1
ATOM 2403 C CA . SER B 1 5 ? -3.152 -8.328 16 1 97.56 5 SER B CA 1
ATOM 2404 C C . SER B 1 5 ? -1.717 -8.805 15.82 1 97.56 5 SER B C 1
ATOM 2406 O O . SER B 1 5 ? -1.13 -8.633 14.75 1 97.56 5 SER B O 1
ATOM 2408 N N . GLU B 1 6 ? -1.155 -9.391 16.797 1 97.5 6 GLU B N 1
ATOM 2409 C CA . GLU B 1 6 ? 0.219 -9.883 16.734 1 97.5 6 GLU B CA 1
ATOM 2410 C C . GLU B 1 6 ? 0.357 -11.039 15.75 1 97.5 6 GLU B C 1
ATOM 2412 O O . GLU B 1 6 ? 1.332 -11.102 15 1 97.5 6 GLU B O 1
ATOM 2417 N N . LYS B 1 7 ? -0.606 -11.922 15.789 1 97.56 7 LYS B N 1
ATOM 2418 C CA . LYS B 1 7 ? -0.581 -13.055 14.867 1 97.56 7 LYS B CA 1
ATOM 2419 C C . LYS B 1 7 ? -0.693 -12.586 13.422 1 97.56 7 LYS B C 1
ATOM 2421 O O . LYS B 1 7 ? -0.004 -13.109 12.539 1 97.56 7 LYS B O 1
ATOM 2426 N N . MET B 1 8 ? -1.571 -11.609 13.219 1 97.5 8 MET B N 1
ATOM 2427 C CA . MET B 1 8 ? -1.735 -11.07 11.867 1 97.5 8 MET B CA 1
ATOM 2428 C C . MET B 1 8 ? -0.455 -10.391 11.398 1 97.5 8 MET B C 1
ATOM 2430 O O . MET B 1 8 ? -0.063 -10.539 10.234 1 97.5 8 MET B O 1
ATOM 2434 N N . LEU B 1 9 ? 0.184 -9.656 12.289 1 97.44 9 LEU B N 1
ATOM 2435 C CA . LEU B 1 9 ? 1.448 -9.008 11.969 1 97.44 9 LEU B CA 1
ATOM 2436 C C . LEU B 1 9 ? 2.512 -10.039 11.602 1 97.44 9 LEU B C 1
ATOM 2438 O O . LEU B 1 9 ? 3.291 -9.82 10.672 1 97.44 9 LEU B O 1
ATOM 2442 N N . GLN B 1 10 ? 2.541 -11.125 12.289 1 96.75 10 GLN B N 1
ATOM 2443 C CA . GLN B 1 10 ? 3.498 -12.188 12 1 96.75 10 GLN B CA 1
ATOM 2444 C C . GLN B 1 10 ? 3.275 -12.766 10.609 1 96.75 10 GLN B C 1
ATOM 2446 O O . GLN B 1 10 ? 4.234 -13.086 9.898 1 96.75 10 GLN B O 1
ATOM 2451 N N . LEU B 1 11 ? 2.018 -12.922 10.258 1 96.88 11 LEU B N 1
ATOM 2452 C CA . LEU B 1 11 ? 1.7 -13.398 8.922 1 96.88 11 LEU B CA 1
ATOM 2453 C C . LEU B 1 11 ? 2.242 -12.445 7.863 1 96.88 11 LEU B C 1
ATOM 2455 O O . LEU B 1 11 ? 2.871 -12.875 6.891 1 96.88 11 LEU B O 1
ATOM 2459 N N . LEU B 1 12 ? 2.037 -11.164 8.07 1 97.25 12 LEU B N 1
ATOM 2460 C CA . LEU B 1 12 ? 2.51 -10.164 7.109 1 97.25 12 LEU B CA 1
ATOM 2461 C C . LEU B 1 12 ? 4.031 -10.172 7.027 1 97.25 12 LEU B C 1
ATOM 2463 O O . LEU B 1 12 ? 4.598 -10.07 5.934 1 97.25 12 LEU B O 1
ATOM 2467 N N . ARG B 1 13 ? 4.684 -10.297 8.141 1 97.25 13 ARG B N 1
ATOM 2468 C CA . ARG B 1 13 ? 6.145 -10.352 8.164 1 97.25 13 ARG B CA 1
ATOM 2469 C C . ARG B 1 13 ? 6.66 -11.57 7.41 1 97.25 13 ARG B C 1
ATOM 2471 O O . ARG B 1 13 ? 7.641 -11.477 6.668 1 97.25 13 ARG B O 1
ATOM 2478 N N . ARG B 1 14 ? 5.969 -12.656 7.602 1 96.81 14 ARG B N 1
ATOM 2479 C CA . ARG B 1 14 ? 6.348 -13.875 6.906 1 96.81 14 ARG B CA 1
ATOM 2480 C C . ARG B 1 14 ? 6.23 -13.711 5.395 1 96.81 14 ARG B C 1
ATOM 2482 O O . ARG B 1 14 ? 7.125 -14.117 4.648 1 96.81 14 ARG B O 1
ATOM 2489 N N . MET B 1 15 ? 5.188 -13.047 4.934 1 97.75 15 MET B N 1
ATOM 2490 C CA . MET B 1 15 ? 4.918 -12.906 3.506 1 97.75 15 MET B CA 1
ATOM 2491 C C . MET B 1 15 ? 5.77 -11.797 2.895 1 97.75 15 MET B C 1
ATOM 2493 O O . MET B 1 15 ? 5.816 -11.648 1.672 1 97.75 15 MET B O 1
ATOM 2497 N N . ASN B 1 16 ? 6.477 -11.016 3.752 1 98.38 16 ASN B N 1
ATOM 2498 C CA . ASN B 1 16 ? 7.383 -9.977 3.279 1 98.38 16 ASN B CA 1
ATOM 2499 C C . ASN B 1 16 ? 8.82 -10.25 3.723 1 98.38 16 ASN B C 1
ATOM 2501 O O . ASN B 1 16 ? 9.641 -9.328 3.773 1 98.38 16 ASN B O 1
ATOM 2505 N N . ASN B 1 17 ? 9.148 -11.445 4.016 1 98.12 17 ASN B N 1
ATOM 2506 C CA . ASN B 1 17 ? 10.398 -11.781 4.699 1 98.12 17 ASN B CA 1
ATOM 2507 C C . ASN B 1 17 ? 11.609 -11.531 3.801 1 98.12 17 ASN B C 1
ATOM 2509 O O . ASN B 1 17 ? 12.727 -11.367 4.289 1 98.12 17 ASN B O 1
ATOM 2513 N N . PHE B 1 18 ? 11.492 -11.438 2.535 1 98.19 18 PHE B N 1
ATOM 2514 C CA . PHE B 1 18 ? 12.594 -11.25 1.606 1 98.19 18 PHE B CA 1
ATOM 2515 C C . PHE B 1 18 ? 13.281 -9.906 1.848 1 98.19 18 PHE B C 1
ATOM 2517 O O . PHE B 1 18 ? 14.484 -9.766 1.607 1 98.19 18 PHE B O 1
ATOM 2524 N N . HIS B 1 19 ? 12.547 -8.898 2.359 1 93.62 19 HIS B N 1
ATOM 2525 C CA . HIS B 1 19 ? 13.102 -7.562 2.545 1 93.62 19 HIS B CA 1
ATOM 2526 C C . HIS B 1 19 ? 13.461 -7.312 4.004 1 93.62 19 HIS B C 1
ATOM 2528 O O . HIS B 1 19 ? 13.773 -6.184 4.387 1 93.62 19 HIS B O 1
ATOM 2534 N N . LEU B 1 20 ? 13.344 -8.273 4.812 1 94.5 20 LEU B N 1
ATOM 2535 C CA . LEU B 1 20 ? 13.688 -8.148 6.227 1 94.5 20 LEU B CA 1
ATOM 2536 C C . LEU B 1 20 ? 15.141 -8.547 6.469 1 94.5 20 LEU B C 1
ATOM 2538 O O . LEU B 1 20 ? 15.742 -9.258 5.656 1 94.5 20 LEU B O 1
ATOM 2542 N N . PRO B 1 21 ? 15.68 -8.023 7.543 1 91.75 21 PRO B N 1
ATOM 2543 C CA . PRO B 1 21 ? 17.047 -8.438 7.875 1 91.75 21 PRO B CA 1
ATOM 2544 C C . PRO B 1 21 ? 17.188 -9.953 7.977 1 91.75 21 PRO B C 1
ATOM 2546 O O . PRO B 1 21 ? 16.297 -10.633 8.508 1 91.75 21 PRO B O 1
ATOM 2549 N N . GLY B 1 22 ? 18.234 -10.414 7.461 1 92.25 22 GLY B N 1
ATOM 2550 C CA . GLY B 1 22 ? 18.5 -11.844 7.516 1 92.25 22 GLY B CA 1
ATOM 2551 C C . GLY B 1 22 ? 18.031 -12.578 6.277 1 92.25 22 GLY B C 1
ATOM 2552 O O . GLY B 1 22 ? 18.297 -13.773 6.121 1 92.25 22 GLY B O 1
ATOM 2553 N N . SER B 1 23 ? 17.344 -11.898 5.395 1 95.56 23 SER B N 1
ATOM 2554 C CA . SER B 1 23 ? 16.906 -12.508 4.148 1 95.56 23 SER B CA 1
ATOM 2555 C C . SER B 1 23 ? 18.062 -12.75 3.201 1 95.56 23 SER B C 1
ATOM 2557 O O . SER B 1 23 ? 19.188 -12.312 3.465 1 95.56 23 SER B O 1
ATOM 2559 N N . SER B 1 24 ? 17.859 -13.453 2.123 1 95.38 24 SER B N 1
ATOM 2560 C CA . SER B 1 24 ? 18.906 -13.758 1.152 1 95.38 24 SER B CA 1
ATOM 2561 C C . SER B 1 24 ? 19.156 -12.578 0.224 1 95.38 24 SER B C 1
ATOM 2563 O O . SER B 1 24 ? 20.047 -12.633 -0.624 1 95.38 24 SER B O 1
ATOM 2565 N N . LEU B 1 25 ? 18.406 -11.508 0.396 1 96.06 25 LEU B N 1
ATOM 2566 C CA . LEU B 1 25 ? 18.469 -10.383 -0.529 1 96.06 25 LEU B CA 1
ATOM 2567 C C . LEU B 1 25 ? 19.891 -9.891 -0.709 1 96.06 25 LEU B C 1
ATOM 2569 O O . LEU B 1 25 ? 20.328 -9.648 -1.835 1 96.06 25 LEU B O 1
ATOM 2573 N N . GLU B 1 26 ? 20.641 -9.844 0.346 1 93.31 26 GLU B N 1
ATOM 2574 C CA . GLU B 1 26 ? 21.984 -9.281 0.312 1 93.31 26 GLU B CA 1
ATOM 2575 C C . GLU B 1 26 ? 22.922 -10.156 -0.505 1 93.31 26 GLU B C 1
ATOM 2577 O O . GLU B 1 26 ? 23.906 -9.664 -1.069 1 93.31 26 GLU B O 1
ATOM 2582 N N . SER B 1 27 ? 22.578 -11.422 -0.577 1 96 27 SER B N 1
ATOM 2583 C CA . SER B 1 27 ? 23.469 -12.352 -1.282 1 96 27 SER B CA 1
ATOM 2584 C C . SER B 1 27 ? 22.938 -12.641 -2.688 1 96 27 SER B C 1
ATOM 2586 O O . SER B 1 27 ? 23.594 -13.336 -3.465 1 96 27 SER B O 1
ATOM 2588 N N . CYS B 1 28 ? 21.812 -12.133 -3.02 1 97.81 28 CYS B N 1
ATOM 2589 C CA . CYS B 1 28 ? 21.219 -12.406 -4.32 1 97.81 28 CYS B CA 1
ATOM 2590 C C . CYS B 1 28 ? 21.812 -11.516 -5.398 1 97.81 28 CYS B C 1
ATOM 2592 O O . CYS B 1 28 ? 22.312 -10.422 -5.105 1 97.81 28 CYS B O 1
ATOM 2594 N N . LEU B 1 29 ? 21.812 -12.031 -6.555 1 97.81 29 LEU B N 1
ATOM 2595 C CA . LEU B 1 29 ? 22.141 -11.25 -7.738 1 97.81 29 LEU B CA 1
ATOM 2596 C C . LEU B 1 29 ? 20.891 -10.781 -8.461 1 97.81 29 LEU B C 1
ATOM 2598 O O . LEU B 1 29 ? 19.828 -11.414 -8.359 1 97.81 29 LEU B O 1
ATOM 2602 N N . ARG B 1 30 ? 21 -9.664 -9.125 1 98.06 30 ARG B N 1
ATOM 2603 C CA . ARG B 1 30 ? 19.891 -9.195 -9.961 1 98.06 30 ARG B CA 1
ATOM 2604 C C . ARG B 1 30 ? 19.781 -10.039 -11.227 1 98.06 30 ARG B C 1
ATOM 2606 O O . ARG B 1 30 ? 20.781 -10.359 -11.867 1 98.06 30 ARG B O 1
ATOM 2613 N N . PHE B 1 31 ? 18.641 -10.539 -11.555 1 98.44 31 PHE B N 1
ATOM 2614 C CA . PHE B 1 31 ? 18.359 -11.125 -12.859 1 98.44 31 PHE B CA 1
ATOM 2615 C C . PHE B 1 31 ? 17.953 -10.055 -13.859 1 98.44 31 PHE B C 1
ATOM 2617 O O . PHE B 1 31 ? 16.891 -9.438 -13.719 1 98.44 31 PHE B O 1
ATOM 2624 N N . GLU B 1 32 ? 18.75 -9.812 -14.828 1 97.75 32 GLU B N 1
ATOM 2625 C CA . GLU B 1 32 ? 18.516 -8.727 -15.773 1 97.75 32 GLU B CA 1
ATOM 2626 C C . GLU B 1 32 ? 18.312 -9.266 -17.188 1 97.75 32 GLU B C 1
ATOM 2628 O O . GLU B 1 32 ? 19.016 -10.172 -17.625 1 97.75 32 GLU B O 1
ATOM 2633 N N . VAL B 1 33 ? 17.297 -8.805 -17.812 1 96.25 33 VAL B N 1
ATOM 2634 C CA . VAL B 1 33 ? 17 -9.094 -19.203 1 96.25 33 VAL B CA 1
ATOM 2635 C C . VAL B 1 33 ? 16.984 -7.797 -20.016 1 96.25 33 VAL B C 1
ATOM 2637 O O . VAL B 1 33 ? 16.188 -6.895 -19.734 1 96.25 33 VAL B O 1
ATOM 2640 N N . ALA B 1 34 ? 17.828 -7.688 -21.016 1 92.06 34 ALA B N 1
ATOM 2641 C CA . ALA B 1 34 ? 17.922 -6.504 -21.859 1 92.06 34 ALA B CA 1
ATOM 2642 C C . ALA B 1 34 ? 18.141 -5.246 -21.031 1 92.06 34 ALA B C 1
ATOM 2644 O O . ALA B 1 34 ? 17.469 -4.23 -21.234 1 92.06 34 ALA B O 1
ATOM 2645 N N . GLY B 1 35 ? 18.906 -5.355 -20 1 92.06 35 GLY B N 1
ATOM 2646 C CA . GLY B 1 35 ? 19.312 -4.215 -19.203 1 92.06 35 GLY B CA 1
ATOM 2647 C C . GLY B 1 35 ? 18.328 -3.873 -18.109 1 92.06 35 GLY B C 1
ATOM 2648 O O . GLY B 1 35 ? 18.547 -2.949 -17.312 1 92.06 35 GLY B O 1
ATOM 2649 N N . GLU B 1 36 ? 17.266 -4.621 -17.984 1 96 36 GLU B N 1
ATOM 2650 C CA . GLU B 1 36 ? 16.234 -4.348 -17 1 96 36 GLU B CA 1
ATOM 2651 C C . GLU B 1 36 ? 16.141 -5.473 -15.969 1 96 36 GLU B C 1
ATOM 2653 O O . GLU B 1 36 ? 16.125 -6.652 -16.328 1 96 36 GLU B O 1
ATOM 2658 N N . GLN B 1 37 ? 16.078 -5.105 -14.742 1 97.62 37 GLN B N 1
ATOM 2659 C CA . GLN B 1 37 ? 15.945 -6.125 -13.711 1 97.62 37 GLN B CA 1
ATOM 2660 C C . GLN B 1 37 ? 14.547 -6.738 -13.711 1 97.62 37 GLN B C 1
ATOM 2662 O O . GLN B 1 37 ? 13.547 -6.016 -13.664 1 97.62 37 GLN B O 1
ATOM 2667 N N . VAL B 1 38 ? 14.492 -8.062 -13.711 1 98.31 38 VAL B N 1
ATOM 2668 C CA . VAL B 1 38 ? 13.195 -8.727 -13.789 1 98.31 38 VAL B CA 1
ATOM 2669 C C . VAL B 1 38 ? 13.047 -9.695 -12.625 1 98.31 38 VAL B C 1
ATOM 2671 O O . VAL B 1 38 ? 11.977 -10.281 -12.43 1 98.31 38 VAL B O 1
ATOM 2674 N N . GLY B 1 39 ? 14.133 -9.82 -11.836 1 98.31 39 GLY B N 1
ATOM 2675 C CA . GLY B 1 39 ? 14.047 -10.742 -10.711 1 98.31 39 GLY B CA 1
ATOM 2676 C C . GLY B 1 39 ? 15.312 -10.797 -9.883 1 98.31 39 GLY B C 1
ATOM 2677 O O . GLY B 1 39 ? 16.125 -9.867 -9.922 1 98.31 39 GLY B O 1
ATOM 2678 N N . TRP B 1 40 ? 15.414 -11.883 -9.094 1 98.31 40 TRP B N 1
ATOM 2679 C CA . TRP B 1 40 ? 16.531 -12.133 -8.195 1 98.31 40 TRP B CA 1
ATOM 2680 C C . TRP B 1 40 ? 17.031 -13.57 -8.312 1 98.31 40 TRP B C 1
ATOM 2682 O O . TRP B 1 40 ? 16.234 -14.5 -8.438 1 98.31 40 TRP B O 1
ATOM 2692 N N . ILE B 1 41 ? 18.312 -13.695 -8.258 1 98.06 41 ILE B N 1
ATOM 2693 C CA . ILE B 1 41 ? 18.922 -15.023 -8.336 1 98.06 41 ILE B CA 1
ATOM 2694 C C . ILE B 1 41 ? 19.688 -15.312 -7.055 1 98.06 41 ILE B C 1
ATOM 2696 O O . ILE B 1 41 ? 20.625 -14.586 -6.703 1 98.06 41 ILE B O 1
ATOM 2700 N N . SER B 1 42 ? 19.281 -16.344 -6.34 1 97 42 SER B N 1
ATOM 2701 C CA . SER B 1 42 ? 20 -16.75 -5.141 1 97 42 SER B CA 1
ATOM 2702 C C . SER B 1 42 ? 21.344 -17.375 -5.496 1 97 42 SER B C 1
ATOM 2704 O O . SER B 1 42 ? 21.547 -17.828 -6.625 1 97 42 SER B O 1
ATOM 2706 N N . PRO B 1 43 ? 22.219 -17.469 -4.52 1 95.12 43 PRO B N 1
ATOM 2707 C CA . PRO B 1 43 ? 23.531 -18.094 -4.777 1 95.12 43 PRO B CA 1
ATOM 2708 C C . PRO B 1 43 ? 23.422 -19.547 -5.238 1 95.12 43 PRO B C 1
ATOM 2710 O O . PRO B 1 43 ? 24.172 -19.969 -6.125 1 95.12 43 PRO B O 1
ATOM 2713 N N . ARG B 1 44 ? 22.562 -20.219 -4.699 1 95.44 44 ARG B N 1
ATOM 2714 C CA . ARG B 1 44 ? 22.359 -21.609 -5.086 1 95.44 44 ARG B CA 1
ATOM 2715 C C . ARG B 1 44 ? 21.953 -21.719 -6.555 1 95.44 44 ARG B C 1
ATOM 2717 O O . ARG B 1 44 ? 22.516 -22.531 -7.301 1 95.44 44 ARG B O 1
ATOM 2724 N N . VAL B 1 45 ? 21.016 -20.938 -6.957 1 97.31 45 VAL B N 1
ATOM 2725 C CA . VAL B 1 45 ? 20.531 -20.969 -8.328 1 97.31 45 VAL B CA 1
ATOM 2726 C C . VAL B 1 45 ? 21.625 -20.469 -9.273 1 97.31 45 VAL B C 1
ATOM 2728 O O . VAL B 1 45 ? 21.797 -21 -10.367 1 97.31 45 VAL B O 1
ATOM 2731 N N . GLU B 1 46 ? 22.312 -19.453 -8.82 1 96.94 46 GLU B N 1
ATOM 2732 C CA . GLU B 1 46 ? 23.422 -18.938 -9.609 1 96.94 46 GLU B CA 1
ATOM 2733 C C . GLU B 1 46 ? 24.422 -20.031 -9.938 1 96.94 46 GLU B C 1
ATOM 2735 O O . GLU B 1 46 ? 24.891 -20.125 -11.078 1 96.94 46 GLU B O 1
ATOM 2740 N N . SER B 1 47 ? 24.766 -20.812 -8.945 1 96.56 47 SER B N 1
ATOM 2741 C CA . SER B 1 47 ? 25.734 -21.891 -9.117 1 96.56 47 SER B CA 1
ATOM 2742 C C . SER B 1 47 ? 25.25 -22.891 -10.164 1 96.56 47 SER B C 1
ATOM 2744 O O . SER B 1 47 ? 26.031 -23.344 -11.008 1 96.56 47 SER B O 1
ATOM 2746 N N . ILE B 1 48 ? 24.047 -23.172 -10.203 1 97.38 48 ILE B N 1
ATOM 2747 C CA . ILE B 1 48 ? 23.484 -24.141 -11.125 1 97.38 48 ILE B CA 1
ATOM 2748 C C . ILE B 1 48 ? 23.406 -23.547 -12.531 1 97.38 48 ILE B C 1
ATOM 2750 O O . ILE B 1 48 ? 23.719 -24.219 -13.516 1 97.38 48 ILE B O 1
ATOM 2754 N N . LEU B 1 49 ? 23.016 -22.234 -12.633 1 97.06 49 LEU B N 1
ATOM 2755 C CA . LEU B 1 49 ? 22.906 -21.578 -13.93 1 97.06 49 LEU B CA 1
ATOM 2756 C C . LEU B 1 49 ? 24.266 -21.469 -14.602 1 97.06 49 LEU B C 1
ATOM 2758 O O . LEU B 1 49 ? 24.359 -21.344 -15.828 1 97.06 49 LEU B O 1
ATOM 2762 N N . GLY B 1 50 ? 25.281 -21.562 -13.781 1 96.06 50 GLY B N 1
ATOM 2763 C CA . GLY B 1 50 ? 26.625 -21.531 -14.305 1 96.06 50 GLY B CA 1
ATOM 2764 C C . GLY B 1 50 ? 26.938 -22.703 -15.219 1 96.06 50 GLY B C 1
ATOM 2765 O O . GLY B 1 50 ? 27.859 -22.641 -16.031 1 96.06 50 GLY B O 1
ATOM 2766 N N . ARG B 1 51 ? 26.203 -23.75 -15.117 1 96.62 51 ARG B N 1
ATOM 2767 C CA . ARG B 1 51 ? 26.359 -24.938 -15.961 1 96.62 51 ARG B CA 1
ATOM 2768 C C . ARG B 1 51 ? 25.891 -24.656 -17.391 1 96.62 51 ARG B C 1
ATOM 2770 O O . ARG B 1 51 ? 26.141 -25.438 -18.297 1 96.62 51 ARG B O 1
ATOM 2777 N N . PHE B 1 52 ? 25.297 -23.531 -17.578 1 97.81 52 PHE B N 1
ATOM 2778 C CA . PHE B 1 52 ? 24.734 -23.188 -18.875 1 97.81 52 PHE B CA 1
ATOM 2779 C C . PHE B 1 52 ? 25.281 -21.859 -19.391 1 97.81 52 PHE B C 1
ATOM 2781 O O . PHE B 1 52 ? 24.516 -20.938 -19.656 1 97.81 52 PHE B O 1
ATOM 2788 N N . PRO B 1 53 ? 26.531 -21.781 -19.672 1 95.69 53 PRO B N 1
ATOM 2789 C CA . PRO B 1 53 ? 27.172 -20.516 -20.047 1 95.69 53 PRO B CA 1
ATOM 2790 C C . PRO B 1 53 ? 26.703 -20.016 -21.422 1 95.69 53 PRO B C 1
ATOM 2792 O O . PRO B 1 53 ? 26.875 -18.828 -21.734 1 95.69 53 PRO B O 1
ATOM 2795 N N . ALA B 1 54 ? 26.125 -20.906 -22.203 1 96.62 54 ALA B N 1
ATOM 2796 C CA . ALA B 1 54 ? 25.594 -20.484 -23.5 1 96.62 54 ALA B CA 1
ATOM 2797 C C . ALA B 1 54 ? 24.312 -19.672 -23.344 1 96.62 54 ALA B C 1
ATOM 2799 O O . ALA B 1 54 ? 23.906 -18.953 -24.25 1 96.62 54 ALA B O 1
ATOM 2800 N N . VAL B 1 55 ? 23.719 -19.766 -22.203 1 98.12 55 VAL B N 1
ATOM 2801 C CA . VAL B 1 55 ? 22.438 -19.109 -22 1 98.12 55 VAL B CA 1
ATOM 2802 C C . VAL B 1 55 ? 22.594 -17.953 -21 1 98.12 55 VAL B C 1
ATOM 2804 O O . VAL B 1 55 ? 22.172 -16.828 -21.266 1 98.12 55 VAL B O 1
ATOM 2807 N N . PHE B 1 56 ? 23.234 -18.234 -19.844 1 97.94 56 PHE B N 1
ATOM 2808 C CA . PHE B 1 56 ? 23.344 -17.266 -18.766 1 97.94 56 PHE B CA 1
ATOM 2809 C C . PHE B 1 56 ? 24.797 -16.828 -18.578 1 97.94 56 PHE B C 1
ATOM 2811 O O . PHE B 1 56 ? 25.719 -17.641 -18.656 1 97.94 56 PHE B O 1
ATOM 2818 N N . ARG B 1 57 ? 24.938 -15.555 -18.297 1 95.06 57 ARG B N 1
ATOM 2819 C CA . ARG B 1 57 ? 26.266 -15 -18.078 1 95.06 57 ARG B CA 1
ATOM 2820 C C . ARG B 1 57 ? 26.266 -14.078 -16.859 1 95.06 57 ARG B C 1
ATOM 2822 O O . ARG B 1 57 ? 25.422 -13.188 -16.734 1 95.06 57 ARG B O 1
ATOM 2829 N N . PRO B 1 58 ? 27.156 -14.328 -15.945 1 93 58 PRO B N 1
ATOM 2830 C CA . PRO B 1 58 ? 27.312 -13.375 -14.844 1 93 58 PRO B CA 1
ATOM 2831 C C . PRO B 1 58 ? 28 -12.07 -15.281 1 93 58 PRO B C 1
ATOM 2833 O O . PRO B 1 58 ? 28.906 -12.094 -16.125 1 93 58 PRO B O 1
ATOM 2836 N N . TYR B 1 59 ? 27.531 -10.984 -14.867 1 91.25 59 TYR B N 1
ATOM 2837 C CA . TYR B 1 59 ? 28.109 -9.656 -15.078 1 91.25 59 TYR B CA 1
ATOM 2838 C C . TYR B 1 59 ? 28.031 -8.82 -13.812 1 91.25 59 TYR B C 1
ATOM 2840 O O . TYR B 1 59 ? 27.047 -8.117 -13.578 1 91.25 59 TYR B O 1
ATOM 2848 N N . GLY B 1 60 ? 29.203 -8.82 -13.031 1 90.81 60 GLY B N 1
ATOM 2849 C CA . GLY B 1 60 ? 29.172 -8.117 -11.758 1 90.81 60 GLY B CA 1
ATOM 2850 C C . GLY B 1 60 ? 28.203 -8.719 -10.766 1 90.81 60 GLY B C 1
ATOM 2851 O O . GLY B 1 60 ? 28.297 -9.898 -10.422 1 90.81 60 GLY B O 1
ATOM 2852 N N . SER B 1 61 ? 27.188 -7.875 -10.359 1 94 61 SER B N 1
ATOM 2853 C CA . SER B 1 61 ? 26.172 -8.32 -9.406 1 94 61 SER B CA 1
ATOM 2854 C C . SER B 1 61 ? 24.875 -8.711 -10.102 1 94 61 SER B C 1
ATOM 2856 O O . SER B 1 61 ? 23.797 -8.625 -9.516 1 94 61 SER B O 1
ATOM 2858 N N . THR B 1 62 ? 25.031 -9.109 -11.391 1 96.94 62 THR B N 1
ATOM 2859 C CA . THR B 1 62 ? 23.844 -9.461 -12.164 1 96.94 62 THR B CA 1
ATOM 2860 C C . THR B 1 62 ? 24.062 -10.766 -12.93 1 96.94 62 THR B C 1
ATOM 2862 O O . THR B 1 62 ? 25.203 -11.156 -13.172 1 96.94 62 THR B O 1
ATOM 2865 N N . ILE B 1 63 ? 23.062 -11.508 -13.156 1 97.44 63 ILE B N 1
ATOM 2866 C CA . ILE B 1 63 ? 23.016 -12.578 -14.148 1 97.44 63 ILE B CA 1
ATOM 2867 C C . ILE B 1 63 ? 22.172 -12.141 -15.344 1 97.44 63 ILE B C 1
ATOM 2869 O O . ILE B 1 63 ? 21.062 -11.656 -15.18 1 97.44 63 ILE B O 1
ATOM 2873 N N . THR B 1 64 ? 22.766 -12.188 -16.5 1 96.94 64 THR B N 1
ATOM 2874 C CA . THR B 1 64 ? 22.078 -11.805 -17.719 1 96.94 64 THR B CA 1
ATOM 2875 C C . THR B 1 64 ? 22.234 -12.891 -18.781 1 96.94 64 THR B C 1
ATOM 2877 O O . THR B 1 64 ? 22.688 -13.992 -18.5 1 96.94 64 THR B O 1
ATOM 2880 N N . PHE B 1 65 ? 21.719 -12.594 -20 1 96.62 65 PHE B N 1
ATOM 2881 C CA . PHE B 1 65 ? 21.75 -13.57 -21.078 1 96.62 65 PHE B CA 1
ATOM 2882 C C . PHE B 1 65 ? 23.031 -13.422 -21.906 1 96.62 65 PHE B C 1
ATOM 2884 O O . PHE B 1 65 ? 23.594 -12.328 -21.984 1 96.62 65 PHE B O 1
ATOM 2891 N N . SER B 1 66 ? 23.406 -14.5 -22.484 1 94.25 66 SER B N 1
ATOM 2892 C CA . SER B 1 66 ? 24.484 -14.477 -23.453 1 94.25 66 SER B CA 1
ATOM 2893 C C . SER B 1 66 ? 24.109 -13.633 -24.672 1 94.25 66 SER B C 1
ATOM 2895 O O . SER B 1 66 ? 22.938 -13.508 -25 1 94.25 66 SER B O 1
ATOM 2897 N N . SER B 1 67 ? 25.078 -13.023 -25.328 1 89.69 67 SER B N 1
ATOM 2898 C CA . SER B 1 67 ? 24.906 -12.031 -26.391 1 89.69 67 SER B CA 1
ATOM 2899 C C . SER B 1 67 ? 24.047 -12.578 -27.516 1 89.69 67 SER B C 1
ATOM 2901 O O . SER B 1 67 ? 23.344 -11.82 -28.188 1 89.69 67 SER B O 1
ATOM 2903 N N . GLY B 1 68 ? 23.969 -13.766 -27.734 1 90.31 68 GLY B N 1
ATOM 2904 C CA . GLY B 1 68 ? 23.188 -14.328 -28.828 1 90.31 68 GLY B CA 1
ATOM 2905 C C . GLY B 1 68 ? 21.703 -14.414 -28.516 1 90.31 68 GLY B C 1
ATOM 2906 O O . GLY B 1 68 ? 20.875 -14.586 -29.422 1 90.31 68 GLY B O 1
ATOM 2907 N N . LEU B 1 69 ? 21.328 -14.234 -27.344 1 95.38 69 LEU B N 1
ATOM 2908 C CA . LEU B 1 69 ? 19.938 -14.328 -26.906 1 95.38 69 LEU B CA 1
ATOM 2909 C C . LEU B 1 69 ? 19.344 -12.938 -26.703 1 95.38 69 LEU B C 1
ATOM 2911 O O . LEU B 1 69 ? 19.094 -12.531 -25.562 1 95.38 69 LEU B O 1
ATOM 2915 N N . ASP B 1 70 ? 19 -12.242 -27.828 1 94.31 70 ASP B N 1
ATOM 2916 C CA . ASP B 1 70 ? 18.641 -10.836 -27.75 1 94.31 70 ASP B CA 1
ATOM 2917 C C . ASP B 1 70 ? 17.188 -10.609 -28.156 1 94.31 70 ASP B C 1
ATOM 2919 O O . ASP B 1 70 ? 16.719 -9.469 -28.25 1 94.31 70 ASP B O 1
ATOM 2923 N N . THR B 1 71 ? 16.516 -11.703 -28.469 1 96.81 71 THR B N 1
ATOM 2924 C CA . THR B 1 71 ? 15.109 -11.57 -28.812 1 96.81 71 THR B CA 1
ATOM 2925 C C . THR B 1 71 ? 14.227 -12.281 -27.797 1 96.81 71 THR B C 1
ATOM 2927 O O . THR B 1 71 ? 14.695 -13.148 -27.047 1 96.81 71 THR B O 1
ATOM 2930 N N . PHE B 1 72 ? 12.953 -11.883 -27.781 1 97.06 72 PHE B N 1
ATOM 2931 C CA . PHE B 1 72 ? 11.938 -12.516 -26.938 1 97.06 72 PHE B CA 1
ATOM 2932 C C . PHE B 1 72 ? 11.93 -14.031 -27.156 1 97.06 72 PHE B C 1
ATOM 2934 O O . PHE B 1 72 ? 11.969 -14.797 -26.188 1 97.06 72 PHE B O 1
ATOM 2941 N N . GLU B 1 73 ? 11.891 -14.477 -28.359 1 97.56 73 GLU B N 1
ATOM 2942 C CA . GLU B 1 73 ? 11.773 -15.891 -28.719 1 97.56 73 GLU B CA 1
ATOM 2943 C C . GLU B 1 73 ? 13.039 -16.656 -28.328 1 97.56 73 GLU B C 1
ATOM 2945 O O . GLU B 1 73 ? 12.953 -17.75 -27.766 1 97.56 73 GLU B O 1
ATOM 2950 N N . SER B 1 74 ? 14.164 -16.094 -28.656 1 97.81 74 SER B N 1
ATOM 2951 C CA . SER B 1 74 ? 15.422 -16.781 -28.375 1 97.81 74 SER B CA 1
ATOM 2952 C C . SER B 1 74 ? 15.617 -17 -26.891 1 97.81 74 SER B C 1
ATOM 2954 O O . SER B 1 74 ? 16.047 -18.062 -26.453 1 97.81 74 SER B O 1
ATOM 2956 N N . ARG B 1 75 ? 15.234 -16.016 -26.109 1 98.12 75 ARG B N 1
ATOM 2957 C CA . ARG B 1 75 ? 15.352 -16.125 -24.656 1 98.12 75 ARG B CA 1
ATOM 2958 C C . ARG B 1 75 ? 14.375 -17.156 -24.094 1 98.12 75 ARG B C 1
ATOM 2960 O O . ARG B 1 75 ? 14.758 -18.016 -23.297 1 98.12 75 ARG B O 1
ATOM 2967 N N . SER B 1 76 ? 13.117 -17.047 -24.547 1 98.31 76 SER B N 1
ATOM 2968 C CA . SER B 1 76 ? 12.078 -17.953 -24.062 1 98.31 76 SER B CA 1
ATOM 2969 C C . SER B 1 76 ? 12.422 -19.406 -24.344 1 98.31 76 SER B C 1
ATOM 2971 O O . SER B 1 76 ? 12.297 -20.266 -23.469 1 98.31 76 SER B O 1
ATOM 2973 N N . VAL B 1 77 ? 12.883 -19.656 -25.531 1 98.12 77 VAL B N 1
ATOM 2974 C CA . VAL B 1 77 ? 13.211 -21.016 -25.953 1 98.12 77 VAL B CA 1
ATOM 2975 C C . VAL B 1 77 ? 14.422 -21.516 -25.172 1 98.12 77 VAL B C 1
ATOM 2977 O O . VAL B 1 77 ? 14.422 -22.641 -24.672 1 98.12 77 VAL B O 1
ATOM 2980 N N . ALA B 1 78 ? 15.469 -20.703 -25.094 1 98.38 78 ALA B N 1
ATOM 2981 C CA . ALA B 1 78 ? 16.703 -21.094 -24.422 1 98.38 78 ALA B CA 1
ATOM 2982 C C . ALA B 1 78 ? 16.453 -21.422 -22.953 1 98.38 78 ALA B C 1
ATOM 2984 O O . ALA B 1 78 ? 16.938 -22.422 -22.438 1 98.38 78 ALA B O 1
ATOM 2985 N N . VAL B 1 79 ? 15.711 -20.594 -22.266 1 98.31 79 VAL B N 1
ATOM 2986 C CA . VAL B 1 79 ? 15.414 -20.797 -20.859 1 98.31 79 VAL B CA 1
ATOM 2987 C C . VAL B 1 79 ? 14.562 -22.047 -20.672 1 98.31 79 VAL B C 1
ATOM 2989 O O . VAL B 1 79 ? 14.789 -22.844 -19.75 1 98.31 79 VAL B O 1
ATOM 2992 N N . ASP B 1 80 ? 13.617 -22.203 -21.562 1 98.38 80 ASP B N 1
ATOM 2993 C CA . ASP B 1 80 ? 12.781 -23.391 -21.5 1 98.38 80 ASP B CA 1
ATOM 2994 C C . ASP B 1 80 ? 13.617 -24.656 -21.609 1 98.38 80 ASP B C 1
ATOM 2996 O O . ASP B 1 80 ? 13.375 -25.641 -20.906 1 98.38 80 ASP B O 1
ATOM 3000 N N . GLU B 1 81 ? 14.547 -24.672 -22.5 1 98.25 81 GLU B N 1
ATOM 3001 C CA . GLU B 1 81 ? 15.422 -25.828 -22.688 1 98.25 81 GLU B CA 1
ATOM 3002 C C . GLU B 1 81 ? 16.219 -26.125 -21.422 1 98.25 81 GLU B C 1
ATOM 3004 O O . GLU B 1 81 ? 16.344 -27.266 -21 1 98.25 81 GLU B O 1
ATOM 3009 N N . VAL B 1 82 ? 16.719 -25.078 -20.859 1 98.38 82 VAL B N 1
ATOM 3010 C CA . VAL B 1 82 ? 17.469 -25.219 -19.625 1 98.38 82 VAL B CA 1
ATOM 3011 C C . VAL B 1 82 ? 16.578 -25.781 -18.531 1 98.38 82 VAL B C 1
ATOM 3013 O O . VAL B 1 82 ? 16.953 -26.719 -17.812 1 98.38 82 VAL B O 1
ATOM 3016 N N . LEU B 1 83 ? 15.383 -25.25 -18.422 1 98.38 83 LEU B N 1
ATOM 3017 C CA . LEU B 1 83 ? 14.461 -25.656 -17.359 1 98.38 83 LEU B CA 1
ATOM 3018 C C . LEU B 1 83 ? 14.031 -27.109 -17.547 1 98.38 83 LEU B C 1
ATOM 3020 O O . LEU B 1 83 ? 13.875 -27.844 -16.562 1 98.38 83 LEU B O 1
ATOM 3024 N N . GLN B 1 84 ? 13.859 -27.5 -18.781 1 97.88 84 GLN B N 1
ATOM 3025 C CA . GLN B 1 84 ? 13.516 -28.891 -19.062 1 97.88 84 GLN B CA 1
ATOM 3026 C C . GLN B 1 84 ? 14.633 -29.828 -18.625 1 97.88 84 GLN B C 1
ATOM 3028 O O . GLN B 1 84 ? 14.367 -30.906 -18.078 1 97.88 84 GLN B O 1
ATOM 3033 N N . GLU B 1 85 ? 15.797 -29.453 -18.906 1 97.75 85 GLU B N 1
ATOM 3034 C CA . GLU B 1 85 ? 16.938 -30.25 -18.484 1 97.75 85 GLU B CA 1
ATOM 3035 C C . GLU B 1 85 ? 17 -30.359 -16.969 1 97.75 85 GLU B C 1
ATOM 3037 O O . GLU B 1 85 ? 17.172 -31.453 -16.422 1 97.75 85 GLU B O 1
ATOM 3042 N N . LEU B 1 86 ? 16.844 -29.234 -16.328 1 97.81 86 LEU B N 1
ATOM 3043 C CA . LEU B 1 86 ? 16.891 -29.219 -14.867 1 97.81 86 LEU B CA 1
ATOM 3044 C C . LEU B 1 86 ? 15.742 -30.031 -14.273 1 97.81 86 LEU B C 1
ATOM 3046 O O . LEU B 1 86 ? 15.898 -30.656 -13.227 1 97.81 86 LEU B O 1
ATOM 3050 N N . ARG B 1 87 ? 14.594 -29.922 -14.93 1 97.38 87 ARG B N 1
ATOM 3051 C CA . ARG B 1 87 ? 13.438 -30.703 -14.5 1 97.38 87 ARG B CA 1
ATOM 3052 C C . ARG B 1 87 ? 13.727 -32.188 -14.602 1 97.38 87 ARG B C 1
ATOM 3054 O O . ARG B 1 87 ? 13.453 -32.969 -13.672 1 97.38 87 ARG B O 1
ATOM 3061 N N . ARG B 1 88 ? 14.305 -32.625 -15.672 1 96.38 88 ARG B N 1
ATOM 3062 C CA . ARG B 1 88 ? 14.648 -34.031 -15.891 1 96.38 88 ARG B CA 1
ATOM 3063 C C . ARG B 1 88 ? 15.656 -34.531 -14.852 1 96.38 88 ARG B C 1
ATOM 3065 O O . ARG B 1 88 ? 15.578 -35.656 -14.391 1 96.38 88 ARG B O 1
ATOM 3072 N N . GLU B 1 89 ? 16.531 -33.656 -14.43 1 95.81 89 GLU B N 1
ATOM 3073 C CA . GLU B 1 89 ? 17.562 -34 -13.453 1 95.81 89 GLU B CA 1
ATOM 3074 C C . GLU B 1 89 ? 17.016 -33.906 -12.031 1 95.81 89 GLU B C 1
ATOM 3076 O O . GLU B 1 89 ? 17.719 -34.25 -11.07 1 95.81 89 GLU B O 1
ATOM 3081 N N . ALA B 1 90 ? 15.797 -33.438 -11.898 1 94.06 90 ALA B N 1
ATOM 3082 C CA . ALA B 1 90 ? 15.188 -33.219 -10.586 1 94.06 90 ALA B CA 1
ATOM 3083 C C . ALA B 1 90 ? 16.078 -32.344 -9.711 1 94.06 90 ALA B C 1
ATOM 3085 O O . ALA B 1 90 ? 16.281 -32.625 -8.531 1 94.06 90 ALA B O 1
ATOM 3086 N N . THR B 1 91 ? 16.625 -31.297 -10.359 1 94 91 THR B N 1
ATOM 3087 C CA . THR B 1 91 ? 17.562 -30.406 -9.664 1 94 91 THR B CA 1
ATOM 3088 C C . THR B 1 91 ? 16.828 -29.562 -8.633 1 94 91 THR B C 1
ATOM 3090 O O . THR B 1 91 ? 17.359 -29.281 -7.562 1 94 91 THR B O 1
ATOM 3093 N N . PHE B 1 92 ? 15.648 -29.094 -9.023 1 95.5 92 PHE B N 1
ATOM 3094 C CA . PHE B 1 92 ? 14.836 -28.266 -8.148 1 95.5 92 PHE B CA 1
ATOM 3095 C C . PHE B 1 92 ? 13.469 -28.891 -7.914 1 95.5 92 PHE B C 1
ATOM 3097 O O . PHE B 1 92 ? 12.805 -29.312 -8.859 1 95.5 92 PHE B O 1
ATOM 3104 N N . THR B 1 93 ? 13.008 -28.906 -6.68 1 93.19 93 THR B N 1
ATOM 3105 C CA . THR B 1 93 ? 11.734 -29.516 -6.305 1 93.19 93 THR B CA 1
ATOM 3106 C C . THR B 1 93 ? 10.57 -28.766 -6.949 1 93.19 93 THR B C 1
ATOM 3108 O O . THR B 1 93 ? 9.555 -29.375 -7.293 1 93.19 93 THR B O 1
ATOM 3111 N N . CYS B 1 94 ? 10.711 -27.484 -7.145 1 93.06 94 CYS B N 1
ATOM 3112 C CA . CYS B 1 94 ? 9.617 -26.688 -7.688 1 93.06 94 CYS B CA 1
ATOM 3113 C C . CYS B 1 94 ? 9.32 -27.078 -9.133 1 93.06 94 CYS B C 1
ATOM 3115 O O . CYS B 1 94 ? 8.195 -26.906 -9.609 1 93.06 94 CYS B O 1
ATOM 3117 N N . LEU B 1 95 ? 10.258 -27.656 -9.82 1 94.94 95 LEU B N 1
ATOM 3118 C CA . LEU B 1 95 ? 10.07 -28.016 -11.227 1 94.94 95 LEU B CA 1
ATOM 3119 C C . LEU B 1 95 ? 9.281 -29.312 -11.367 1 94.94 95 LEU B C 1
ATOM 3121 O O . LEU B 1 95 ? 8.805 -29.641 -12.453 1 94.94 95 LEU B O 1
ATOM 3125 N N . ILE B 1 96 ? 9.164 -30.016 -10.258 1 89.44 96 ILE B N 1
ATOM 3126 C CA . ILE B 1 96 ? 8.312 -31.203 -10.242 1 89.44 96 ILE B CA 1
ATOM 3127 C C . ILE B 1 96 ? 6.863 -30.797 -10.508 1 89.44 96 ILE B C 1
ATOM 3129 O O . ILE B 1 96 ? 6.133 -31.516 -11.195 1 89.44 96 ILE B O 1
ATOM 3133 N N . GLY B 1 97 ? 6.449 -29.672 -10.016 1 88.38 97 GLY B N 1
ATOM 3134 C CA . GLY B 1 97 ? 5.102 -29.156 -10.203 1 88.38 97 GLY B CA 1
ATOM 3135 C C . GLY B 1 97 ? 4.918 -28.406 -11.508 1 88.38 97 GLY B C 1
ATOM 3136 O O . GLY B 1 97 ? 4.266 -27.359 -11.539 1 88.38 97 GLY B O 1
ATOM 3137 N N . TRP B 1 98 ? 5.574 -28.969 -12.555 1 93.19 98 TRP B N 1
ATOM 3138 C CA . TRP B 1 98 ? 5.449 -28.375 -13.883 1 93.19 98 TRP B CA 1
ATOM 3139 C C . TRP B 1 98 ? 3.984 -28.25 -14.289 1 93.19 98 TRP B C 1
ATOM 3141 O O . TRP B 1 98 ? 3.199 -29.188 -14.094 1 93.19 98 TRP B O 1
ATOM 3151 N N . ARG B 1 99 ? 3.492 -27.109 -14.828 1 90.69 99 ARG B N 1
ATOM 3152 C CA . ARG B 1 99 ? 2.076 -26.828 -15.055 1 90.69 99 ARG B CA 1
ATOM 3153 C C . ARG B 1 99 ? 1.779 -26.703 -16.547 1 90.69 99 ARG B C 1
ATOM 3155 O O . ARG B 1 99 ? 0.615 -26.672 -16.953 1 90.69 99 ARG B O 1
ATOM 3162 N N . ASP B 1 100 ? 2.828 -26.609 -17.344 1 94.5 100 ASP B N 1
ATOM 3163 C CA . ASP B 1 100 ? 2.668 -26.266 -18.75 1 94.5 100 ASP B CA 1
ATOM 3164 C C . ASP B 1 100 ? 1.919 -24.938 -18.922 1 94.5 100 ASP B C 1
ATOM 3166 O O . ASP B 1 100 ? 0.963 -24.859 -19.688 1 94.5 100 ASP B O 1
ATOM 3170 N N . GLU B 1 101 ? 2.164 -23.984 -18.078 1 95.25 101 GLU B N 1
ATOM 3171 C CA . GLU B 1 101 ? 1.632 -22.625 -18.078 1 95.25 101 GLU B CA 1
ATOM 3172 C C . GLU B 1 101 ? 2.754 -21.594 -18.016 1 95.25 101 GLU B C 1
ATOM 3174 O O . GLU B 1 101 ? 3.637 -21.672 -17.172 1 95.25 101 GLU B O 1
ATOM 3179 N N . GLN B 1 102 ? 2.697 -20.656 -18.953 1 97.62 102 GLN B N 1
ATOM 3180 C CA . GLN B 1 102 ? 3.758 -19.656 -19.047 1 97.62 102 GLN B CA 1
ATOM 3181 C C . GLN B 1 102 ? 3.357 -18.359 -18.359 1 97.62 102 GLN B C 1
ATOM 3183 O O . GLN B 1 102 ? 2.197 -17.953 -18.422 1 97.62 102 GLN B O 1
ATOM 3188 N N . TYR B 1 103 ? 4.289 -17.828 -17.688 1 98.12 103 TYR B N 1
ATOM 3189 C CA . TYR B 1 103 ? 4.156 -16.484 -17.125 1 98.12 103 TYR B CA 1
ATOM 3190 C C . TYR B 1 103 ? 5.008 -15.484 -17.891 1 98.12 103 TYR B C 1
ATOM 3192 O O . TYR B 1 103 ? 6.039 -15.844 -18.453 1 98.12 103 TYR B O 1
ATOM 3200 N N . ALA B 1 104 ? 4.527 -14.258 -17.922 1 98.06 104 ALA B N 1
ATOM 3201 C CA . ALA B 1 104 ? 5.281 -13.18 -18.562 1 98.06 104 ALA B CA 1
ATOM 3202 C C . ALA B 1 104 ? 6.375 -12.656 -17.641 1 98.06 104 ALA B C 1
ATOM 3204 O O . ALA B 1 104 ? 6.141 -12.43 -16.453 1 98.06 104 ALA B O 1
ATOM 3205 N N . VAL B 1 105 ? 7.531 -12.562 -18.156 1 98.38 105 VAL B N 1
ATOM 3206 C CA . VAL B 1 105 ? 8.656 -11.977 -17.438 1 98.38 105 VAL B CA 1
ATOM 3207 C C . VAL B 1 105 ? 8.836 -10.516 -17.859 1 98.38 105 VAL B C 1
ATOM 3209 O O . VAL B 1 105 ? 9.156 -10.234 -19.016 1 98.38 105 VAL B O 1
ATOM 3212 N N . MET B 1 106 ? 8.633 -9.648 -16.984 1 97.69 106 MET B N 1
ATOM 3213 C CA . MET B 1 106 ? 8.688 -8.219 -17.266 1 97.69 106 MET B CA 1
ATOM 3214 C C . MET B 1 106 ? 9.148 -7.438 -16.031 1 97.69 106 MET B C 1
ATOM 3216 O O . MET B 1 106 ? 8.953 -7.883 -14.906 1 97.69 106 MET B O 1
ATOM 3220 N N . PRO B 1 107 ? 9.781 -6.254 -16.25 1 97.44 107 PRO B N 1
ATOM 3221 C CA . PRO B 1 107 ? 10.219 -5.457 -15.094 1 97.44 107 PRO B CA 1
ATOM 3222 C C . PRO B 1 107 ? 9.047 -4.953 -14.25 1 97.44 107 PRO B C 1
ATOM 3224 O O . PRO B 1 107 ? 9.086 -5.043 -13.016 1 97.44 107 PRO B O 1
ATOM 3227 N N . ARG B 1 108 ? 8.117 -4.355 -14.898 1 97.12 108 ARG B N 1
ATOM 3228 C CA . ARG B 1 108 ? 6.859 -3.918 -14.297 1 97.12 108 ARG B CA 1
ATOM 3229 C C . ARG B 1 108 ? 5.664 -4.48 -15.062 1 97.12 108 ARG B C 1
ATOM 3231 O O . ARG B 1 108 ? 5.773 -4.816 -16.25 1 97.12 108 ARG B O 1
ATOM 3238 N N . TYR B 1 109 ? 4.5 -4.492 -14.352 1 96.5 109 TYR B N 1
ATOM 3239 C CA . TYR B 1 109 ? 3.305 -5.039 -14.984 1 96.5 109 TYR B CA 1
ATOM 3240 C C . TYR B 1 109 ? 2.951 -4.262 -16.25 1 96.5 109 TYR B C 1
ATOM 3242 O O . TYR B 1 109 ? 2.402 -4.824 -17.188 1 96.5 109 TYR B O 1
ATOM 3250 N N . CYS B 1 110 ? 3.328 -2.93 -16.234 1 94.88 110 CYS B N 1
ATOM 3251 C CA . CYS B 1 110 ? 2.971 -2.064 -17.359 1 94.88 110 CYS B CA 1
ATOM 3252 C C . CYS B 1 110 ? 3.947 -2.236 -18.516 1 94.88 110 CYS B C 1
ATOM 3254 O O . CYS B 1 110 ? 3.711 -1.731 -19.609 1 94.88 110 CYS B O 1
ATOM 3256 N N . ASP B 1 111 ? 4.977 -2.951 -18.375 1 96.5 111 ASP B N 1
ATOM 3257 C CA . ASP B 1 111 ? 6.012 -3.088 -19.391 1 96.5 111 ASP B CA 1
ATOM 3258 C C . ASP B 1 111 ? 5.738 -4.289 -20.297 1 96.5 111 ASP B C 1
ATOM 3260 O O . ASP B 1 111 ? 5.09 -5.25 -19.875 1 96.5 111 ASP B O 1
ATOM 3264 N N . PRO B 1 112 ? 6.168 -4.211 -21.5 1 95.81 112 PRO B N 1
ATOM 3265 C CA . PRO B 1 112 ? 6.055 -5.398 -22.344 1 95.81 112 PRO B CA 1
ATOM 3266 C C . PRO B 1 112 ? 6.895 -6.566 -21.844 1 95.81 112 PRO B C 1
ATOM 3268 O O . PRO B 1 112 ? 8 -6.363 -21.328 1 95.81 112 PRO B O 1
ATOM 3271 N N . PRO B 1 113 ? 6.352 -7.789 -21.969 1 97.44 113 PRO B N 1
ATOM 3272 C CA . PRO B 1 113 ? 7.148 -8.945 -21.547 1 97.44 113 PRO B CA 1
ATOM 3273 C C . PRO B 1 113 ? 8.445 -9.086 -22.344 1 97.44 113 PRO B C 1
ATOM 3275 O O . PRO B 1 113 ? 8.477 -8.797 -23.547 1 97.44 113 PRO B O 1
ATOM 3278 N N . LEU B 1 114 ? 9.516 -9.586 -21.672 1 98 114 LEU B N 1
ATOM 3279 C CA . LEU B 1 114 ? 10.828 -9.781 -22.297 1 98 114 LEU B CA 1
ATOM 3280 C C . LEU B 1 114 ? 11.055 -11.25 -22.625 1 98 114 LEU B C 1
ATOM 3282 O O . LEU B 1 114 ? 11.953 -11.578 -23.406 1 98 114 LEU B O 1
ATOM 3286 N N . MET B 1 115 ? 10.266 -12.086 -22.062 1 98.06 115 MET B N 1
ATOM 3287 C CA . MET B 1 115 ? 10.234 -13.523 -22.344 1 98.06 115 MET B CA 1
ATOM 3288 C C . MET B 1 115 ? 9.109 -14.195 -21.562 1 98.06 115 MET B C 1
ATOM 3290 O O . MET B 1 115 ? 8.453 -13.57 -20.734 1 98.06 115 MET B O 1
ATOM 3294 N N . TYR B 1 116 ? 8.883 -15.43 -21.875 1 98.31 116 TYR B N 1
ATOM 3295 C CA . TYR B 1 116 ? 7.965 -16.266 -21.109 1 98.31 116 TYR B CA 1
ATOM 3296 C C . TYR B 1 116 ? 8.719 -17.344 -20.359 1 98.31 116 TYR B C 1
ATOM 3298 O O . TYR B 1 116 ? 9.828 -17.734 -20.75 1 98.31 116 TYR B O 1
ATOM 3306 N N . MET B 1 117 ? 8.172 -17.766 -19.312 1 98.12 117 MET B N 1
ATOM 3307 C CA . MET B 1 117 ? 8.797 -18.781 -18.469 1 98.12 117 MET B CA 1
ATOM 3308 C C . MET B 1 117 ? 7.738 -19.672 -17.812 1 98.12 117 MET B C 1
ATOM 3310 O O . MET B 1 117 ? 6.676 -19.188 -17.422 1 98.12 117 MET B O 1
ATOM 3314 N N . GLU B 1 118 ? 8.086 -20.922 -17.75 1 98.06 118 GLU B N 1
ATOM 3315 C CA . GLU B 1 118 ? 7.199 -21.844 -17.031 1 98.06 118 GLU B CA 1
ATOM 3316 C C . GLU B 1 118 ? 6.93 -21.344 -15.609 1 98.06 118 GLU B C 1
ATOM 3318 O O . GLU B 1 118 ? 7.863 -21 -14.883 1 98.06 118 GLU B O 1
ATOM 3323 N N . ARG B 1 119 ? 5.688 -21.344 -15.203 1 96.62 119 ARG B N 1
ATOM 3324 C CA . ARG B 1 119 ? 5.246 -20.797 -13.93 1 96.62 119 ARG B CA 1
ATOM 3325 C C . ARG B 1 119 ? 5.992 -21.438 -12.766 1 96.62 119 ARG B C 1
ATOM 3327 O O . ARG B 1 119 ? 6.375 -20.766 -11.812 1 96.62 119 ARG B O 1
ATOM 3334 N N . ALA B 1 120 ? 6.238 -22.719 -12.828 1 95.75 120 ALA B N 1
ATOM 3335 C CA . ALA B 1 120 ? 6.852 -23.469 -11.727 1 95.75 120 ALA B CA 1
ATOM 3336 C C . ALA B 1 120 ? 8.297 -23.031 -11.508 1 95.75 120 ALA B C 1
ATOM 3338 O O . ALA B 1 120 ? 8.875 -23.281 -10.453 1 95.75 120 ALA B O 1
ATOM 3339 N N . ALA B 1 121 ? 8.906 -22.391 -12.477 1 97.88 121 ALA B N 1
ATOM 3340 C CA . ALA B 1 121 ? 10.328 -22.047 -12.43 1 97.88 121 ALA B CA 1
ATOM 3341 C C . ALA B 1 121 ? 10.539 -20.594 -11.992 1 97.88 121 ALA B C 1
ATOM 3343 O O . ALA B 1 121 ? 11.656 -20.203 -11.672 1 97.88 121 ALA B O 1
ATOM 3344 N N . THR B 1 122 ? 9.469 -19.828 -11.938 1 98.12 122 THR B N 1
ATOM 3345 C CA . THR B 1 122 ? 9.594 -18.391 -11.75 1 98.12 122 THR B CA 1
ATOM 3346 C C . THR B 1 122 ? 10.25 -18.062 -10.414 1 98.12 122 THR B C 1
ATOM 3348 O O . THR B 1 122 ? 10.992 -17.094 -10.289 1 98.12 122 THR B O 1
ATOM 3351 N N . SER B 1 123 ? 10.023 -18.875 -9.398 1 97.94 123 SER B N 1
ATOM 3352 C CA . SER B 1 123 ? 10.562 -18.625 -8.07 1 97.94 123 SER B CA 1
ATOM 3353 C C . SER B 1 123 ? 12.086 -18.766 -8.055 1 97.94 123 SER B C 1
ATOM 3355 O O . SER B 1 123 ? 12.766 -18.156 -7.23 1 97.94 123 SER B O 1
ATOM 3357 N N . LEU B 1 124 ? 12.648 -19.578 -8.961 1 98.19 124 LEU B N 1
ATOM 3358 C CA . LEU B 1 124 ? 14.094 -19.75 -9.055 1 98.19 124 LEU B CA 1
ATOM 3359 C C . LEU B 1 124 ? 14.766 -18.469 -9.523 1 98.19 124 LEU B C 1
ATOM 3361 O O . LEU B 1 124 ? 15.93 -18.219 -9.188 1 98.19 124 LEU B O 1
ATOM 3365 N N . PHE B 1 125 ? 13.992 -17.703 -10.273 1 98.5 125 PHE B N 1
ATOM 3366 C CA . PHE B 1 125 ? 14.555 -16.5 -10.883 1 98.5 125 PHE B CA 1
ATOM 3367 C C . PHE B 1 125 ? 14.016 -15.242 -10.219 1 98.5 125 PHE B C 1
ATOM 3369 O O . PHE B 1 125 ? 14.297 -14.125 -10.664 1 98.5 125 PHE B O 1
ATOM 3376 N N . GLY B 1 126 ? 13.148 -15.43 -9.18 1 98.38 126 GLY B N 1
ATOM 3377 C CA . GLY B 1 126 ? 12.57 -14.289 -8.492 1 98.38 126 GLY B CA 1
ATOM 3378 C C . GLY B 1 126 ? 11.781 -13.375 -9.406 1 98.38 126 GLY B C 1
ATOM 3379 O O . GLY B 1 126 ? 11.82 -12.148 -9.258 1 98.38 126 GLY B O 1
ATOM 3380 N N . VAL B 1 127 ? 11.172 -13.953 -10.367 1 97.88 127 VAL B N 1
ATOM 3381 C CA . VAL B 1 127 ? 10.344 -13.227 -11.32 1 97.88 127 VAL B CA 1
ATOM 3382 C C . VAL B 1 127 ? 9 -12.891 -10.688 1 97.88 127 VAL B C 1
ATOM 3384 O O . VAL B 1 127 ? 8.422 -13.703 -9.961 1 97.88 127 VAL B O 1
ATOM 3387 N N . LYS B 1 128 ? 8.492 -11.641 -11.016 1 98.19 128 LYS B N 1
ATOM 3388 C CA . LYS B 1 128 ? 7.219 -11.188 -10.469 1 98.19 128 LYS B CA 1
ATOM 3389 C C . LYS B 1 128 ? 6.062 -12.031 -11 1 98.19 128 LYS B C 1
ATOM 3391 O O . LYS B 1 128 ? 6.004 -12.336 -12.195 1 98.19 128 LYS B O 1
ATOM 3396 N N . ARG B 1 129 ? 5.246 -12.43 -10.086 1 97.94 129 ARG B N 1
ATOM 3397 C CA . ARG B 1 129 ? 4.043 -13.188 -10.414 1 97.94 129 ARG B CA 1
ATOM 3398 C C . ARG B 1 129 ? 2.787 -12.359 -10.172 1 97.94 129 ARG B C 1
ATOM 3400 O O . ARG B 1 129 ? 2.717 -11.594 -9.203 1 97.94 129 ARG B O 1
ATOM 3407 N N . TYR B 1 130 ? 1.854 -12.555 -11.031 1 98.38 130 TYR B N 1
ATOM 3408 C CA . TYR B 1 130 ? 0.594 -11.828 -10.914 1 98.38 130 TYR B CA 1
ATOM 3409 C C . TYR B 1 130 ? -0.586 -12.789 -10.844 1 98.38 130 TYR B C 1
ATOM 3411 O O . TYR B 1 130 ? -0.548 -13.875 -11.43 1 98.38 130 TYR B O 1
ATOM 3419 N N . GLY B 1 131 ? -1.593 -12.453 -10.148 1 98.38 131 GLY B N 1
ATOM 3420 C CA . GLY B 1 131 ? -2.805 -13.242 -10.023 1 98.38 131 GLY B CA 1
ATOM 3421 C C . GLY B 1 131 ? -4.027 -12.414 -9.68 1 98.38 131 GLY B C 1
ATOM 3422 O O . GLY B 1 131 ? -3.947 -11.188 -9.602 1 98.38 131 GLY B O 1
ATOM 3423 N N . VAL B 1 132 ? -5.168 -13.078 -9.602 1 98.75 132 VAL B N 1
ATOM 3424 C CA . VAL B 1 132 ? -6.434 -12.438 -9.258 1 98.75 132 VAL B CA 1
ATOM 3425 C C . VAL B 1 132 ? -7.062 -13.148 -8.062 1 98.75 132 VAL B C 1
ATOM 3427 O O . VAL B 1 132 ? -6.953 -14.375 -7.93 1 98.75 132 VAL B O 1
ATOM 3430 N N . HIS B 1 133 ? -7.613 -12.438 -7.203 1 98.88 133 HIS B N 1
ATOM 3431 C CA . HIS B 1 133 ? -8.391 -12.953 -6.082 1 98.88 133 HIS B CA 1
ATOM 3432 C C . HIS B 1 133 ? -9.766 -12.289 -6.012 1 98.88 133 HIS B C 1
ATOM 3434 O O . HIS B 1 133 ? -9.891 -11.078 -6.227 1 98.88 133 HIS B O 1
ATOM 3440 N N . VAL B 1 134 ? -10.789 -13.055 -5.707 1 98.88 134 VAL B N 1
ATOM 3441 C CA . VAL B 1 134 ? -12.156 -12.555 -5.645 1 98.88 134 VAL B CA 1
ATOM 3442 C C . VAL B 1 134 ? -12.742 -12.812 -4.258 1 98.88 134 VAL B C 1
ATOM 3444 O O . VAL B 1 134 ? -12.828 -13.969 -3.824 1 98.88 134 VAL B O 1
ATOM 3447 N N . ASN B 1 135 ? -13.062 -11.789 -3.582 1 98.88 135 ASN B N 1
ATOM 3448 C CA . ASN B 1 135 ? -13.859 -11.898 -2.363 1 98.88 135 ASN B CA 1
ATOM 3449 C C . ASN B 1 135 ? -15.352 -11.945 -2.674 1 98.88 135 ASN B C 1
ATOM 3451 O O . ASN B 1 135 ? -15.93 -10.961 -3.127 1 98.88 135 ASN B O 1
ATOM 3455 N N . GLY B 1 136 ? -15.969 -13.07 -2.5 1 98.75 136 GLY B N 1
ATOM 3456 C CA . GLY B 1 136 ? -17.422 -13.156 -2.566 1 98.75 136 GLY B CA 1
ATOM 3457 C C . GLY B 1 136 ? -18.094 -12.867 -1.239 1 98.75 136 GLY B C 1
ATOM 3458 O O . GLY B 1 136 ? -17.797 -13.523 -0.233 1 98.75 136 GLY B O 1
ATOM 3459 N N . TYR B 1 137 ? -18.969 -11.852 -1.188 1 98.56 137 TYR B N 1
ATOM 3460 C CA . TYR B 1 137 ? -19.578 -11.484 0.084 1 98.56 137 TYR B CA 1
ATOM 3461 C C . TYR B 1 137 ? -21.031 -11.047 -0.113 1 98.56 137 TYR B C 1
ATOM 3463 O O . TYR B 1 137 ? -21.469 -10.852 -1.246 1 98.56 137 TYR B O 1
ATOM 3471 N N . THR B 1 138 ? -21.75 -11.055 0.909 1 97.31 138 THR B N 1
ATOM 3472 C CA . THR B 1 138 ? -23.125 -10.531 0.94 1 97.31 138 THR B CA 1
ATOM 3473 C C . THR B 1 138 ? -23.312 -9.586 2.127 1 97.31 138 THR B C 1
ATOM 3475 O O . THR B 1 138 ? -22.609 -9.711 3.139 1 97.31 138 THR B O 1
ATOM 3478 N N . GLN B 1 139 ? -24 -8.617 1.901 1 94.19 139 GLN B N 1
ATOM 3479 C CA . GLN B 1 139 ? -24.469 -7.742 2.973 1 94.19 139 GLN B CA 1
ATOM 3480 C C . GLN B 1 139 ? -25.984 -7.832 3.146 1 94.19 139 GLN B C 1
ATOM 3482 O O . GLN B 1 139 ? -26.734 -7.578 2.203 1 94.19 139 GLN B O 1
ATOM 3487 N N . ASP B 1 140 ? -26.438 -8.18 4.312 1 89.56 140 ASP B N 1
ATOM 3488 C CA . ASP B 1 140 ? -27.875 -8.32 4.52 1 89.56 140 ASP B CA 1
ATOM 3489 C C . ASP B 1 140 ? -28.516 -6.965 4.82 1 89.56 140 ASP B C 1
ATOM 3491 O O . ASP B 1 140 ? -27.844 -5.934 4.809 1 89.56 140 ASP B O 1
ATOM 3495 N N . SER B 1 141 ? -29.828 -7.012 5.047 1 87.5 141 SER B N 1
ATOM 3496 C CA . SER B 1 141 ? -30.594 -5.777 5.211 1 87.5 141 SER B CA 1
ATOM 3497 C C . SER B 1 141 ? -30.188 -5.035 6.477 1 87.5 141 SER B C 1
ATOM 3499 O O . SER B 1 141 ? -30.375 -3.824 6.582 1 87.5 141 SER B O 1
ATOM 3501 N N . SER B 1 142 ? -29.578 -5.738 7.402 1 88.38 142 SER B N 1
ATOM 3502 C CA . SER B 1 142 ? -29.141 -5.129 8.648 1 88.38 142 SER B CA 1
ATOM 3503 C C . SER B 1 142 ? -27.703 -4.625 8.547 1 88.38 142 SER B C 1
ATOM 3505 O O . SER B 1 142 ? -27.172 -4.066 9.508 1 88.38 142 SER B O 1
ATOM 3507 N N . GLY B 1 143 ? -27.125 -4.832 7.426 1 87.25 143 GLY B N 1
ATOM 3508 C CA . GLY B 1 143 ? -25.766 -4.352 7.215 1 87.25 143 GLY B CA 1
ATOM 3509 C C . GLY B 1 143 ? -24.703 -5.359 7.617 1 87.25 143 GLY B C 1
ATOM 3510 O O . GLY B 1 143 ? -23.5 -5.066 7.559 1 87.25 143 GLY B O 1
ATOM 3511 N N . ASN B 1 144 ? -25.156 -6.531 7.98 1 92.81 144 ASN B N 1
ATOM 3512 C CA . ASN B 1 144 ? -24.203 -7.574 8.367 1 92.81 144 ASN B CA 1
ATOM 3513 C C . ASN B 1 144 ? -23.516 -8.18 7.148 1 92.81 144 ASN B C 1
ATOM 3515 O O . ASN B 1 144 ? -24.156 -8.445 6.129 1 92.81 144 ASN B O 1
ATOM 3519 N N . LEU B 1 145 ? -22.219 -8.352 7.285 1 96.88 145 LEU B N 1
ATOM 3520 C CA . LEU B 1 145 ? -21.422 -8.867 6.18 1 96.88 145 LEU B CA 1
ATOM 3521 C C . LEU B 1 145 ? -21.141 -10.352 6.367 1 96.88 145 LEU B C 1
ATOM 3523 O O . LEU B 1 145 ? -20.812 -10.789 7.473 1 96.88 145 LEU B O 1
ATOM 3527 N N . ASN B 1 146 ? -21.359 -11.102 5.379 1 97.88 146 ASN B N 1
ATOM 3528 C CA . ASN B 1 146 ? -20.953 -12.5 5.273 1 97.88 146 ASN B CA 1
ATOM 3529 C C . ASN B 1 146 ? -20.047 -12.734 4.07 1 97.88 146 ASN B C 1
ATOM 3531 O O . ASN B 1 146 ? -20.125 -12.008 3.078 1 97.88 146 ASN B O 1
ATOM 3535 N N . MET B 1 147 ? -19.203 -13.695 4.164 1 98.44 147 MET B N 1
ATOM 3536 C CA . MET B 1 147 ? -18.234 -13.945 3.098 1 98.44 147 MET B CA 1
ATOM 3537 C C . MET B 1 147 ? -18.203 -15.43 2.734 1 98.44 147 MET B C 1
ATOM 3539 O O . MET B 1 147 ? -18.297 -16.281 3.609 1 98.44 147 MET B O 1
ATOM 3543 N N . TRP B 1 148 ? -18.094 -15.703 1.517 1 98.5 148 TRP B N 1
ATOM 3544 C CA . TRP B 1 148 ? -17.859 -17.047 1.006 1 98.5 148 TRP B CA 1
ATOM 3545 C C . TRP B 1 148 ? -16.375 -17.375 0.97 1 98.5 148 TRP B C 1
ATOM 3547 O O . TRP B 1 148 ? -15.578 -16.609 0.438 1 98.5 148 TRP B O 1
ATOM 3557 N N . LEU B 1 149 ? -16.016 -18.5 1.559 1 98.31 149 LEU B N 1
ATOM 3558 C CA . LEU B 1 149 ? -14.648 -19.016 1.5 1 98.31 149 LEU B CA 1
ATOM 3559 C C . LEU B 1 149 ? -14.617 -20.375 0.802 1 98.31 149 LEU B C 1
ATOM 3561 O O . LEU B 1 149 ? -15.57 -21.156 0.907 1 98.31 149 LEU B O 1
ATOM 3565 N N . ALA B 1 150 ? -13.641 -20.594 0.085 1 98.31 150 ALA B N 1
ATOM 3566 C CA . ALA B 1 150 ? -13.398 -21.906 -0.495 1 98.31 150 ALA B CA 1
ATOM 3567 C C . ALA B 1 150 ? -12.375 -22.688 0.324 1 98.31 150 ALA B C 1
ATOM 3569 O O . ALA B 1 150 ? -11.562 -22.094 1.04 1 98.31 150 ALA B O 1
ATOM 3570 N N . ARG B 1 151 ? -12.445 -23.922 0.323 1 98 151 ARG B N 1
ATOM 3571 C CA . ARG B 1 151 ? -11.398 -24.812 0.823 1 98 151 ARG B CA 1
ATOM 3572 C C . ARG B 1 151 ? -10.711 -25.547 -0.322 1 98 151 ARG B C 1
ATOM 3574 O O . ARG B 1 151 ? -11.359 -26.203 -1.126 1 98 151 ARG B O 1
ATOM 3581 N N . ARG B 1 152 ? -9.453 -25.391 -0.415 1 97.88 152 ARG B N 1
ATOM 3582 C CA . ARG B 1 152 ? -8.672 -26 -1.482 1 97.88 152 ARG B CA 1
ATOM 3583 C C . ARG B 1 152 ? -8.727 -27.531 -1.4 1 97.88 152 ARG B C 1
ATOM 3585 O O . ARG B 1 152 ? -8.688 -28.094 -0.308 1 97.88 152 ARG B O 1
ATOM 3592 N N . SER B 1 153 ? -8.781 -28.156 -2.551 1 97 153 SER B N 1
ATOM 3593 C CA . SER B 1 153 ? -8.742 -29.609 -2.611 1 97 153 SER B CA 1
ATOM 3594 C C . SER B 1 153 ? -7.445 -30.156 -2.029 1 97 153 SER B C 1
ATOM 3596 O O . SER B 1 153 ? -6.41 -29.484 -2.072 1 97 153 SER B O 1
ATOM 3598 N N . LEU B 1 154 ? -7.508 -31.422 -1.528 1 95.94 154 LEU B N 1
ATOM 3599 C CA . LEU B 1 154 ? -6.328 -32.062 -0.958 1 95.94 154 LEU B CA 1
ATOM 3600 C C . LEU B 1 154 ? -5.32 -32.406 -2.049 1 95.94 154 LEU B C 1
ATOM 3602 O O . LEU B 1 154 ? -4.152 -32.688 -1.757 1 95.94 154 LEU B O 1
ATOM 3606 N N . THR B 1 155 ? -5.742 -32.344 -3.291 1 91.62 155 THR B N 1
ATOM 3607 C CA . THR B 1 155 ? -4.879 -32.719 -4.398 1 91.62 155 THR B CA 1
ATOM 3608 C C . THR B 1 155 ? -4.102 -31.531 -4.934 1 91.62 155 THR B C 1
ATOM 3610 O O . THR B 1 155 ? -3.221 -31.688 -5.781 1 91.62 155 THR B O 1
ATOM 3613 N N . LYS B 1 156 ? -4.477 -30.359 -4.422 1 90.75 156 LYS B N 1
ATOM 3614 C CA . LYS B 1 156 ? -3.732 -29.172 -4.855 1 90.75 156 LYS B CA 1
ATOM 3615 C C . LYS B 1 156 ? -2.248 -29.312 -4.527 1 90.75 156 LYS B C 1
ATOM 3617 O O . LYS B 1 156 ? -1.886 -29.812 -3.467 1 90.75 156 LYS B O 1
ATOM 3622 N N . GLN B 1 157 ? -1.425 -28.812 -5.348 1 83.44 157 GLN B N 1
ATOM 3623 C CA . GLN B 1 157 ? 0.022 -28.891 -5.176 1 83.44 157 GLN B CA 1
ATOM 3624 C C . GLN B 1 157 ? 0.486 -27.984 -4.031 1 83.44 157 GLN B C 1
ATOM 3626 O O . GLN B 1 157 ? 1.418 -28.344 -3.303 1 83.44 157 GLN B O 1
ATOM 3631 N N . THR B 1 158 ? -0.158 -26.859 -3.941 1 86.94 158 THR B N 1
ATOM 3632 C CA . THR B 1 158 ? 0.248 -25.891 -2.934 1 86.94 158 THR B CA 1
ATOM 3633 C C . THR B 1 158 ? -0.881 -25.641 -1.938 1 86.94 158 THR B C 1
ATOM 3635 O O . THR B 1 158 ? -2.018 -25.375 -2.334 1 86.94 158 THR B O 1
ATOM 3638 N N . TYR B 1 159 ? -0.547 -25.844 -0.61 1 93.88 159 TYR B N 1
ATOM 3639 C CA . TYR B 1 159 ? -1.44 -25.578 0.512 1 93.88 159 TYR B CA 1
ATOM 3640 C C . TYR B 1 159 ? -2.717 -26.406 0.4 1 93.88 159 TYR B C 1
ATOM 3642 O O . TYR B 1 159 ? -3.822 -25.859 0.475 1 93.88 159 TYR B O 1
ATOM 3650 N N . PRO B 1 160 ? -2.59 -27.656 0.245 1 95.81 160 PRO B N 1
ATOM 3651 C CA . PRO B 1 160 ? -3.779 -28.516 0.163 1 95.81 160 PRO B CA 1
ATOM 3652 C C . PRO B 1 160 ? -4.652 -28.422 1.413 1 95.81 160 PRO B C 1
ATOM 3654 O O . PRO B 1 160 ? -4.137 -28.438 2.533 1 95.81 160 PRO B O 1
ATOM 3657 N N . GLY B 1 161 ? -5.91 -28.25 1.229 1 96.94 161 GLY B N 1
ATOM 3658 C CA . GLY B 1 161 ? -6.871 -28.297 2.32 1 96.94 161 GLY B CA 1
ATOM 3659 C C . GLY B 1 161 ? -7.012 -26.969 3.049 1 96.94 161 GLY B C 1
ATOM 3660 O O . GLY B 1 161 ? -7.848 -26.844 3.947 1 96.94 161 GLY B O 1
ATOM 3661 N N . ARG B 1 162 ? -6.285 -25.984 2.668 1 97.69 162 ARG B N 1
ATOM 3662 C CA . ARG B 1 162 ? -6.348 -24.688 3.342 1 97.69 162 ARG B CA 1
ATOM 3663 C C . ARG B 1 162 ? -7.504 -23.844 2.807 1 97.69 162 ARG B C 1
ATOM 3665 O O . ARG B 1 162 ? -8.047 -24.141 1.739 1 97.69 162 ARG B O 1
ATOM 3672 N N . LEU B 1 163 ? -7.887 -22.906 3.598 1 98.06 163 LEU B N 1
ATOM 3673 C CA . LEU B 1 163 ? -8.93 -21.984 3.186 1 98.06 163 LEU B CA 1
ATOM 3674 C C . LEU B 1 163 ? -8.406 -21 2.143 1 98.06 163 LEU B C 1
ATOM 3676 O O . LEU B 1 163 ? -7.234 -20.609 2.188 1 98.06 163 LEU B O 1
ATOM 3680 N N . ASP B 1 164 ? -9.234 -20.641 1.207 1 98.06 164 ASP B N 1
ATOM 3681 C CA . ASP B 1 164 ? -8.969 -19.766 0.08 1 98.06 164 ASP B CA 1
ATOM 3682 C C . ASP B 1 164 ? -10.086 -18.734 -0.086 1 98.06 164 ASP B C 1
ATOM 3684 O O . ASP B 1 164 ? -11.109 -18.797 0.597 1 98.06 164 ASP B O 1
ATOM 3688 N N . ASN B 1 165 ? -9.836 -17.672 -0.872 1 98.31 165 ASN B N 1
ATOM 3689 C CA . ASN B 1 165 ? -10.93 -16.812 -1.312 1 98.31 165 ASN B CA 1
ATOM 3690 C C . ASN B 1 165 ? -11.93 -17.578 -2.176 1 98.31 165 ASN B C 1
ATOM 3692 O O . ASN B 1 165 ? -11.727 -18.75 -2.48 1 98.31 165 ASN B O 1
ATOM 3696 N N . MET B 1 166 ? -13.016 -16.938 -2.521 1 98.38 166 MET B N 1
ATOM 3697 C CA . MET B 1 166 ? -14.07 -17.609 -3.273 1 98.38 166 MET B CA 1
ATOM 3698 C C . MET B 1 166 ? -13.539 -18.156 -4.598 1 98.38 166 MET B C 1
ATOM 3700 O O . MET B 1 166 ? -13.875 -19.266 -5 1 98.38 166 MET B O 1
ATOM 3704 N N . ALA B 1 167 ? -12.773 -17.344 -5.242 1 98.19 167 ALA B N 1
ATOM 3705 C CA . ALA B 1 167 ? -12.047 -17.734 -6.453 1 98.19 167 ALA B CA 1
ATOM 3706 C C . ALA B 1 167 ? -10.711 -17 -6.551 1 98.19 167 ALA B C 1
ATOM 3708 O O . ALA B 1 167 ? -10.586 -15.859 -6.102 1 98.19 167 ALA B O 1
ATOM 3709 N N . ALA B 1 168 ? -9.758 -17.672 -7.078 1 98.25 168 ALA B N 1
ATOM 3710 C CA . ALA B 1 168 ? -8.438 -17.078 -7.266 1 98.25 168 ALA B CA 1
ATOM 3711 C C . ALA B 1 168 ? -7.633 -17.859 -8.305 1 98.25 168 ALA B C 1
ATOM 3713 O O . ALA B 1 168 ? -7.891 -19.047 -8.531 1 98.25 168 ALA B O 1
ATOM 3714 N N . GLY B 1 169 ? -6.625 -17.188 -8.883 1 96.94 169 GLY B N 1
ATOM 3715 C CA . GLY B 1 169 ? -5.758 -17.875 -9.828 1 96.94 169 GLY B CA 1
ATOM 3716 C C . GLY B 1 169 ? -4.645 -17 -10.359 1 96.94 169 GLY B C 1
ATOM 3717 O O . GLY B 1 169 ? -4.73 -15.766 -10.297 1 96.94 169 GLY B O 1
ATOM 3718 N N . GLY B 1 170 ? -3.674 -17.641 -10.859 1 96.88 170 GLY B N 1
ATOM 3719 C CA . GLY B 1 170 ? -2.555 -16.922 -11.461 1 96.88 170 GLY B CA 1
ATOM 3720 C C . GLY B 1 170 ? -2.891 -16.312 -12.812 1 96.88 170 GLY B C 1
ATOM 3721 O O . GLY B 1 170 ? -3.793 -16.797 -13.5 1 96.88 170 GLY B O 1
ATOM 3722 N N . LEU B 1 171 ? -2.242 -15.281 -13.109 1 97.75 171 LEU B N 1
ATOM 3723 C CA . LEU B 1 171 ? -2.391 -14.625 -14.398 1 97.75 171 LEU B CA 1
ATOM 3724 C C . LEU B 1 171 ? -1.409 -15.195 -15.422 1 97.75 171 LEU B C 1
ATOM 3726 O O . LEU B 1 171 ? -0.211 -14.906 -15.359 1 97.75 171 LEU B O 1
ATOM 3730 N N . ALA B 1 172 ? -1.899 -15.914 -16.344 1 96 172 ALA B N 1
ATOM 3731 C CA . ALA B 1 172 ? -1.071 -16.516 -17.391 1 96 172 ALA B CA 1
ATOM 3732 C C . ALA B 1 172 ? -0.652 -15.469 -18.422 1 96 172 ALA B C 1
ATOM 3734 O O . ALA B 1 172 ? -1.318 -14.445 -18.578 1 96 172 ALA B O 1
ATOM 3735 N N . ALA B 1 173 ? 0.406 -15.773 -19.078 1 95.25 173 ALA B N 1
ATOM 3736 C CA . ALA B 1 173 ? 0.899 -14.867 -20.125 1 95.25 173 ALA B CA 1
ATOM 3737 C C . ALA B 1 173 ? -0.177 -14.594 -21.172 1 95.25 173 ALA B C 1
ATOM 3739 O O . ALA B 1 173 ? -0.848 -15.516 -21.625 1 95.25 173 ALA B O 1
ATOM 3740 N N . GLY B 1 174 ? -0.337 -13.32 -21.438 1 92.56 174 GLY B N 1
ATOM 3741 C CA . GLY B 1 174 ? -1.234 -12.938 -22.516 1 92.56 174 GLY B CA 1
ATOM 3742 C C . GLY B 1 174 ? -2.674 -12.766 -22.062 1 92.56 174 GLY B C 1
ATOM 3743 O O . GLY B 1 174 ? -3.525 -12.336 -22.844 1 92.56 174 GLY B O 1
ATOM 3744 N N . CYS B 1 175 ? -3.039 -13.078 -20.875 1 95.44 175 CYS B N 1
ATOM 3745 C CA . CYS B 1 175 ? -4.402 -12.961 -20.375 1 95.44 175 CYS B CA 1
ATOM 3746 C C . CYS B 1 175 ? -4.605 -11.625 -19.656 1 95.44 175 CYS B C 1
ATOM 3748 O O . CYS B 1 175 ? -3.684 -11.117 -19.016 1 95.44 175 CYS B O 1
ATOM 3750 N N . SER B 1 176 ? -5.785 -11.102 -19.812 1 97.38 176 SER B N 1
ATOM 3751 C CA . SER B 1 176 ? -6.117 -9.891 -19.078 1 97.38 176 SER B CA 1
ATOM 3752 C C . SER B 1 176 ? -6.562 -10.219 -17.656 1 97.38 176 SER B C 1
ATOM 3754 O O . SER B 1 176 ? -6.91 -11.367 -17.359 1 97.38 176 SER B O 1
ATOM 3756 N N . VAL B 1 177 ? -6.547 -9.227 -16.828 1 98.56 177 VAL B N 1
ATOM 3757 C CA . VAL B 1 177 ? -6.914 -9.383 -15.422 1 98.56 177 VAL B CA 1
ATOM 3758 C C . VAL B 1 177 ? -8.391 -9.766 -15.312 1 98.56 177 VAL B C 1
ATOM 3760 O O . VAL B 1 177 ? -8.734 -10.742 -14.656 1 98.56 177 VAL B O 1
ATOM 3763 N N . ARG B 1 178 ? -9.25 -9.102 -16 1 98.31 178 ARG B N 1
ATOM 3764 C CA . ARG B 1 178 ? -10.688 -9.336 -15.938 1 98.31 178 ARG B CA 1
ATOM 3765 C C . ARG B 1 178 ? -11.039 -10.711 -16.5 1 98.31 178 ARG B C 1
ATOM 3767 O O . ARG B 1 178 ? -11.859 -11.43 -15.914 1 98.31 178 ARG B O 1
ATOM 3774 N N . HIS B 1 179 ? -10.461 -11.008 -17.609 1 97.88 179 HIS B N 1
ATOM 3775 C CA . HIS B 1 179 ? -10.703 -12.312 -18.203 1 97.88 179 HIS B CA 1
ATOM 3776 C C . HIS B 1 179 ? -10.32 -13.438 -17.234 1 97.88 179 HIS B C 1
ATOM 3778 O O . HIS B 1 179 ? -11.07 -14.398 -17.062 1 97.88 179 HIS B O 1
ATOM 3784 N N . THR B 1 180 ? -9.141 -13.281 -16.672 1 98.31 180 THR B N 1
ATOM 3785 C CA . THR B 1 180 ? -8.672 -14.289 -15.727 1 98.31 180 THR B CA 1
ATOM 3786 C C . THR B 1 180 ? -9.633 -14.398 -14.547 1 98.31 180 THR B C 1
ATOM 3788 O O . THR B 1 180 ? -9.977 -15.5 -14.117 1 98.31 180 THR B O 1
ATOM 3791 N N . MET B 1 181 ? -10.086 -13.258 -14.055 1 98.69 181 MET B N 1
ATOM 3792 C CA . MET B 1 181 ? -11.008 -13.227 -12.922 1 98.69 181 MET B CA 1
ATOM 3793 C C . MET B 1 181 ? -12.297 -13.969 -13.25 1 98.69 181 MET B C 1
ATOM 3795 O O . MET B 1 181 ? -12.734 -14.836 -12.492 1 98.69 181 MET B O 1
ATOM 3799 N N . VAL B 1 182 ? -12.875 -13.703 -14.391 1 98.62 182 VAL B N 1
ATOM 3800 C CA . VAL B 1 182 ? -14.125 -14.328 -14.797 1 98.62 182 VAL B CA 1
ATOM 3801 C C . VAL B 1 182 ? -13.922 -15.828 -14.992 1 98.62 182 VAL B C 1
ATOM 3803 O O . VAL B 1 182 ? -14.742 -16.641 -14.547 1 98.62 182 VAL B O 1
ATOM 3806 N N . LYS B 1 183 ? -12.844 -16.172 -15.625 1 98 183 LYS B N 1
ATOM 3807 C CA . LYS B 1 183 ? -12.508 -17.578 -15.875 1 98 183 LYS B CA 1
ATOM 3808 C C . LYS B 1 183 ? -12.398 -18.344 -14.562 1 98 183 LYS B C 1
ATOM 3810 O O . LYS B 1 183 ? -12.977 -19.422 -14.422 1 98 183 LYS B O 1
ATOM 3815 N N . GLU B 1 184 ? -11.617 -17.844 -13.578 1 98.12 184 GLU B N 1
ATOM 3816 C CA . GLU B 1 184 ? -11.43 -18.516 -12.297 1 98.12 184 GLU B CA 1
ATOM 3817 C C . GLU B 1 184 ? -12.75 -18.656 -11.547 1 98.12 184 GLU B C 1
ATOM 3819 O O . GLU B 1 184 ? -12.992 -19.656 -10.883 1 98.12 184 GLU B O 1
ATOM 3824 N N . CYS B 1 185 ? -13.625 -17.641 -11.617 1 98.31 185 CYS B N 1
ATOM 3825 C CA . CYS B 1 185 ? -14.938 -17.703 -10.984 1 98.31 185 CYS B CA 1
ATOM 3826 C C . CYS B 1 185 ? -15.758 -18.844 -11.547 1 98.31 185 CYS B C 1
ATOM 3828 O O . CYS B 1 185 ? -16.406 -19.578 -10.797 1 98.31 185 CYS B O 1
ATOM 3830 N N . GLU B 1 186 ? -15.703 -18.984 -12.828 1 97.62 186 GLU B N 1
ATOM 3831 C CA . GLU B 1 186 ? -16.453 -20.062 -13.484 1 97.62 186 GLU B CA 1
ATOM 3832 C C . GLU B 1 186 ? -15.852 -21.422 -13.156 1 97.62 186 GLU B C 1
ATOM 3834 O O . GLU B 1 186 ? -16.578 -22.359 -12.797 1 97.62 186 GLU B O 1
ATOM 3839 N N . GLU B 1 187 ? -14.531 -21.578 -13.25 1 97.25 187 GLU B N 1
ATOM 3840 C CA . GLU B 1 187 ? -13.852 -22.859 -13.086 1 97.25 187 GLU B CA 1
ATOM 3841 C C . GLU B 1 187 ? -13.93 -23.344 -11.648 1 97.25 187 GLU B C 1
ATOM 3843 O O . GLU B 1 187 ? -14.195 -24.531 -11.398 1 97.25 187 GLU B O 1
ATOM 3848 N N . GLU B 1 188 ? -13.742 -22.438 -10.68 1 97.19 188 GLU B N 1
ATOM 3849 C CA . GLU B 1 188 ? -13.602 -22.859 -9.297 1 97.19 188 GLU B CA 1
ATOM 3850 C C . GLU B 1 188 ? -14.945 -22.859 -8.578 1 97.19 188 GLU B C 1
ATOM 3852 O O . GLU B 1 188 ? -15.195 -23.703 -7.719 1 97.19 188 GLU B O 1
ATOM 3857 N N . ALA B 1 189 ? -15.875 -21.938 -8.93 1 97.56 189 ALA B N 1
ATOM 3858 C CA . ALA B 1 189 ? -17.062 -21.75 -8.109 1 97.56 189 ALA B CA 1
ATOM 3859 C C . ALA B 1 189 ? -18.328 -21.781 -8.969 1 97.56 189 ALA B C 1
ATOM 3861 O O . ALA B 1 189 ? -19.422 -21.516 -8.477 1 97.56 189 ALA B O 1
ATOM 3862 N N . CYS B 1 190 ? -18.234 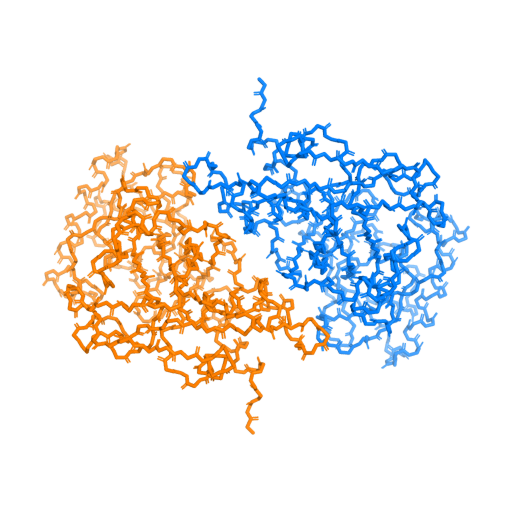-22.016 -10.297 1 97.5 190 CYS B N 1
ATOM 3863 C CA . CYS B 1 190 ? -19.344 -22.094 -11.242 1 97.5 190 CYS B CA 1
ATOM 3864 C C . CYS B 1 190 ? -20.188 -20.812 -11.188 1 97.5 190 CYS B C 1
ATOM 3866 O O . CYS B 1 190 ? -21.406 -20.875 -11.234 1 97.5 190 CYS B O 1
ATOM 3868 N N . ILE B 1 191 ? -19.578 -19.703 -10.969 1 97.75 191 ILE B N 1
ATOM 3869 C CA . ILE B 1 191 ? -20.25 -18.406 -11.055 1 97.75 191 ILE B CA 1
ATOM 3870 C C . ILE B 1 191 ? -20.469 -18.031 -12.523 1 97.75 191 ILE B C 1
ATOM 3872 O O . ILE B 1 191 ? -19.516 -17.953 -13.297 1 97.75 191 ILE B O 1
ATOM 3876 N N . PRO B 1 192 ? -21.703 -17.812 -12.914 1 96.69 192 PRO B N 1
ATOM 3877 C CA . PRO B 1 192 ? -21.938 -17.422 -14.312 1 96.69 192 PRO B CA 1
ATOM 3878 C C . PRO B 1 192 ? -21.203 -16.141 -14.703 1 96.69 192 PRO B C 1
ATOM 3880 O O . PRO B 1 192 ? -21.109 -15.219 -13.898 1 96.69 192 PRO B O 1
ATOM 3883 N N . PRO B 1 193 ? -20.734 -16.078 -15.914 1 97.19 193 PRO B N 1
ATOM 3884 C CA . PRO B 1 193 ? -19.984 -14.906 -16.359 1 97.19 193 PRO B CA 1
ATOM 3885 C C . PRO B 1 193 ? -20.734 -13.602 -16.125 1 97.19 193 PRO B C 1
ATOM 3887 O O . PRO B 1 193 ? -20.109 -12.594 -15.75 1 97.19 193 PRO B O 1
ATOM 3890 N N . GLY B 1 194 ? -22.062 -13.602 -16.359 1 96.94 194 GLY B N 1
ATOM 3891 C CA . GLY B 1 194 ? -22.828 -12.391 -16.141 1 96.94 194 GLY B CA 1
ATOM 3892 C C . GLY B 1 194 ? -22.734 -11.867 -14.711 1 96.94 194 GLY B C 1
ATOM 3893 O O . GLY B 1 194 ? -22.656 -10.664 -14.492 1 96.94 194 GLY B O 1
ATOM 3894 N N . LEU B 1 195 ? -22.766 -12.781 -13.734 1 97.5 195 LEU B N 1
ATOM 3895 C CA . LEU B 1 195 ? -22.625 -12.414 -12.328 1 97.5 195 LEU B CA 1
ATOM 3896 C C . LEU B 1 195 ? -21.172 -12.07 -11.992 1 97.5 195 LEU B C 1
ATOM 3898 O O . LEU B 1 195 ? -20.906 -11.086 -11.305 1 97.5 195 LEU B O 1
ATOM 3902 N N . ALA B 1 196 ? -20.219 -12.867 -12.484 1 98.25 196 ALA B N 1
ATOM 3903 C CA . ALA B 1 196 ? -18.781 -12.641 -12.234 1 98.25 196 ALA B CA 1
ATOM 3904 C C . ALA B 1 196 ? -18.359 -11.266 -12.727 1 98.25 196 ALA B C 1
ATOM 3906 O O . ALA B 1 196 ? -17.531 -10.602 -12.094 1 98.25 196 ALA B O 1
ATOM 3907 N N . GLU B 1 197 ? -18.938 -10.805 -13.805 1 97.88 197 GLU B N 1
ATOM 3908 C CA . GLU B 1 197 ? -18.578 -9.539 -14.422 1 97.88 197 GLU B CA 1
ATOM 3909 C C . GLU B 1 197 ? -18.984 -8.359 -13.547 1 97.88 197 GLU B C 1
ATOM 3911 O O . GLU B 1 197 ? -18.531 -7.23 -13.766 1 97.88 197 GLU B O 1
ATOM 3916 N N . GLN B 1 198 ? -19.781 -8.609 -12.555 1 97.31 198 GLN B N 1
ATOM 3917 C CA . GLN B 1 198 ? -20.188 -7.547 -11.633 1 97.31 198 GLN B CA 1
ATOM 3918 C C . GLN B 1 198 ? -19.125 -7.316 -10.555 1 97.31 198 GLN B C 1
ATOM 3920 O O . GLN B 1 198 ? -19.219 -6.359 -9.789 1 97.31 198 GLN B O 1
ATOM 3925 N N . ALA B 1 199 ? -18.094 -8.211 -10.516 1 98.5 199 ALA B N 1
ATOM 3926 C CA . ALA B 1 199 ? -17.016 -8.016 -9.555 1 98.5 199 ALA B CA 1
ATOM 3927 C C . ALA B 1 199 ? -16.297 -6.695 -9.805 1 98.5 199 ALA B C 1
ATOM 3929 O O . ALA B 1 199 ? -16.047 -6.32 -10.953 1 98.5 199 ALA B O 1
ATOM 3930 N N . ARG B 1 200 ? -15.961 -5.996 -8.773 1 98.31 200 ARG B N 1
ATOM 3931 C CA . ARG B 1 200 ? -15.305 -4.695 -8.875 1 98.31 200 ARG B CA 1
ATOM 3932 C C . ARG B 1 200 ? -13.844 -4.785 -8.438 1 98.31 200 ARG B C 1
ATOM 3934 O O . ARG B 1 200 ? -13.547 -5.254 -7.336 1 98.31 200 ARG B O 1
ATOM 3941 N N . PRO B 1 201 ? -12.906 -4.359 -9.367 1 98.81 201 PRO B N 1
ATOM 3942 C CA . PRO B 1 201 ? -11.523 -4.254 -8.906 1 98.81 201 PRO B CA 1
ATOM 3943 C C . PRO B 1 201 ? -11.352 -3.215 -7.801 1 98.81 201 PRO B C 1
ATOM 3945 O O . PRO B 1 201 ? -11.891 -2.111 -7.895 1 98.81 201 PRO B O 1
ATOM 3948 N N . VAL B 1 202 ? -10.617 -3.562 -6.773 1 98.81 202 VAL B N 1
ATOM 3949 C CA . VAL B 1 202 ? -10.562 -2.674 -5.617 1 98.81 202 VAL B CA 1
ATOM 3950 C C . VAL B 1 202 ? -9.109 -2.393 -5.246 1 98.81 202 VAL B C 1
ATOM 3952 O O . VAL B 1 202 ? -8.836 -1.779 -4.211 1 98.81 202 VAL B O 1
ATOM 3955 N N . GLY B 1 203 ? -8.148 -2.83 -5.992 1 98.75 203 GLY B N 1
ATOM 3956 C CA . GLY B 1 203 ? -6.738 -2.617 -5.727 1 98.75 203 GLY B CA 1
ATOM 3957 C C . GLY B 1 203 ? -5.898 -3.871 -5.906 1 98.75 203 GLY B C 1
ATOM 3958 O O . GLY B 1 203 ? -6.285 -4.781 -6.645 1 98.75 203 GLY B O 1
ATOM 3959 N N . THR B 1 204 ? -4.715 -3.875 -5.312 1 98.88 204 THR B N 1
ATOM 3960 C CA . THR B 1 204 ? -3.811 -5.02 -5.34 1 98.88 204 THR B CA 1
ATOM 3961 C C . THR B 1 204 ? -3.234 -5.289 -3.951 1 98.88 204 THR B C 1
ATOM 3963 O O . THR B 1 204 ? -3.23 -4.406 -3.094 1 98.88 204 THR B O 1
ATOM 3966 N N . VAL B 1 205 ? -2.912 -6.461 -3.707 1 98.88 205 VAL B N 1
ATOM 3967 C CA . VAL B 1 205 ? -2.055 -6.883 -2.604 1 98.88 205 VAL B CA 1
ATOM 3968 C C . VAL B 1 205 ? -0.716 -7.379 -3.148 1 98.88 205 VAL B C 1
ATOM 3970 O O . VAL B 1 205 ? -0.679 -8.195 -4.07 1 98.88 205 VAL B O 1
ATOM 3973 N N . SER B 1 206 ? 0.408 -6.836 -2.656 1 98.81 206 SER B N 1
ATOM 3974 C CA . SER B 1 206 ? 1.721 -7.195 -3.184 1 98.81 206 SER B CA 1
ATOM 3975 C C . SER B 1 206 ? 2.717 -7.449 -2.057 1 98.81 206 SER B C 1
ATOM 3977 O O . SER B 1 206 ? 2.693 -6.766 -1.032 1 98.81 206 SER B O 1
ATOM 3979 N N . TYR B 1 207 ? 3.537 -8.406 -2.213 1 98.75 207 TYR B N 1
ATOM 3980 C CA . TYR B 1 207 ? 4.492 -8.891 -1.222 1 98.75 207 TYR B CA 1
ATOM 3981 C C . TYR B 1 207 ? 5.602 -9.703 -1.88 1 98.75 207 TYR B C 1
ATOM 3983 O O . TYR B 1 207 ? 5.473 -10.117 -3.033 1 98.75 207 TYR B O 1
ATOM 3991 N N . THR B 1 208 ? 6.711 -9.875 -1.215 1 98.75 208 THR B N 1
ATOM 3992 C CA . THR B 1 208 ? 7.785 -10.766 -1.632 1 98.75 208 THR B CA 1
ATOM 3993 C C . THR B 1 208 ? 8.227 -11.656 -0.477 1 98.75 208 THR B C 1
ATOM 3995 O O . THR B 1 208 ? 8.656 -11.164 0.567 1 98.75 208 THR B O 1
ATOM 3998 N N . TYR B 1 209 ? 8.031 -12.891 -0.612 1 98.31 209 TYR B N 1
ATOM 3999 C CA . TYR B 1 209 ? 8.547 -13.82 0.39 1 98.31 209 TYR B CA 1
ATOM 4000 C C . TYR B 1 209 ? 9.516 -14.812 -0.237 1 98.31 209 TYR B C 1
ATOM 4002 O O . TYR B 1 209 ? 9.594 -14.93 -1.463 1 98.31 209 TYR B O 1
ATOM 4010 N N . GLU B 1 210 ? 10.297 -15.43 0.527 1 97.94 210 GLU B N 1
ATOM 4011 C CA . GLU B 1 210 ? 11.195 -16.5 0.094 1 97.94 210 GLU B CA 1
ATOM 4012 C C . GLU B 1 210 ? 11.07 -17.719 0.994 1 97.94 210 GLU B C 1
ATOM 4014 O O . GLU B 1 210 ? 10.688 -17.609 2.16 1 97.94 210 GLU B O 1
ATOM 4019 N N . ASP B 1 211 ? 11.172 -18.828 0.498 1 95.12 211 ASP B N 1
ATOM 4020 C CA . ASP B 1 211 ? 11.258 -20.094 1.214 1 95.12 211 ASP B CA 1
ATOM 4021 C C . ASP B 1 211 ? 12.203 -21.062 0.504 1 95.12 211 ASP B C 1
ATOM 4023 O O . ASP B 1 211 ? 13.078 -20.641 -0.25 1 95.12 211 ASP B O 1
ATOM 4027 N N . ASP B 1 212 ? 12.078 -22.359 0.766 1 92.44 212 ASP B N 1
ATOM 4028 C CA . ASP B 1 212 ? 13.008 -23.344 0.226 1 92.44 212 ASP B CA 1
ATOM 4029 C C . ASP B 1 212 ? 12.828 -23.5 -1.282 1 92.44 212 ASP B C 1
ATOM 4031 O O . ASP B 1 212 ? 13.711 -24.031 -1.967 1 92.44 212 ASP B O 1
ATOM 4035 N N . GLU B 1 213 ? 11.711 -22.953 -1.76 1 93.38 213 GLU B N 1
ATOM 4036 C CA . GLU B 1 213 ? 11.406 -23.125 -3.178 1 93.38 213 GLU B CA 1
ATOM 4037 C C . GLU B 1 213 ? 11.852 -21.906 -3.99 1 93.38 213 GLU B C 1
ATOM 4039 O O . GLU B 1 213 ? 11.797 -21.922 -5.223 1 93.38 213 GLU B O 1
ATOM 4044 N N . GLY B 1 214 ? 12.273 -20.844 -3.311 1 96.69 214 GLY B N 1
ATOM 4045 C CA . GLY B 1 214 ? 12.812 -19.703 -4.035 1 96.69 214 GLY B CA 1
ATOM 4046 C C . GLY B 1 214 ? 12.266 -18.375 -3.545 1 96.69 214 GLY B C 1
ATOM 4047 O O . GLY B 1 214 ? 11.977 -18.219 -2.357 1 96.69 214 GLY B O 1
ATOM 4048 N N . ILE B 1 215 ? 12.305 -17.391 -4.43 1 98.31 215 ILE B N 1
ATOM 4049 C CA . ILE B 1 215 ? 11.859 -16.031 -4.156 1 98.31 215 ILE B CA 1
ATOM 4050 C C . ILE B 1 215 ? 10.562 -15.742 -4.902 1 98.31 215 ILE B C 1
ATOM 4052 O O . ILE B 1 215 ? 10.461 -16 -6.105 1 98.31 215 ILE B O 1
ATOM 4056 N N . PHE B 1 216 ? 9.562 -15.195 -4.191 1 98.31 216 PHE B N 1
ATOM 4057 C CA . PHE B 1 216 ? 8.227 -15.047 -4.758 1 98.31 216 PHE B CA 1
ATOM 4058 C C . PHE B 1 216 ? 7.75 -13.602 -4.664 1 98.31 216 PHE B C 1
ATOM 4060 O O . PHE B 1 216 ? 6.969 -13.258 -3.775 1 98.31 216 PHE B O 1
ATOM 4067 N N . PRO B 1 217 ? 8.203 -12.703 -5.523 1 98.56 217 PRO B N 1
ATOM 4068 C CA . PRO B 1 217 ? 7.52 -11.414 -5.652 1 98.56 217 PRO B CA 1
ATOM 4069 C C . PRO B 1 217 ? 6.145 -11.539 -6.309 1 98.56 217 PRO B C 1
ATOM 4071 O O . PRO B 1 217 ? 6.043 -11.992 -7.453 1 98.56 217 PRO B O 1
ATOM 4074 N N . GLU B 1 218 ? 5.074 -11.156 -5.594 1 98.56 218 GLU B N 1
ATOM 4075 C CA . GLU B 1 218 ? 3.734 -11.391 -6.121 1 98.56 218 GLU B CA 1
ATOM 4076 C C . GLU B 1 218 ? 2.867 -10.141 -6.008 1 98.56 218 GLU B C 1
ATOM 4078 O O . GLU B 1 218 ? 2.98 -9.383 -5.039 1 98.56 218 GLU B O 1
ATOM 4083 N N . CYS B 1 219 ? 2.105 -9.898 -6.977 1 98.69 219 CYS B N 1
ATOM 4084 C CA . CYS B 1 219 ? 1.04 -8.906 -6.992 1 98.69 219 CYS B CA 1
ATOM 4085 C C . CYS B 1 219 ? -0.301 -9.547 -7.328 1 98.69 219 CYS B C 1
ATOM 4087 O O . CYS B 1 219 ? -0.471 -10.117 -8.406 1 98.69 219 CYS B O 1
ATOM 4089 N N . GLN B 1 220 ? -1.238 -9.484 -6.43 1 98.88 220 GLN B N 1
ATOM 4090 C CA . GLN B 1 220 ? -2.572 -10.047 -6.602 1 98.88 220 GLN B CA 1
ATOM 4091 C C . GLN B 1 220 ? -3.604 -8.953 -6.855 1 98.88 220 GLN B C 1
ATOM 4093 O O . GLN B 1 220 ? -3.809 -8.078 -6.008 1 98.88 220 GLN B O 1
ATOM 4098 N N . PHE B 1 221 ? -4.191 -8.945 -8.016 1 98.94 221 PHE B N 1
ATOM 4099 C CA . PHE B 1 221 ? -5.316 -8.055 -8.266 1 98.94 221 PHE B CA 1
ATOM 4100 C C . PHE B 1 221 ? -6.555 -8.523 -7.512 1 98.94 221 PHE B C 1
ATOM 4102 O O . PHE B 1 221 ? -6.957 -9.68 -7.621 1 98.94 221 PHE B O 1
ATOM 4109 N N . VAL B 1 222 ? -7.184 -7.648 -6.777 1 98.94 222 VAL B N 1
ATOM 4110 C CA . VAL B 1 222 ? -8.242 -8.031 -5.852 1 98.94 222 VAL B CA 1
ATOM 4111 C C . VAL B 1 222 ? -9.586 -7.52 -6.363 1 98.94 222 VAL B C 1
ATOM 4113 O O . VAL B 1 222 ? -9.703 -6.359 -6.77 1 98.94 222 VAL B O 1
ATOM 4116 N N . PHE B 1 223 ? -10.578 -8.375 -6.367 1 98.94 223 PHE B N 1
ATOM 4117 C CA . PHE B 1 223 ? -11.953 -8.047 -6.742 1 98.94 223 PHE B CA 1
ATOM 4118 C C . PHE B 1 223 ? -12.914 -8.344 -5.594 1 98.94 223 PHE B C 1
ATOM 4120 O O . PHE B 1 223 ? -12.734 -9.32 -4.867 1 98.94 223 PHE B O 1
ATOM 4127 N N . ASP B 1 224 ? -13.852 -7.508 -5.418 1 98.81 224 ASP B N 1
ATOM 4128 C CA . ASP B 1 224 ? -14.992 -7.785 -4.555 1 98.81 224 ASP B CA 1
ATOM 4129 C C . ASP B 1 224 ? -16.25 -8.078 -5.379 1 98.81 224 ASP B C 1
ATOM 4131 O O . ASP B 1 224 ? -16.578 -7.336 -6.305 1 98.81 224 ASP B O 1
ATOM 4135 N N . LEU B 1 225 ? -16.859 -9.125 -5.094 1 98.75 225 LEU B N 1
ATOM 4136 C CA . LEU B 1 225 ? -18.109 -9.508 -5.75 1 98.75 225 LEU B CA 1
ATOM 4137 C C . LEU B 1 225 ? -19.234 -9.641 -4.73 1 98.75 225 LEU B C 1
ATOM 4139 O O . LEU B 1 225 ? -19.266 -10.578 -3.932 1 98.75 225 LEU B O 1
ATOM 4143 N N . GLU B 1 226 ? -20.156 -8.703 -4.691 1 9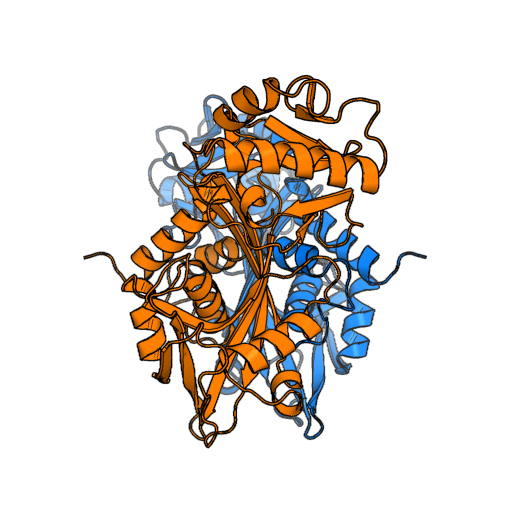7.5 226 GLU B N 1
ATOM 4144 C CA . GLU B 1 226 ? -21.344 -8.82 -3.854 1 97.5 226 GLU B CA 1
ATOM 4145 C C . GLU B 1 226 ? -22.359 -9.781 -4.473 1 97.5 226 GLU B C 1
ATOM 4147 O O . GLU B 1 226 ? -22.812 -9.562 -5.59 1 97.5 226 GLU B O 1
ATOM 4152 N N . LEU B 1 227 ? -22.688 -10.781 -3.762 1 97.5 227 LEU B N 1
ATOM 4153 C CA . LEU B 1 227 ? -23.547 -11.844 -4.27 1 97.5 227 LEU B CA 1
ATOM 4154 C C . LEU B 1 227 ? -24.953 -11.719 -3.703 1 97.5 227 LEU B C 1
ATOM 4156 O O . LEU B 1 227 ? -25.141 -11.219 -2.592 1 97.5 227 LEU B O 1
ATOM 4160 N N . PRO B 1 228 ? -25.953 -12.156 -4.492 1 94.25 228 PRO B N 1
ATOM 4161 C CA . PRO B 1 228 ? -27.297 -12.219 -3.936 1 94.25 228 PRO B CA 1
ATOM 4162 C C . PRO B 1 228 ? -27.406 -13.141 -2.721 1 94.25 228 PRO B C 1
ATOM 4164 O O . PRO B 1 228 ? -26.641 -14.109 -2.613 1 94.25 228 PRO B O 1
ATOM 4167 N N . LEU B 1 229 ? -28.359 -12.859 -1.875 1 92.12 229 LEU B N 1
ATOM 4168 C CA . LEU B 1 229 ? -28.516 -13.609 -0.632 1 92.12 229 LEU B CA 1
ATOM 4169 C C . LEU B 1 229 ? -28.812 -15.078 -0.916 1 92.12 229 LEU B C 1
ATOM 4171 O O . LEU B 1 229 ? -28.469 -15.953 -0.121 1 92.12 229 LEU B O 1
ATOM 4175 N N . ASN B 1 230 ? -29.422 -15.391 -2.07 1 91.56 230 ASN B N 1
ATOM 4176 C CA . ASN B 1 230 ? -29.828 -16.75 -2.385 1 91.56 230 ASN B CA 1
ATOM 4177 C C . ASN B 1 230 ? -28.781 -17.469 -3.23 1 91.56 230 ASN B C 1
ATOM 4179 O O . ASN B 1 230 ? -28.969 -18.609 -3.637 1 91.56 230 ASN B O 1
ATOM 4183 N N . PHE B 1 231 ? -27.656 -16.828 -3.418 1 94.69 231 PHE B N 1
ATOM 4184 C CA . PHE B 1 231 ? -26.625 -17.422 -4.242 1 94.69 231 PHE B CA 1
ATOM 4185 C C . PHE B 1 231 ? -25.922 -18.562 -3.502 1 94.69 231 PHE B C 1
ATOM 4187 O O . PHE B 1 231 ? -25.703 -18.484 -2.293 1 94.69 231 PHE B O 1
ATOM 4194 N N . GLN B 1 232 ? -25.609 -19.641 -4.238 1 95.44 232 GLN B N 1
ATOM 4195 C CA . GLN B 1 232 ? -24.812 -20.75 -3.734 1 95.44 232 GLN B CA 1
ATOM 4196 C C . GLN B 1 232 ? -23.766 -21.188 -4.75 1 95.44 232 GLN B C 1
ATOM 4198 O O . GLN B 1 232 ? -24.109 -21.625 -5.852 1 95.44 232 GLN B O 1
ATOM 4203 N N . PRO B 1 233 ? -22.562 -21.047 -4.367 1 96.5 233 PRO B N 1
ATOM 4204 C CA . PRO B 1 233 ? -21.531 -21.531 -5.293 1 96.5 233 PRO B CA 1
ATOM 4205 C C . PRO B 1 233 ? -21.5 -23.047 -5.398 1 96.5 233 PRO B C 1
ATOM 4207 O O . PRO B 1 233 ? -21.953 -23.75 -4.488 1 96.5 233 PRO B O 1
ATOM 4210 N N . HIS B 1 234 ? -20.969 -23.547 -6.508 1 96.75 234 HIS B N 1
ATOM 4211 C CA . HIS B 1 234 ? -20.766 -24.969 -6.746 1 96.75 234 HIS B CA 1
ATOM 4212 C C . HIS B 1 234 ? -19.328 -25.266 -7.141 1 96.75 234 HIS B C 1
ATOM 4214 O O . HIS B 1 234 ? -18.672 -24.453 -7.801 1 96.75 234 HIS B O 1
ATOM 4220 N N . ILE B 1 235 ? -18.938 -26.438 -6.73 1 95.94 235 ILE B N 1
ATOM 4221 C CA . ILE B 1 235 ? -17.578 -26.875 -7.062 1 95.94 235 ILE B CA 1
ATOM 4222 C C . ILE B 1 235 ? -17.484 -27.172 -8.562 1 95.94 235 ILE B C 1
ATOM 4224 O O . ILE B 1 235 ? -18.281 -27.938 -9.102 1 95.94 235 ILE B O 1
ATOM 4228 N N . GLY B 1 236 ? -16.562 -26.594 -9.219 1 93.75 236 GLY B N 1
ATOM 4229 C CA . GLY B 1 236 ? -16.438 -26.734 -10.656 1 93.75 236 GLY B CA 1
ATOM 4230 C C . GLY B 1 236 ? -15.367 -27.734 -11.07 1 93.75 236 GLY B C 1
ATOM 4231 O O . GLY B 1 236 ? -15.633 -28.938 -11.133 1 93.75 236 GLY B O 1
ATOM 4232 N N . ASP B 1 237 ? -14.156 -27.438 -11.133 1 91.38 237 ASP B N 1
ATOM 4233 C CA . ASP B 1 237 ? -13.102 -28.219 -11.766 1 91.38 237 ASP B CA 1
ATOM 4234 C C . ASP B 1 237 ? -12.398 -29.109 -10.742 1 91.38 237 ASP B C 1
ATOM 4236 O O . ASP B 1 237 ? -11.336 -29.672 -11.031 1 91.38 237 ASP B O 1
ATOM 4240 N N . GLY B 1 238 ? -12.898 -29.156 -9.562 1 91.19 238 GLY B N 1
ATOM 4241 C CA . GLY B 1 238 ? -12.352 -30.047 -8.555 1 91.19 238 GLY B CA 1
ATOM 4242 C C . GLY B 1 238 ? -11.203 -29.453 -7.773 1 91.19 238 GLY B C 1
ATOM 4243 O O . GLY B 1 238 ? -10.68 -30.078 -6.848 1 91.19 238 GLY B O 1
ATOM 4244 N N . GLU B 1 239 ? -10.766 -28.25 -8.016 1 93.19 239 GLU B N 1
ATOM 4245 C CA . GLU B 1 239 ? -9.68 -27.594 -7.293 1 93.19 239 GLU B CA 1
ATOM 4246 C C . GLU B 1 239 ? -10.141 -27.109 -5.926 1 93.19 239 GLU B C 1
ATOM 4248 O O . GLU B 1 239 ? -9.32 -26.797 -5.059 1 93.19 239 GLU B O 1
ATOM 4253 N N . VAL B 1 240 ? -11.422 -27.031 -5.809 1 96.25 240 VAL B N 1
ATOM 4254 C CA . VAL B 1 240 ? -12.07 -26.672 -4.555 1 96.25 240 VAL B CA 1
ATOM 4255 C C . VAL B 1 240 ? -12.828 -27.875 -3.996 1 96.25 240 VAL B C 1
ATOM 4257 O O . VAL B 1 240 ? -13.445 -28.625 -4.75 1 96.25 240 VAL B O 1
ATOM 4260 N N . GLN B 1 241 ? -12.758 -28.078 -2.721 1 96.75 241 GLN B N 1
ATOM 4261 C CA . GLN B 1 241 ? -13.445 -29.234 -2.176 1 96.75 241 GLN B CA 1
ATOM 4262 C C . GLN B 1 241 ? -14.695 -28.828 -1.399 1 96.75 241 GLN B C 1
ATOM 4264 O O . GLN B 1 241 ? -15.602 -29.641 -1.202 1 96.75 241 GLN B O 1
ATOM 4269 N N . ALA B 1 242 ? -14.742 -27.609 -0.931 1 97.62 242 ALA B N 1
ATOM 4270 C CA . ALA B 1 242 ? -15.914 -27.156 -0.195 1 97.62 242 ALA B CA 1
ATOM 4271 C C . ALA B 1 242 ? -15.992 -25.625 -0.196 1 97.62 242 ALA B C 1
ATOM 4273 O O . ALA B 1 242 ? -14.992 -24.938 -0.405 1 97.62 242 ALA B O 1
ATOM 4274 N N . PHE B 1 243 ? -17.188 -25.156 -0.009 1 98.19 243 PHE B N 1
ATOM 4275 C CA . PHE B 1 243 ? -17.422 -23.734 0.229 1 98.19 243 PHE B CA 1
ATOM 4276 C C . PHE B 1 243 ? -18.062 -23.516 1.596 1 98.19 243 PHE B C 1
ATOM 4278 O O . PHE B 1 243 ? -18.859 -24.328 2.051 1 98.19 243 PHE B O 1
ATOM 4285 N N . TYR B 1 244 ? -17.703 -22.453 2.25 1 98.06 244 TYR B N 1
ATOM 4286 C CA . TYR B 1 244 ? -18.266 -22.047 3.527 1 98.06 244 TYR B CA 1
ATOM 4287 C C . TYR B 1 244 ? -18.812 -20.625 3.445 1 98.06 244 TYR B C 1
ATOM 4289 O O . TYR B 1 244 ? -18.281 -19.781 2.719 1 98.06 244 TYR B O 1
ATOM 4297 N N . TYR B 1 245 ? -19.875 -20.469 4.098 1 97.69 245 TYR B N 1
ATOM 4298 C CA . TYR B 1 245 ? -20.5 -19.156 4.234 1 97.69 245 TYR B CA 1
ATOM 4299 C C . TYR B 1 245 ? -20.484 -18.688 5.684 1 97.69 245 TYR B C 1
ATOM 4301 O O . TYR B 1 245 ? -21.219 -19.219 6.52 1 97.69 245 TYR B O 1
ATOM 4309 N N . TYR B 1 246 ? -19.609 -17.688 6.008 1 97.69 246 TYR B N 1
ATOM 4310 C CA . TYR B 1 246 ? -19.391 -17.312 7.398 1 97.69 246 TYR B CA 1
ATOM 4311 C C . TYR B 1 246 ? -19.672 -15.836 7.621 1 97.69 246 TYR B C 1
ATOM 4313 O O . TYR B 1 246 ? -19.422 -15.008 6.746 1 97.69 246 TYR B O 1
ATOM 4321 N N . PRO B 1 247 ? -20.234 -15.508 8.883 1 97.94 247 PRO B N 1
ATOM 4322 C CA . PRO B 1 247 ? -20.203 -14.102 9.266 1 97.94 247 PRO B CA 1
ATOM 4323 C C . PRO B 1 247 ? -18.781 -13.523 9.281 1 97.94 247 PRO B C 1
ATOM 4325 O O . PRO B 1 247 ? -17.828 -14.234 9.609 1 97.94 247 PRO B O 1
ATOM 4328 N N . ILE B 1 248 ? -18.656 -12.312 9 1 98.31 248 ILE B N 1
ATOM 4329 C CA . ILE B 1 248 ? -17.359 -11.688 8.781 1 98.31 248 ILE B CA 1
ATOM 4330 C C . ILE B 1 248 ? -16.516 -11.797 10.039 1 98.31 248 ILE B C 1
ATOM 4332 O O . ILE B 1 248 ? -15.289 -11.914 9.961 1 98.31 248 ILE B O 1
ATOM 4336 N N . GLU B 1 249 ? -17.125 -11.82 11.203 1 97.44 249 GLU B N 1
ATOM 4337 C CA . GLU B 1 249 ? -16.375 -11.93 12.445 1 97.44 249 GLU B CA 1
ATOM 4338 C C . GLU B 1 249 ? -15.695 -13.289 12.562 1 97.44 249 GLU B C 1
ATOM 4340 O O . GLU B 1 249 ? -14.578 -13.391 13.07 1 97.44 249 GLU B O 1
ATOM 4345 N N . LYS B 1 250 ? -16.391 -14.305 12.133 1 97.69 250 LYS B N 1
ATOM 4346 C CA . LYS B 1 250 ? -15.781 -15.625 12.109 1 97.69 250 LYS B CA 1
ATOM 4347 C C . LYS B 1 250 ? -14.609 -15.68 11.125 1 97.69 250 LYS B C 1
ATOM 4349 O O . LYS B 1 250 ? -13.578 -16.281 11.422 1 97.69 250 LYS B O 1
ATOM 4354 N N . VAL B 1 251 ? -14.789 -15.062 9.977 1 98.06 251 VAL B N 1
ATOM 4355 C CA . VAL B 1 251 ? -13.719 -15 8.992 1 98.06 251 VAL B CA 1
ATOM 4356 C C . VAL B 1 251 ? -12.492 -14.32 9.594 1 98.06 251 VAL B C 1
ATOM 4358 O O . VAL B 1 251 ? -11.367 -14.797 9.438 1 98.06 251 VAL B O 1
ATOM 4361 N N . LYS B 1 252 ? -12.719 -13.188 10.273 1 97.38 252 LYS B N 1
ATOM 4362 C CA . LYS B 1 252 ? -11.648 -12.453 10.945 1 97.38 252 LYS B CA 1
ATOM 4363 C C . LYS B 1 252 ? -10.883 -13.359 11.906 1 97.38 252 LYS B C 1
ATOM 4365 O O . LYS B 1 252 ? -9.648 -13.352 11.922 1 97.38 252 LYS B O 1
ATOM 4370 N N . ASP B 1 253 ? -11.57 -14.172 12.617 1 96.38 253 ASP B N 1
ATOM 4371 C CA . ASP B 1 253 ? -10.953 -15.078 13.586 1 96.38 253 ASP B CA 1
ATOM 4372 C C . ASP B 1 253 ? -10.148 -16.172 12.883 1 96.38 253 ASP B C 1
ATOM 4374 O O . ASP B 1 253 ? -9.078 -16.547 13.352 1 96.38 253 ASP B O 1
ATOM 4378 N N . LEU B 1 254 ? -10.625 -16.641 11.781 1 96 254 LEU B N 1
ATOM 4379 C CA . LEU B 1 254 ? -9.984 -17.719 11.039 1 96 254 LEU B CA 1
ATOM 4380 C C . LEU B 1 254 ? -8.656 -17.266 10.445 1 96 254 LEU B C 1
ATOM 4382 O O . LEU B 1 254 ? -7.785 -18.094 10.164 1 96 254 LEU B O 1
ATOM 4386 N N . LEU B 1 255 ? -8.508 -16 10.219 1 95.06 255 LEU B N 1
ATOM 4387 C CA . LEU B 1 255 ? -7.316 -15.461 9.57 1 95.06 255 LEU B CA 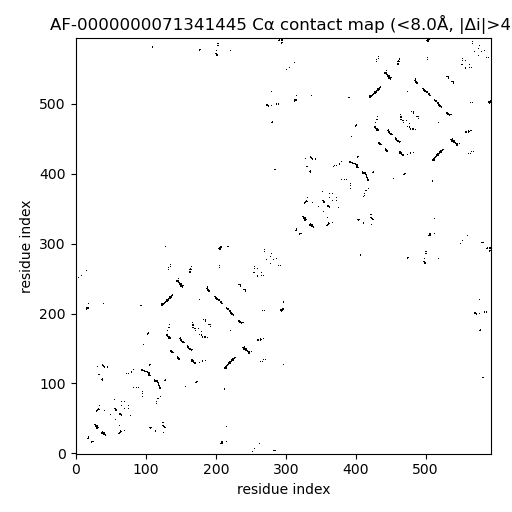1
ATOM 4388 C C . LEU B 1 255 ? -6.059 -15.828 10.352 1 95.06 255 LEU B C 1
ATOM 4390 O O . LEU B 1 255 ? -5 -16.062 9.766 1 95.06 255 LEU B O 1
ATOM 4394 N N . VAL B 1 256 ? -6.191 -15.922 11.68 1 91.62 256 VAL B N 1
ATOM 4395 C CA . VAL B 1 256 ? -4.992 -16.094 12.492 1 91.62 256 VAL B CA 1
ATOM 4396 C C . VAL B 1 256 ? -4.906 -17.531 12.992 1 91.62 256 VAL B C 1
ATOM 4398 O O . VAL B 1 256 ? -4.062 -17.859 13.828 1 91.62 256 VAL B O 1
ATOM 4401 N N . SER B 1 257 ? -5.844 -18.469 12.602 1 88.62 257 SER B N 1
ATOM 4402 C CA . SER B 1 257 ? -5.828 -19.859 13 1 88.62 257 SER B CA 1
ATOM 4403 C C . SER B 1 257 ? -4.91 -20.688 12.102 1 88.62 257 SER B C 1
ATOM 4405 O O . SER B 1 257 ? -4.719 -21.875 12.328 1 88.62 257 SER B O 1
ATOM 4407 N N . GLU B 1 258 ? -4.211 -20.203 11.109 1 83.75 258 GLU B N 1
ATOM 4408 C CA . GLU B 1 258 ? -3.318 -20.875 10.164 1 83.75 258 GLU B CA 1
ATOM 4409 C C . GLU B 1 258 ? -4.105 -21.734 9.188 1 83.75 258 GLU B C 1
ATOM 4411 O O . GLU B 1 258 ? -3.527 -22.562 8.477 1 83.75 258 GLU B O 1
ATOM 4416 N N . GLU B 1 259 ? -5.387 -21.625 9.164 1 93.62 259 GLU B N 1
ATOM 4417 C CA . GLU B 1 259 ? -6.223 -22.391 8.242 1 93.62 259 GLU B CA 1
ATOM 4418 C C . GLU B 1 259 ? -6.184 -21.797 6.836 1 93.62 259 GLU B C 1
ATOM 4420 O O . GLU B 1 259 ? -6.441 -22.5 5.855 1 93.62 259 GLU B O 1
ATOM 4425 N N . PHE B 1 260 ? -5.887 -20.578 6.672 1 96.31 260 PHE B N 1
ATOM 4426 C CA . PHE B 1 260 ? -5.895 -19.906 5.383 1 96.31 260 PHE B CA 1
ATOM 4427 C C . PHE B 1 260 ? -4.582 -20.125 4.641 1 96.31 260 PHE B C 1
ATOM 4429 O O . PHE B 1 260 ? -3.514 -20.141 5.254 1 96.31 260 PHE B O 1
ATOM 4436 N N . LYS B 1 261 ? -4.695 -20.344 3.338 1 97 261 LYS B N 1
ATOM 4437 C CA . LYS B 1 261 ? -3.523 -20.031 2.533 1 97 261 LYS B CA 1
ATOM 4438 C C . LYS B 1 261 ? -3.051 -18.594 2.797 1 97 261 LYS B C 1
ATOM 4440 O O . LYS B 1 261 ? -3.846 -17.656 2.748 1 97 261 LYS B O 1
ATOM 4445 N N . PRO B 1 262 ? -1.791 -18.406 3.07 1 97.06 262 PRO B N 1
ATOM 4446 C CA . PRO B 1 262 ? -1.316 -17.125 3.6 1 97.06 262 PRO B CA 1
ATOM 4447 C C . PRO B 1 262 ? -1.695 -15.938 2.709 1 97.06 262 PRO B C 1
ATOM 4449 O O . PRO B 1 262 ? -2.145 -14.898 3.209 1 97.06 262 PRO B O 1
ATOM 4452 N N . ASN B 1 263 ? -1.499 -16.016 1.388 1 97.31 263 ASN B N 1
ATOM 4453 C CA . ASN B 1 263 ? -1.805 -14.867 0.533 1 97.31 263 ASN B CA 1
ATOM 4454 C C . ASN B 1 263 ? -3.303 -14.578 0.498 1 97.31 263 ASN B C 1
ATOM 4456 O O . ASN B 1 263 ? -3.713 -13.422 0.354 1 97.31 263 ASN B O 1
ATOM 4460 N N . CYS B 1 264 ? -4.145 -15.617 0.628 1 98.38 264 CYS B N 1
ATOM 4461 C CA . CYS B 1 264 ? -5.586 -15.422 0.707 1 98.38 264 CYS B CA 1
ATOM 4462 C C . CYS B 1 264 ? -5.969 -14.688 1.984 1 98.38 264 CYS B C 1
ATOM 4464 O O . CYS B 1 264 ? -6.871 -13.852 1.978 1 98.38 264 CYS B O 1
ATOM 4466 N N . ALA B 1 265 ? -5.262 -15.078 3.039 1 98.38 265 ALA B N 1
ATOM 4467 C CA . ALA B 1 265 ? -5.48 -14.367 4.297 1 98.38 265 ALA B CA 1
ATOM 4468 C C . ALA B 1 265 ? -5.164 -12.883 4.156 1 98.38 265 ALA B C 1
ATOM 4470 O O . ALA B 1 265 ? -5.887 -12.039 4.688 1 98.38 265 ALA B O 1
ATOM 4471 N N . MET B 1 266 ? -4.133 -12.547 3.439 1 98.44 266 MET B N 1
ATOM 4472 C CA . MET B 1 266 ? -3.764 -11.148 3.213 1 98.44 266 MET B CA 1
ATOM 4473 C C . MET B 1 266 ? -4.852 -10.422 2.43 1 98.44 266 MET B C 1
ATOM 4475 O O . MET B 1 266 ? -5.184 -9.273 2.74 1 98.44 266 MET B O 1
ATOM 4479 N N . VAL B 1 267 ? -5.391 -11.078 1.459 1 98.81 267 VAL B N 1
ATOM 4480 C CA . VAL B 1 267 ? -6.449 -10.484 0.645 1 98.81 267 VAL B CA 1
ATOM 4481 C C . VAL B 1 267 ? -7.684 -10.234 1.508 1 98.81 267 VAL B C 1
ATOM 4483 O O . VAL B 1 267 ? -8.344 -9.203 1.374 1 98.81 267 VAL B O 1
ATOM 4486 N N . VAL B 1 268 ? -7.988 -11.164 2.42 1 98.75 268 VAL B N 1
ATOM 4487 C CA . VAL B 1 268 ? -9.117 -10.992 3.322 1 98.75 268 VAL B CA 1
ATOM 4488 C C . VAL B 1 268 ? -8.836 -9.844 4.293 1 98.75 268 VAL B C 1
ATOM 4490 O O . VAL B 1 268 ? -9.734 -9.062 4.609 1 98.75 268 VAL B O 1
ATOM 4493 N N . LEU B 1 269 ? -7.613 -9.773 4.789 1 98.81 269 LEU B N 1
ATOM 4494 C CA . LEU B 1 269 ? -7.25 -8.656 5.656 1 98.81 269 LEU B CA 1
ATOM 4495 C C . LEU B 1 269 ? -7.516 -7.328 4.961 1 98.81 269 LEU B C 1
ATOM 4497 O O . LEU B 1 269 ? -8.07 -6.406 5.566 1 98.81 269 LEU B O 1
ATOM 4501 N N . ASP B 1 270 ? -7.082 -7.227 3.744 1 98.88 270 ASP B N 1
ATOM 4502 C CA . ASP B 1 270 ? -7.352 -6.039 2.938 1 98.88 270 ASP B CA 1
ATOM 4503 C C . ASP B 1 270 ? -8.844 -5.727 2.898 1 98.88 270 ASP B C 1
ATOM 4505 O O . ASP B 1 270 ? -9.242 -4.566 3.023 1 98.88 270 ASP B O 1
ATOM 4509 N N . PHE B 1 271 ? -9.664 -6.734 2.729 1 98.88 271 PHE B N 1
ATOM 4510 C CA . PHE B 1 271 ? -11.117 -6.598 2.697 1 98.88 271 PHE B CA 1
ATOM 4511 C C . PHE B 1 271 ? -11.641 -6.062 4.027 1 98.88 271 PHE B C 1
ATOM 4513 O O . PHE B 1 271 ? -12.469 -5.152 4.051 1 98.88 271 PHE B O 1
ATOM 4520 N N . LEU B 1 272 ? -11.172 -6.648 5.125 1 98.75 272 LEU B N 1
ATOM 4521 C CA . LEU B 1 272 ? -11.617 -6.246 6.457 1 98.75 272 LEU B CA 1
ATOM 4522 C C . LEU B 1 272 ? -11.312 -4.773 6.711 1 98.75 272 LEU B C 1
ATOM 4524 O O . LEU B 1 272 ? -12.102 -4.074 7.352 1 98.75 272 LEU B O 1
ATOM 4528 N N . ILE B 1 273 ? -10.203 -4.289 6.188 1 98.75 273 ILE B N 1
ATOM 4529 C CA . ILE B 1 273 ? -9.805 -2.896 6.363 1 98.75 273 ILE B CA 1
ATOM 4530 C C . ILE B 1 273 ? -10.695 -1.992 5.52 1 98.75 273 ILE B C 1
ATOM 4532 O O . ILE B 1 273 ? -11.289 -1.036 6.031 1 98.75 273 ILE B O 1
ATOM 4536 N N . ARG B 1 274 ? -10.906 -2.34 4.285 1 98.56 274 ARG B N 1
ATOM 4537 C CA . ARG B 1 274 ? -11.664 -1.504 3.357 1 98.56 274 ARG B CA 1
ATOM 4538 C C . ARG B 1 274 ? -13.125 -1.413 3.773 1 98.56 274 ARG B C 1
ATOM 4540 O O . ARG B 1 274 ? -13.805 -0.427 3.471 1 98.56 274 ARG B O 1
ATOM 4547 N N . HIS B 1 275 ? -13.578 -2.416 4.512 1 97.88 275 HIS B N 1
ATOM 4548 C CA . HIS B 1 275 ? -14.984 -2.465 4.891 1 97.88 275 HIS B CA 1
ATOM 4549 C C . HIS B 1 275 ? -15.18 -2.092 6.359 1 97.88 275 HIS B C 1
ATOM 4551 O O . HIS B 1 275 ? -16.219 -2.383 6.945 1 97.88 275 HIS B O 1
ATOM 4557 N N . ALA B 1 276 ? -14.141 -1.526 6.992 1 97.56 276 ALA B N 1
ATOM 4558 C CA . ALA B 1 276 ? -14.172 -0.91 8.312 1 97.56 276 ALA B CA 1
ATOM 4559 C C . ALA B 1 276 ? -14.516 -1.937 9.391 1 97.56 276 ALA B C 1
ATOM 4561 O O . ALA B 1 276 ? -15.156 -1.604 10.391 1 97.56 276 ALA B O 1
ATOM 4562 N N . ILE B 1 277 ? -14.227 -3.229 9.047 1 97.88 277 ILE B N 1
ATOM 4563 C CA . ILE B 1 277 ? -14.328 -4.242 10.094 1 97.88 277 ILE B CA 1
ATOM 4564 C C . ILE B 1 277 ? -13.172 -4.086 11.078 1 97.88 277 ILE B C 1
ATOM 4566 O O . ILE B 1 277 ? -13.328 -4.352 12.273 1 97.88 277 ILE B O 1
ATOM 4570 N N . ILE B 1 278 ? -12 -3.74 10.539 1 97.12 278 ILE B N 1
ATOM 4571 C CA . ILE B 1 278 ? -10.828 -3.332 11.312 1 97.12 278 ILE B CA 1
ATOM 4572 C C . ILE B 1 278 ? -10.703 -1.81 11.289 1 97.12 278 ILE B C 1
ATOM 4574 O O . ILE B 1 278 ? -10.781 -1.188 10.234 1 97.12 278 ILE B O 1
ATOM 4578 N N . GLU B 1 279 ? -10.492 -1.217 12.5 1 97.69 279 GLU B N 1
ATOM 4579 C CA . GLU B 1 279 ? -10.469 0.241 12.578 1 97.69 279 GLU B CA 1
ATOM 4580 C C . GLU B 1 279 ? -9.148 0.742 13.164 1 97.69 279 GLU B C 1
ATOM 4582 O O . GLU B 1 279 ? -8.531 0.062 13.977 1 97.69 279 GLU B O 1
ATOM 4587 N N . PRO B 1 280 ? -8.75 1.933 12.805 1 98.12 280 PRO B N 1
ATOM 4588 C CA . PRO B 1 280 ? -7.438 2.439 13.211 1 98.12 280 PRO B CA 1
ATOM 4589 C C . PRO B 1 280 ? -7.324 2.645 14.719 1 98.12 280 PRO B C 1
ATOM 4591 O O . PRO B 1 280 ? -6.254 2.441 15.297 1 98.12 280 PRO B O 1
ATOM 4594 N N . ASP B 1 281 ? -8.383 3.053 15.43 1 97.88 281 ASP B N 1
ATOM 4595 C CA . ASP B 1 281 ? -8.297 3.359 16.859 1 97.88 281 ASP B CA 1
ATOM 4596 C C . ASP B 1 281 ? -8.273 2.082 17.688 1 97.88 281 ASP B C 1
ATOM 4598 O O . ASP B 1 281 ? -7.801 2.088 18.828 1 97.88 281 ASP B O 1
ATOM 4602 N N . SER B 1 282 ? -8.773 0.959 17.125 1 97.19 282 SER B N 1
ATOM 4603 C CA . SER B 1 282 ? -8.836 -0.275 17.906 1 97.19 282 SER B CA 1
ATOM 4604 C C . SER B 1 282 ? -7.762 -1.263 17.453 1 97.19 282 SER B C 1
ATOM 4606 O O . SER B 1 282 ? -7.469 -2.229 18.156 1 97.19 282 SER B O 1
ATOM 4608 N N . GLU B 1 283 ? -7.211 -1.131 16.312 1 97.94 283 GLU B N 1
ATOM 4609 C CA . GLU B 1 283 ? -6.16 -2.01 15.812 1 97.94 283 GLU B CA 1
ATOM 4610 C C . GLU B 1 283 ? -4.797 -1.332 15.867 1 97.94 283 GLU B C 1
ATOM 4612 O O . GLU B 1 283 ? -4.496 -0.457 15.055 1 97.94 283 GLU B O 1
ATOM 4617 N N . PRO B 1 284 ? -3.953 -1.806 16.719 1 96.69 284 PRO B N 1
ATOM 4618 C CA . PRO B 1 284 ? -2.684 -1.107 16.938 1 96.69 284 PRO B CA 1
ATOM 4619 C C . PRO B 1 284 ? -1.784 -1.121 15.703 1 96.69 284 PRO B C 1
ATOM 4621 O O . PRO B 1 284 ? -1.042 -0.164 15.461 1 96.69 284 PRO B O 1
ATOM 4624 N N . TYR B 1 285 ? -1.836 -2.197 14.898 1 98.12 285 TYR B N 1
ATOM 4625 C CA . TYR B 1 285 ? -0.929 -2.33 13.766 1 98.12 285 TYR B CA 1
ATOM 4626 C C . TYR B 1 285 ? -1.627 -1.958 12.461 1 98.12 285 TYR B C 1
ATOM 4628 O O . TYR B 1 285 ? -1.286 -2.479 11.398 1 98.12 285 TYR B O 1
ATOM 4636 N N . TYR B 1 286 ? -2.662 -1.065 12.57 1 98.5 286 TYR B N 1
ATOM 4637 C CA . TYR B 1 286 ? -3.496 -0.711 11.43 1 98.5 286 TYR B CA 1
ATOM 4638 C C . TYR B 1 286 ? -2.645 -0.237 10.258 1 98.5 286 TYR B C 1
ATOM 4640 O O . TYR B 1 286 ? -2.764 -0.755 9.148 1 98.5 286 TYR B O 1
ATOM 4648 N N . HIS B 1 287 ? -1.745 0.689 10.492 1 98.12 287 HIS B N 1
ATOM 4649 C CA . HIS B 1 287 ? -0.89 1.2 9.43 1 98.12 287 HIS B CA 1
ATOM 4650 C C . HIS B 1 287 ? 0.056 0.12 8.914 1 98.12 287 HIS B C 1
ATOM 4652 O O . HIS B 1 287 ? 0.28 0.008 7.707 1 98.12 287 HIS B O 1
ATOM 4658 N N . GLU B 1 288 ? 0.677 -0.676 9.812 1 97.88 288 GLU B N 1
ATOM 4659 C CA . GLU B 1 288 ? 1.576 -1.755 9.414 1 97.88 288 GLU B CA 1
ATOM 4660 C C . GLU B 1 288 ? 0.863 -2.766 8.516 1 97.88 288 GLU B C 1
ATOM 4662 O O . GLU B 1 288 ? 1.461 -3.309 7.586 1 97.88 288 GLU B O 1
ATOM 4667 N N . PHE B 1 289 ? -0.417 -2.98 8.867 1 98.69 289 PHE B N 1
ATOM 4668 C CA . PHE B 1 289 ? -1.201 -3.891 8.039 1 98.69 289 PHE B CA 1
ATOM 4669 C C . PHE B 1 289 ? -1.323 -3.357 6.617 1 98.69 289 PHE B C 1
ATOM 4671 O O . PHE B 1 289 ? -1.001 -4.059 5.656 1 98.69 289 PHE B O 1
ATOM 4678 N N . VAL B 1 290 ? -1.698 -2.062 6.484 1 98.81 290 VAL B N 1
ATOM 4679 C CA . VAL B 1 290 ? -1.969 -1.488 5.172 1 98.81 290 VAL B CA 1
ATOM 4680 C C . VAL B 1 290 ? -0.677 -1.425 4.359 1 98.81 290 VAL B C 1
ATOM 4682 O O . VAL B 1 290 ? -0.634 -1.879 3.215 1 98.81 290 VAL B O 1
ATOM 4685 N N . ALA B 1 291 ? 0.376 -0.92 4.949 1 98.12 291 ALA B N 1
ATOM 4686 C CA . ALA B 1 291 ? 1.653 -0.825 4.25 1 98.12 291 ALA B CA 1
ATOM 4687 C C . ALA B 1 291 ? 2.186 -2.209 3.885 1 98.12 291 ALA B C 1
ATOM 4689 O O . ALA B 1 291 ? 2.75 -2.4 2.807 1 98.12 291 ALA B O 1
ATOM 4690 N N . GLY B 1 292 ? 1.969 -3.156 4.797 1 98.25 292 GLY B N 1
ATOM 4691 C CA . GLY B 1 292 ? 2.453 -4.512 4.578 1 98.25 292 GLY B CA 1
ATOM 4692 C C . GLY B 1 292 ? 1.728 -5.23 3.457 1 98.25 292 GLY B C 1
ATOM 4693 O O . GLY B 1 292 ? 2.26 -6.176 2.873 1 98.25 292 GLY B O 1
ATOM 4694 N N . LEU B 1 293 ? 0.547 -4.801 3.143 1 98.81 293 LEU B N 1
ATOM 4695 C CA . LEU B 1 293 ? -0.266 -5.422 2.102 1 98.81 293 LEU B CA 1
ATOM 4696 C C . LEU B 1 293 ? 0.118 -4.895 0.724 1 98.81 293 LEU B C 1
ATOM 4698 O O . LEU B 1 293 ? -0.303 -5.441 -0.297 1 98.81 293 LEU B O 1
ATOM 4702 N N . HIS B 1 294 ? 0.945 -3.797 0.684 1 98.69 294 HIS B N 1
ATOM 4703 C CA . HIS B 1 294 ? 1.147 -3.102 -0.583 1 98.69 294 HIS B CA 1
ATOM 4704 C C . HIS B 1 294 ? 2.621 -2.779 -0.805 1 98.69 294 HIS B C 1
ATOM 4706 O O . HIS B 1 294 ? 2.969 -1.648 -1.151 1 98.69 294 HIS B O 1
ATOM 4712 N N . ARG B 1 295 ? 3.434 -3.775 -0.724 1 97.56 295 ARG B N 1
ATOM 4713 C CA . ARG B 1 295 ? 4.875 -3.594 -0.871 1 97.56 295 ARG B CA 1
ATOM 4714 C C . ARG B 1 295 ? 5.262 -3.453 -2.34 1 97.56 295 ARG B C 1
ATOM 4716 O O . ARG B 1 295 ? 4.633 -4.055 -3.213 1 97.56 295 ARG B O 1
ATOM 4723 N N . SER B 1 296 ? 6.262 -2.688 -2.549 1 94.69 296 SER B N 1
ATOM 4724 C CA . SER B 1 296 ? 6.836 -2.623 -3.891 1 94.69 296 SER B CA 1
ATOM 4725 C C . SER B 1 296 ? 7.539 -3.926 -4.254 1 94.69 296 SER B C 1
ATOM 4727 O O . SER B 1 296 ? 8.125 -4.582 -3.393 1 94.69 296 SER B O 1
ATOM 4729 N N . LEU B 1 297 ? 7.488 -4.168 -5.492 1 95.12 297 LEU B N 1
ATOM 4730 C CA . LEU B 1 297 ? 8.117 -5.395 -5.969 1 95.12 297 LEU B CA 1
ATOM 4731 C C . LEU B 1 297 ? 9.438 -5.09 -6.664 1 95.12 297 LEU B C 1
ATOM 4733 O O . LEU B 1 297 ? 9.578 -4.062 -7.328 1 95.12 297 LEU B O 1
#

Radius of gyration: 25.39 Å; Cα contacts (8 Å, |Δi|>4): 1255; chains: 2; bounding box: 60×68×59 Å

pLDDT: mean 96.47, std 2.95, range [74.88, 98.94]

InterPro domains:
  IPR000086 NUDIX hydrolase domain [PF00293] (134-252)
  IPR000086 NUDIX hydrolase domain [PS51462] (127-268)
  IPR015797 NUDIX hydrolase-like domain superfamily [SSF55811] (108-275)
  IPR031804 Domain of unknown function DUF4743 [PF15916] (8-129)

Solvent-accessible surface area (backbone atoms only — not comparable to full-atom values): 30665 Å² total; per-residue (Å²): 131,81,50,72,68,54,44,46,49,50,51,46,48,55,45,36,33,38,81,38,92,89,34,64,57,84,66,36,26,39,26,32,57,96,88,37,58,33,28,33,26,41,60,70,50,49,61,58,47,58,78,38,58,83,50,36,34,78,55,90,69,27,39,29,58,23,85,84,45,80,44,46,64,53,37,25,52,51,51,49,54,52,49,51,53,38,38,76,66,59,72,46,78,45,42,72,60,61,72,93,42,43,26,49,40,31,67,44,92,66,44,73,63,57,28,51,39,52,54,41,50,31,26,52,40,19,29,56,40,46,27,33,38,30,44,33,29,32,66,49,97,86,65,49,49,31,34,40,32,21,26,32,13,74,82,42,90,70,64,46,56,20,32,37,44,39,21,59,45,70,49,46,53,92,58,52,64,65,59,48,45,34,50,28,28,31,41,38,22,54,38,53,58,79,62,44,67,65,38,36,44,45,48,60,42,19,35,31,22,57,60,99,67,31,30,45,26,36,40,31,38,32,25,45,29,82,47,62,91,85,65,75,79,42,71,47,74,57,62,32,68,46,76,46,81,38,50,47,68,58,52,60,58,42,54,62,67,71,46,35,34,66,72,41,35,51,55,48,50,54,48,35,26,52,67,43,73,47,44,69,83,79,32,64,57,43,64,60,51,51,25,52,37,17,37,80,125,131,81,49,70,68,54,44,47,49,50,52,46,48,54,43,35,34,38,80,35,91,87,35,62,57,85,65,34,26,38,27,30,57,96,89,37,60,34,27,34,27,41,60,70,49,49,60,57,46,59,77,36,59,81,51,36,35,78,55,91,69,27,38,29,59,24,87,87,44,79,43,46,64,52,39,23,52,53,51,49,52,52,49,50,52,38,38,74,66,60,71,45,77,44,41,74,60,60,72,94,42,45,26,49,40,29,68,44,92,65,43,73,63,58,28,51,40,52,53,39,51,30,27,52,40,17,30,57,40,45,27,34,37,31,46,32,30,34,67,50,97,85,66,51,49,31,34,40,32,23,25,31,14,74,80,42,91,72,66,47,57,20,33,37,44,39,22,59,46,72,49,46,53,93,58,52,63,64,57,46,44,36,49,29,28,30,42,38,21,54,38,52,58,79,63,43,66,66,39,36,46,43,50,60,42,18,36,32,22,57,60,98,66,32,29,44,29,37,40,30,40,34,27,45,27,80,46,62,89,85,65,74,78,40,72,48,74,57,61,32,68,48,76,45,81,37,51,47,70,58,52,60,57,41,54,62,68,70,45,34,35,66,71,39,35,50,52,48,51,53,48,36,27,53,66,42,73,46,44,69,84,80,33,64,55,41,66,58,51,50,26,53,38,17,38,81,124

Organism: Cyprinus carpio (NCBI:txid7962)